Protein AF-0000000065971620 (afdb_homodimer)

Secondary structure (DSSP, 8-state):
----PPEEEEE--TTS-HHHHHHHHHHSS---EEEPPPEESSPPPTT--BTTTBEE--HHHHHHHHHTT-EEEEEEETTEEEEEEHHHHHHHHHTT-EEEEE--HHHHHHHHHH-TTSEEEEEE-S-HHHHHHHHHHT----HHHHHHHHHHHHHHHHGGGGSSEEEE-SSHHHHHHHHHHHHHHHTTBHHHHHHHHHHHTT-/----PPEEEEE--TTS-HHHHHHHHHHSS---EEEPPPEE-SPPPTT--BTTTBEE--HHHHHHHHHTT-EEEEEEETTEEEEEEHHHHHHHHHTT-EEEEE--HHHHHHHHHH-TTSEEEEEE-S-HHHHHHHHHHT----HHHHHHHHHHHHHHHHGGGGSSEEEE-SSHHHHHHHHHHHHHHHTTBHHHHHHHHHHHTT-

Sequ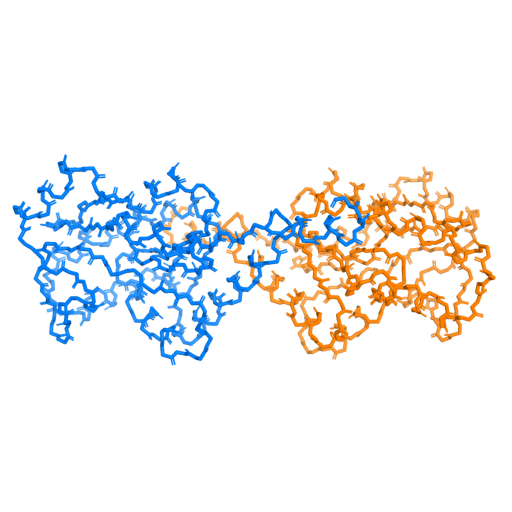ence (406 aa):
MSNRGMLIVLSGPSGVGKGTVRQAMLEDEFRDFHYSVSMTTRKPRPGEQDGVDYYFVSKEEFEQEIANDGMLEYAQYVDNYYGTPMKYVNQTLESGRDVLLEIEVQGAMQVREKCPDGVFIFLTPPDLLELRNRIQKRGTDDQATIDKRMQKAADEIRMMENYDYAVVNDEIPNAVQRIEKIIESEHLRVPRVIDQYKKMIGEMSNRGMLIVLSGPSGVGKGTVRQAMLEDEFRDFHYSVSMTTRKPRPGEQDGVDYYFVSKEEFEQEIANDGMLEYAQYVDNYYGTPMKYVNQTLESGRDVLLEIEVQGAMQVREKCPDGVFIFLTPPDLLELRNRIQKRGTDDQATIDKRMQKAADEIRMMENYDYAVVNDEIPNAVQRIEKIIESEHLRVPRVIDQYKKMIGE

Radius of gyration: 24.79 Å; Cα contacts (8 Å, |Δi|>4): 695; chains: 2; bounding box: 46×75×50 Å

Structure (mmCIF, N/CA/C/O backbone):
data_AF-0000000065971620-model_v1
#
loop_
_entity.id
_entity.type
_entity.pdbx_description
1 polymer 'Guanylate kinase'
#
loop_
_atom_site.group_PDB
_atom_site.id
_atom_site.type_symbol
_atom_site.label_atom_id
_atom_site.label_alt_id
_atom_site.label_comp_id
_atom_site.label_asym_id
_atom_site.label_entity_id
_atom_site.label_seq_id
_atom_site.pdbx_PDB_ins_code
_atom_site.Cartn_x
_atom_site.Cartn_y
_atom_site.Cartn_z
_atom_site.occupancy
_atom_site.B_iso_or_equiv
_atom_site.auth_seq_id
_atom_site.auth_comp_id
_atom_site.auth_asym_id
_atom_site.auth_atom_id
_atom_site.pdbx_PDB_model_num
ATOM 1 N N . MET A 1 1 ? 22.422 4.418 -9.125 1 37.31 1 MET A N 1
ATOM 2 C CA . MET A 1 1 ? 21.656 5.641 -8.883 1 37.31 1 MET A CA 1
ATOM 3 C C . MET A 1 1 ? 20.906 5.566 -7.559 1 37.31 1 MET A C 1
ATOM 5 O O . MET A 1 1 ? 20.328 4.535 -7.223 1 37.31 1 MET A O 1
ATOM 9 N N . SER A 1 2 ? 21.359 6.352 -6.688 1 52.22 2 SER A N 1
ATOM 10 C CA . SER A 1 2 ? 20.781 6.336 -5.344 1 52.22 2 SER A CA 1
ATOM 11 C C . SER A 1 2 ? 19.281 6.516 -5.379 1 52.22 2 SER A C 1
ATOM 13 O O . SER A 1 2 ? 18.766 7.336 -6.141 1 52.22 2 SER A O 1
ATOM 15 N N . ASN A 1 3 ? 18.391 5.543 -5.016 1 77.88 3 ASN A N 1
ATOM 16 C CA . ASN A 1 3 ? 16.938 5.598 -5.113 1 77.88 3 ASN A CA 1
ATOM 17 C C . ASN A 1 3 ? 16.359 6.719 -4.254 1 77.88 3 ASN A C 1
ATOM 19 O O . ASN A 1 3 ? 16.734 6.875 -3.092 1 77.88 3 ASN A O 1
ATOM 23 N N . ARG A 1 4 ? 15.984 7.863 -4.914 1 87.5 4 ARG A N 1
ATOM 24 C CA . ARG A 1 4 ? 15.297 8.984 -4.289 1 87.5 4 ARG A CA 1
ATOM 25 C C . ARG A 1 4 ? 14.336 8.5 -3.205 1 87.5 4 ARG A C 1
ATOM 27 O O . ARG A 1 4 ? 13.672 7.477 -3.365 1 87.5 4 ARG A O 1
ATOM 34 N N . GLY A 1 5 ? 14.477 9.148 -2.008 1 93.81 5 GLY A N 1
ATOM 35 C CA . GLY A 1 5 ? 13.562 8.812 -0.928 1 93.81 5 GLY A CA 1
ATOM 36 C C . GLY A 1 5 ? 12.109 9.031 -1.293 1 93.81 5 GLY A C 1
ATOM 37 O O . GLY A 1 5 ? 11.797 9.617 -2.332 1 93.81 5 GLY A O 1
ATOM 38 N N . MET A 1 6 ? 11.32 8.547 -0.497 1 95.19 6 MET A N 1
ATOM 39 C CA . MET A 1 6 ? 9.883 8.648 -0.714 1 95.19 6 MET A CA 1
ATOM 40 C C . MET A 1 6 ? 9.297 9.805 0.091 1 95.19 6 MET A C 1
ATOM 42 O O . MET A 1 6 ? 9.617 9.969 1.269 1 95.19 6 MET A O 1
ATOM 46 N N . LEU A 1 7 ? 8.531 10.656 -0.603 1 96.44 7 LEU A N 1
ATOM 47 C CA . LEU A 1 7 ? 7.785 11.703 0.091 1 96.44 7 LEU A CA 1
ATOM 48 C C . LEU A 1 7 ? 6.469 11.156 0.64 1 96.44 7 LEU A C 1
ATOM 50 O O . LEU A 1 7 ? 5.66 10.609 -0.11 1 96.44 7 LEU A O 1
ATOM 54 N N . ILE A 1 8 ? 6.277 11.242 1.951 1 96.88 8 ILE A N 1
ATOM 55 C CA . ILE A 1 8 ? 5.062 10.805 2.627 1 96.88 8 ILE A CA 1
ATOM 56 C C . ILE A 1 8 ? 4.305 12.016 3.168 1 96.88 8 ILE A C 1
ATOM 58 O O . ILE A 1 8 ? 4.859 12.812 3.928 1 96.88 8 ILE A O 1
ATOM 62 N N . VAL A 1 9 ? 3.127 12.156 2.727 1 97.44 9 VAL A N 1
ATOM 63 C CA . VAL A 1 9 ? 2.309 13.289 3.141 1 97.44 9 VAL A CA 1
ATOM 64 C C . VAL A 1 9 ? 1.156 12.805 4.016 1 97.44 9 VAL A C 1
ATOM 66 O O . VAL A 1 9 ? 0.326 12 3.576 1 97.44 9 VAL A O 1
ATOM 69 N N . LEU A 1 10 ? 1.162 13.219 5.238 1 97.12 10 LEU A N 1
ATOM 70 C CA . LEU A 1 10 ? 0.074 12.961 6.176 1 97.12 10 LEU A CA 1
ATOM 71 C C . LEU A 1 10 ? -0.778 14.211 6.371 1 97.12 10 LEU A C 1
ATOM 73 O O . LEU A 1 10 ? -0.268 15.258 6.777 1 97.12 10 LEU A O 1
ATOM 77 N N . SER A 1 11 ? -1.974 14.109 5.988 1 96.94 11 SER A N 1
ATOM 78 C CA . SER A 1 11 ? -2.924 15.203 6.133 1 96.94 11 SER A C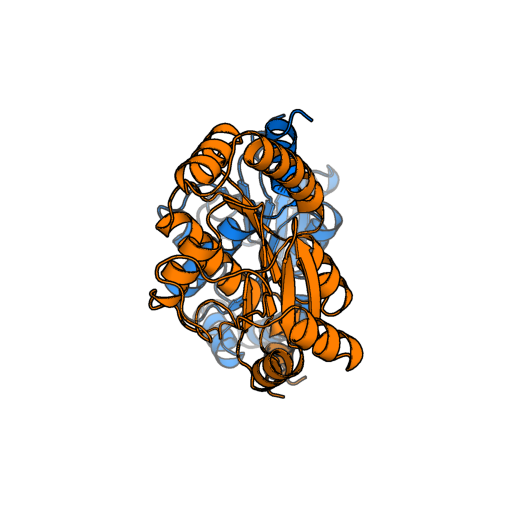A 1
ATOM 79 C C . SER A 1 11 ? -4.254 14.711 6.699 1 96.94 11 SER A C 1
ATOM 81 O O . SER A 1 11 ? -4.426 13.516 6.941 1 96.94 11 SER A O 1
ATOM 83 N N . GLY A 1 12 ? -5.152 15.57 6.98 1 95.5 12 GLY A N 1
ATOM 84 C CA . GLY A 1 12 ? -6.469 15.297 7.539 1 95.5 12 GLY A CA 1
ATOM 85 C C . GLY A 1 12 ? -7.129 16.531 8.133 1 95.5 12 GLY A C 1
ATOM 86 O O . GLY A 1 12 ? -6.508 17.594 8.227 1 95.5 12 GLY A O 1
ATOM 87 N N . PRO A 1 13 ? -8.344 16.344 8.453 1 93.69 13 PRO A N 1
ATOM 88 C CA . PRO A 1 13 ? -9.047 17.516 8.984 1 93.69 13 PRO A CA 1
ATOM 89 C C . PRO A 1 13 ? -8.477 18 10.312 1 93.69 13 PRO A C 1
ATOM 91 O O . PRO A 1 13 ? -7.836 17.219 11.031 1 93.69 13 PRO A O 1
ATOM 94 N N . SER A 1 14 ? -8.68 19.297 10.5 1 86.88 14 SER A N 1
ATOM 95 C CA . SER A 1 14 ? -8.242 19.875 11.766 1 86.88 14 SER A CA 1
ATOM 96 C C . SER A 1 14 ? -8.836 19.125 12.953 1 86.88 14 SER A C 1
ATOM 98 O O . SER A 1 14 ? -10.008 18.75 12.93 1 86.88 14 SER A O 1
ATOM 100 N N . GLY A 1 15 ? -8 18.812 13.961 1 89.12 15 GLY A N 1
ATOM 101 C CA . GLY A 1 15 ? -8.477 18.172 15.18 1 89.12 15 GLY A CA 1
ATOM 102 C C . GLY A 1 15 ? -8.422 16.656 15.125 1 89.12 15 GLY A C 1
ATOM 103 O O . GLY A 1 15 ? -8.719 15.984 16.109 1 89.12 15 GLY A O 1
ATOM 104 N N . VAL A 1 16 ? -8.016 16.078 14.039 1 94.44 16 VAL A N 1
ATOM 105 C CA . VAL A 1 16 ? -8.07 14.641 13.867 1 94.44 16 VAL A CA 1
ATOM 106 C C . VAL A 1 16 ? -6.953 13.977 14.672 1 94.44 16 VAL A C 1
ATOM 108 O O . VAL A 1 16 ? -6.992 12.773 14.922 1 94.44 16 VAL A O 1
ATOM 111 N N . GLY A 1 17 ? -5.926 14.711 15.008 1 93.12 17 GLY A N 1
ATOM 112 C CA . GLY A 1 17 ? -4.844 14.164 15.805 1 93.12 17 GLY A CA 1
ATOM 113 C C . GLY A 1 17 ? -3.57 13.93 15.008 1 93.12 17 GLY A C 1
ATOM 114 O O . GLY A 1 17 ? -2.807 13.008 15.305 1 93.12 17 GLY A O 1
ATOM 115 N N . LYS A 1 18 ? -3.299 14.695 13.984 1 92.94 18 LYS A N 1
ATOM 116 C CA . LYS A 1 18 ? -2.113 14.539 13.148 1 92.94 18 LYS A CA 1
ATOM 117 C C . LYS A 1 18 ? -0.835 14.695 13.969 1 92.94 18 LYS A C 1
ATOM 119 O O . LYS A 1 18 ? 0.09 13.891 13.844 1 92.94 18 LYS A O 1
ATOM 124 N N . GLY A 1 19 ? -0.845 15.781 14.781 1 88.12 19 GLY A N 1
ATOM 125 C CA . GLY A 1 19 ? 0.339 16.031 15.586 1 88.12 19 GLY A CA 1
ATOM 126 C C . GLY A 1 19 ? 0.665 14.898 16.531 1 88.12 19 GLY A C 1
ATOM 127 O O . GLY A 1 19 ? 1.83 14.531 16.703 1 88.12 19 GLY A O 1
ATOM 128 N N . THR A 1 20 ? -0.333 14.336 17.172 1 90.56 20 THR A N 1
ATOM 129 C CA . THR A 1 20 ? -0.154 13.242 18.125 1 90.56 20 THR A CA 1
ATOM 130 C C . THR A 1 20 ? 0.353 11.992 17.406 1 90.56 20 THR A C 1
ATOM 132 O O . THR A 1 20 ? 1.268 11.32 17.891 1 90.56 20 THR A O 1
ATOM 135 N N . VAL A 1 21 ? -0.223 11.695 16.297 1 94 21 VAL A N 1
ATOM 136 C CA . VAL A 1 21 ? 0.181 10.531 15.516 1 94 21 VAL A CA 1
ATOM 137 C C . VAL A 1 21 ? 1.627 10.703 15.055 1 94 21 VAL A C 1
ATOM 139 O O . VAL A 1 21 ? 2.43 9.766 15.156 1 94 21 VAL A O 1
ATOM 142 N N . ARG A 1 22 ? 1.906 11.852 14.547 1 90.44 22 ARG A N 1
ATOM 143 C CA . ARG A 1 22 ? 3.271 12.133 14.109 1 90.44 22 ARG A CA 1
ATOM 144 C C . ARG A 1 22 ? 4.262 11.93 15.25 1 90.44 22 ARG A C 1
ATOM 146 O O . ARG A 1 22 ? 5.309 11.305 15.07 1 90.44 22 ARG A O 1
ATOM 153 N N . GLN A 1 23 ? 3.936 12.477 16.406 1 89 23 GLN A N 1
ATOM 154 C CA . GLN A 1 23 ? 4.816 12.328 17.562 1 89 23 GLN A CA 1
ATOM 155 C C . GLN A 1 23 ? 5.027 10.859 17.922 1 89 23 GLN A C 1
ATOM 157 O O . GLN A 1 23 ? 6.148 10.438 18.203 1 89 23 GLN A O 1
ATOM 162 N N . ALA A 1 24 ? 3.965 10.133 17.953 1 92.56 24 ALA A N 1
ATOM 163 C CA . ALA A 1 24 ? 4.043 8.703 18.25 1 92.56 24 ALA A CA 1
ATOM 164 C C . ALA A 1 24 ? 4.898 7.973 17.234 1 92.56 24 ALA A C 1
ATOM 166 O O . ALA A 1 24 ? 5.664 7.07 17.578 1 92.56 24 ALA A O 1
ATOM 167 N N . MET A 1 25 ? 4.797 8.344 15.984 1 91.25 25 MET A N 1
ATOM 168 C CA . MET A 1 25 ? 5.594 7.734 14.922 1 91.25 25 MET A CA 1
ATOM 169 C C . MET A 1 25 ? 7.078 8.016 15.125 1 91.25 25 MET A C 1
ATOM 171 O O . MET A 1 25 ? 7.918 7.152 14.867 1 91.25 25 MET A O 1
ATOM 175 N N . LEU A 1 26 ? 7.352 9.219 15.5 1 87.06 26 LEU A N 1
ATOM 176 C CA . LEU A 1 26 ? 8.742 9.617 15.688 1 87.06 26 LEU A CA 1
ATOM 177 C C . LEU A 1 26 ? 9.344 8.914 16.906 1 87.06 26 LEU A C 1
ATOM 179 O O . LEU A 1 26 ? 10.562 8.734 16.984 1 87.06 26 LEU A O 1
ATOM 183 N N . GLU A 1 27 ? 8.523 8.578 17.844 1 86.5 27 GLU A N 1
ATOM 184 C CA . GLU A 1 27 ? 8.984 7.883 19.031 1 86.5 27 GLU A CA 1
ATOM 185 C C . GLU A 1 27 ? 9.172 6.391 18.766 1 86.5 27 GLU A C 1
ATOM 187 O O . GLU A 1 27 ? 9.891 5.707 19.5 1 86.5 27 GLU A O 1
ATOM 192 N N . ASP A 1 28 ? 8.555 5.945 17.797 1 80.12 28 ASP A N 1
ATOM 193 C CA . ASP A 1 28 ? 8.602 4.527 17.453 1 80.12 28 ASP A CA 1
ATOM 194 C C . ASP A 1 28 ? 9.945 4.164 16.812 1 80.12 28 ASP A C 1
ATOM 196 O O . ASP A 1 28 ? 10.602 5.012 16.203 1 80.12 28 ASP A O 1
ATOM 200 N N . GLU A 1 29 ? 10.344 2.971 16.859 1 71.5 29 GLU A N 1
ATOM 201 C CA . GLU A 1 29 ? 11.641 2.482 16.391 1 71.5 29 GLU A CA 1
ATOM 202 C C . GLU A 1 29 ? 11.648 2.344 14.867 1 71.5 29 GLU A C 1
ATOM 204 O O . GLU A 1 29 ? 12.719 2.242 14.258 1 71.5 29 GLU A O 1
ATOM 209 N N . PHE A 1 30 ? 10.43 2.26 14.359 1 65.12 30 PHE A N 1
ATOM 210 C CA . PHE A 1 30 ? 10.328 2.191 12.906 1 65.12 30 PHE A CA 1
ATOM 211 C C . PHE A 1 30 ? 10.758 3.508 12.266 1 65.12 30 PHE A C 1
ATOM 213 O O . PHE A 1 30 ? 10 4.48 12.266 1 65.12 30 PHE A O 1
ATOM 220 N N . ARG A 1 31 ? 12.219 3.896 12.18 1 62.41 31 ARG A N 1
ATOM 221 C CA . ARG A 1 31 ? 12.648 5.254 11.867 1 62.41 31 ARG A CA 1
ATOM 222 C C . ARG A 1 31 ? 13.477 5.285 10.586 1 62.41 31 ARG A C 1
ATOM 224 O O . ARG A 1 31 ? 14.703 5.238 10.625 1 62.41 31 ARG A O 1
ATOM 231 N N . ASP A 1 32 ? 12.695 5.145 9.492 1 70.56 32 ASP A N 1
ATOM 232 C CA . ASP A 1 32 ? 13.664 5.453 8.445 1 70.56 32 ASP A CA 1
ATOM 233 C C . ASP A 1 32 ? 13.203 6.641 7.602 1 70.56 32 ASP A C 1
ATOM 235 O O . ASP A 1 32 ? 13.367 6.645 6.379 1 70.56 32 ASP A O 1
ATOM 239 N N . PHE A 1 33 ? 12.391 7.684 8.375 1 82.94 33 PHE A N 1
ATOM 240 C CA . PHE A 1 33 ? 12.078 8.891 7.621 1 82.94 33 PHE A CA 1
ATOM 241 C C . PHE A 1 33 ? 12.477 10.141 8.398 1 82.94 33 PHE A C 1
ATOM 243 O O . PHE A 1 33 ? 12.609 10.094 9.625 1 82.94 33 PHE A O 1
ATOM 250 N N . HIS A 1 34 ? 12.75 11.156 7.648 1 87.31 34 HIS A N 1
ATOM 251 C CA . HIS A 1 34 ? 12.977 12.484 8.203 1 87.31 34 HIS A CA 1
ATOM 252 C C . HIS A 1 34 ? 11.672 13.281 8.258 1 87.31 34 HIS A C 1
ATOM 254 O O . HIS A 1 34 ? 10.914 13.312 7.285 1 87.31 34 HIS A O 1
ATOM 260 N N . TYR A 1 35 ? 11.5 13.812 9.469 1 89.69 35 TYR A N 1
ATOM 261 C CA . TYR A 1 35 ? 10.344 14.695 9.602 1 89.69 35 TYR A CA 1
ATOM 262 C C . TYR A 1 35 ? 10.695 16.125 9.188 1 89.69 35 TYR A C 1
ATOM 264 O O . TYR A 1 35 ? 11.68 16.688 9.656 1 89.69 35 TYR A O 1
ATOM 272 N N . SER A 1 36 ? 9.867 16.719 8.273 1 91.06 36 SER A N 1
ATOM 273 C CA . SER A 1 36 ? 10.062 18.094 7.848 1 91.06 36 SER A CA 1
ATOM 274 C C . SER A 1 36 ? 9.25 19.062 8.703 1 91.06 36 SER A C 1
ATOM 276 O O . SER A 1 36 ? 8.016 19 8.719 1 91.06 36 SER A O 1
ATOM 278 N N . VAL A 1 37 ? 9.906 19.938 9.367 1 91.81 37 VAL A N 1
ATOM 279 C CA . VAL A 1 37 ? 9.227 20.922 10.203 1 91.81 37 VAL A CA 1
ATOM 280 C C . VAL A 1 37 ? 8.602 22 9.328 1 91.81 37 VAL A C 1
ATOM 282 O O . VAL A 1 37 ? 9.281 22.594 8.484 1 91.81 37 VAL A O 1
ATOM 285 N N . SER A 1 38 ? 7.379 22.234 9.539 1 93.75 38 SER A N 1
ATOM 286 C CA . SER A 1 38 ? 6.672 23.266 8.781 1 93.75 38 SER A CA 1
ATOM 287 C C . SER A 1 38 ? 6.797 24.625 9.438 1 93.75 38 SER A C 1
ATOM 289 O O . SER A 1 38 ? 7.215 24.734 10.594 1 93.75 38 SER A O 1
ATOM 291 N N . MET A 1 39 ? 6.484 25.578 8.594 1 94.25 39 MET A N 1
ATOM 292 C CA . MET A 1 39 ? 6.414 26.953 9.078 1 94.25 39 MET A CA 1
ATOM 293 C C . MET A 1 39 ? 4.973 27.375 9.344 1 94.25 39 MET A C 1
ATOM 295 O O . MET A 1 39 ? 4.059 26.938 8.641 1 94.25 39 MET A O 1
ATOM 299 N N . THR A 1 40 ? 4.766 28.141 10.367 1 95.88 40 THR A N 1
ATOM 300 C CA . THR A 1 40 ? 3.43 28.688 10.594 1 95.88 40 THR A CA 1
ATOM 301 C C . THR A 1 40 ? 3.508 30.078 11.219 1 95.88 40 THR A C 1
ATOM 303 O O . THR A 1 40 ? 4.52 30.438 11.828 1 95.88 40 THR A O 1
ATOM 306 N N . THR A 1 41 ? 2.441 30.859 11 1 97.19 41 THR A N 1
ATOM 307 C CA . THR A 1 41 ? 2.355 32.188 11.609 1 97.19 41 THR A CA 1
ATOM 308 C C . THR A 1 41 ? 1.525 32.125 12.891 1 97.19 41 THR A C 1
ATOM 310 O O . THR A 1 41 ? 1.373 33.125 13.578 1 97.19 41 THR A O 1
ATOM 313 N N . ARG A 1 42 ? 0.966 30.938 13.141 1 91.56 42 ARG A N 1
ATOM 314 C CA . ARG A 1 42 ? 0.222 30.812 14.391 1 91.56 42 ARG A CA 1
ATOM 315 C C . ARG A 1 42 ? 1.157 30.891 15.586 1 91.56 42 ARG A C 1
ATOM 317 O O . ARG A 1 42 ? 2.324 30.5 15.5 1 91.56 42 ARG A O 1
ATOM 324 N N . LYS A 1 43 ? 0.6 31.375 16.734 1 92.88 43 LYS A N 1
ATOM 325 C CA . LYS A 1 43 ? 1.378 31.344 17.969 1 92.88 43 LYS A CA 1
ATOM 326 C C . LYS A 1 43 ? 1.508 29.906 18.484 1 92.88 43 LYS A C 1
ATOM 328 O O . LYS A 1 43 ? 0.603 29.094 18.297 1 92.88 43 LYS A O 1
ATOM 333 N N . PRO A 1 44 ? 2.639 29.625 19.109 1 92.62 44 PRO A N 1
ATOM 334 C CA . PRO A 1 44 ? 2.799 28.281 19.656 1 92.62 44 PRO A CA 1
ATOM 335 C C . PRO A 1 44 ? 1.772 27.953 20.75 1 92.62 44 PRO A C 1
ATOM 337 O O . PRO A 1 44 ? 1.412 28.844 21.531 1 92.62 44 PRO A O 1
ATOM 340 N N . ARG A 1 45 ? 1.276 26.75 20.766 1 84.56 45 ARG A N 1
ATOM 341 C CA . ARG A 1 45 ? 0.496 26.234 21.891 1 84.56 45 ARG A CA 1
ATOM 342 C C . ARG A 1 45 ? 1.402 25.812 23.047 1 84.56 45 ARG A C 1
ATOM 344 O O . ARG A 1 45 ? 2.607 25.641 22.859 1 84.56 45 ARG A O 1
ATOM 351 N N . PRO A 1 46 ? 0.753 25.734 24.281 1 87.69 46 PRO A N 1
ATOM 352 C CA . PRO A 1 46 ? 1.582 25.281 25.406 1 87.69 46 PRO A CA 1
ATOM 353 C C . PRO A 1 46 ? 2.297 23.953 25.109 1 87.69 46 PRO A C 1
ATOM 355 O O . PRO A 1 46 ? 1.672 23 24.641 1 87.69 46 PRO A O 1
ATOM 358 N N . GLY A 1 47 ? 3.605 23.953 25.25 1 88.38 47 GLY A N 1
ATOM 359 C CA . GLY A 1 47 ? 4.375 22.734 25.062 1 88.38 47 GLY A CA 1
ATOM 360 C C . GLY A 1 47 ? 5.059 22.672 23.703 1 88.38 47 GLY A C 1
ATOM 361 O O . GLY A 1 47 ? 5.977 21.875 23.5 1 88.38 47 GLY A O 1
ATOM 362 N N . GLU A 1 48 ? 4.66 23.5 22.75 1 90.94 48 GLU A N 1
ATOM 363 C CA . GLU A 1 48 ? 5.273 23.484 21.438 1 90.94 48 GLU A CA 1
ATOM 364 C C . GLU A 1 48 ? 6.598 24.25 21.422 1 90.94 48 GLU A C 1
ATOM 366 O O . GLU A 1 48 ? 6.75 25.25 22.141 1 90.94 48 GLU A O 1
ATOM 371 N N . GLN A 1 49 ? 7.539 23.719 20.641 1 92.81 49 GLN A N 1
ATOM 372 C CA . GLN A 1 49 ? 8.867 24.312 20.562 1 92.81 49 GLN A CA 1
ATOM 373 C C . GLN A 1 49 ? 9.203 24.75 19.141 1 92.81 49 GLN A C 1
ATOM 375 O O . GLN A 1 49 ? 8.969 24.016 18.188 1 92.81 49 GLN A O 1
ATOM 380 N N . ASP A 1 50 ? 9.727 25.953 19.078 1 94.5 50 ASP A N 1
ATOM 381 C CA . ASP A 1 50 ? 10.172 26.484 17.781 1 94.5 50 ASP A CA 1
ATOM 382 C C . ASP A 1 50 ? 11.281 25.625 17.188 1 94.5 50 ASP A C 1
ATOM 384 O O . ASP A 1 50 ? 12.227 25.25 17.891 1 94.5 50 ASP A O 1
ATOM 388 N N . GLY A 1 51 ? 11.086 25.25 15.914 1 91.19 51 GLY A N 1
ATOM 389 C CA . GLY A 1 51 ? 12.086 24.438 15.242 1 91.19 51 GLY A CA 1
ATOM 390 C C . GLY A 1 51 ? 11.875 22.953 15.438 1 91.19 51 GLY A C 1
ATOM 391 O O . GLY A 1 51 ? 12.578 22.125 14.844 1 91.19 51 GLY A O 1
ATOM 392 N N . VAL A 1 52 ? 10.922 22.609 16.25 1 88.94 52 VAL A N 1
ATOM 393 C CA . VAL A 1 52 ? 10.617 21.203 16.516 1 88.94 52 VAL A CA 1
ATOM 394 C C . VAL A 1 52 ? 9.195 20.891 16.047 1 88.94 52 VAL A C 1
ATOM 396 O O . VAL A 1 52 ? 9.008 20.047 15.172 1 88.94 52 VAL A O 1
ATOM 399 N N . ASP A 1 53 ? 8.195 21.672 16.516 1 88.25 53 ASP A N 1
ATOM 400 C CA . ASP A 1 53 ? 6.805 21.469 16.125 1 88.25 53 ASP A CA 1
ATOM 401 C C . ASP A 1 53 ? 6.484 22.234 14.844 1 88.25 53 ASP A C 1
ATOM 403 O O . ASP A 1 53 ? 5.828 21.703 13.945 1 88.25 53 ASP A O 1
ATOM 407 N N . TYR A 1 54 ? 6.945 23.438 14.852 1 92.81 54 TYR A N 1
ATOM 408 C CA . TYR A 1 54 ? 6.891 24.344 13.711 1 92.81 54 TYR A CA 1
ATOM 409 C C . TYR A 1 54 ? 8.016 25.359 13.773 1 92.81 54 TYR A C 1
ATOM 411 O O . TYR A 1 54 ? 8.625 25.562 14.828 1 92.81 54 TYR A O 1
ATOM 419 N N . TYR A 1 55 ? 8.352 25.906 12.664 1 94.62 55 TYR A N 1
ATOM 420 C CA . TYR A 1 55 ? 8.984 27.219 12.695 1 94.62 55 TYR A CA 1
ATOM 421 C C . TYR A 1 55 ? 7.945 28.312 12.852 1 94.62 55 TYR A C 1
ATOM 423 O O . TYR A 1 55 ? 7.195 28.609 11.914 1 94.62 55 TYR A O 1
ATOM 431 N N . PHE A 1 56 ? 7.93 28.859 14.07 1 96.94 56 PHE A N 1
ATOM 432 C CA . PHE A 1 56 ? 6.973 29.938 14.305 1 96.94 56 PHE A CA 1
ATOM 433 C C . PHE A 1 56 ? 7.535 31.281 13.852 1 96.94 56 PHE A C 1
ATOM 435 O O . PHE A 1 56 ? 8.539 31.75 14.391 1 96.94 56 PHE A O 1
ATOM 442 N N . VAL A 1 57 ? 6.875 31.844 12.938 1 96.62 57 VAL A N 1
ATOM 443 C CA . VAL A 1 57 ? 7.414 33.062 12.328 1 96.62 57 VAL A CA 1
ATOM 444 C C . VAL A 1 57 ? 6.312 34.125 12.227 1 96.62 57 VAL A C 1
ATOM 446 O O . VAL A 1 57 ? 5.133 33.812 12.398 1 96.62 57 VAL A O 1
ATOM 449 N N . SER A 1 58 ? 6.695 35.344 11.992 1 96.88 58 SER A N 1
ATOM 450 C CA . SER A 1 58 ? 5.723 36.406 11.766 1 96.88 58 SER A CA 1
ATOM 451 C C . SER A 1 58 ? 5.09 36.281 10.383 1 96.88 58 SER A C 1
ATOM 453 O O . SER A 1 58 ? 5.613 35.594 9.508 1 96.88 58 SER A O 1
ATOM 455 N N . LYS A 1 59 ? 3.982 36.906 10.258 1 96.12 59 LYS A N 1
ATOM 456 C CA . LYS A 1 59 ? 3.34 36.938 8.945 1 96.12 59 LYS A CA 1
ATOM 457 C C . LYS A 1 59 ? 4.273 37.531 7.891 1 96.12 59 LYS A C 1
ATOM 459 O O . LYS A 1 59 ? 4.336 37.031 6.762 1 96.12 59 LYS A O 1
ATOM 464 N N . GLU A 1 60 ? 4.98 38.562 8.258 1 96.12 60 GLU A N 1
ATOM 465 C CA . GLU A 1 60 ? 5.906 39.219 7.344 1 96.12 60 GLU A CA 1
ATOM 466 C C . GLU A 1 60 ? 7.012 38.281 6.898 1 96.12 60 GLU A C 1
ATOM 468 O O . GLU A 1 60 ? 7.312 38.156 5.707 1 96.12 60 GLU A O 1
ATOM 473 N N . GLU A 1 61 ? 7.562 37.625 7.809 1 94.06 61 GLU A N 1
ATOM 474 C CA . GLU A 1 61 ? 8.602 36.625 7.5 1 94.06 61 GLU A CA 1
ATOM 475 C C . GLU A 1 61 ? 8.078 35.531 6.59 1 94.06 61 GLU A C 1
ATOM 477 O O . GLU A 1 61 ? 8.758 35.125 5.652 1 94.06 61 GLU A O 1
ATOM 482 N N . PHE A 1 62 ? 6.914 35.031 6.879 1 95.38 62 PHE A N 1
ATOM 483 C CA . PHE A 1 62 ? 6.289 33.969 6.074 1 95.38 62 PHE A CA 1
ATOM 484 C C . PHE A 1 62 ? 6.074 34.438 4.645 1 95.38 62 PHE A C 1
ATOM 486 O O . PHE A 1 62 ? 6.406 33.75 3.689 1 95.38 62 PHE A O 1
ATOM 493 N N . GLU A 1 63 ? 5.574 35.656 4.477 1 94.38 63 GLU A N 1
ATOM 494 C CA . GLU A 1 63 ? 5.285 36.219 3.164 1 94.38 63 GLU A CA 1
ATOM 495 C C . GLU A 1 63 ? 6.562 36.406 2.355 1 94.38 63 GLU A C 1
ATOM 497 O O . GLU A 1 63 ? 6.559 36.281 1.132 1 94.38 63 GLU A O 1
ATOM 502 N N . GLN A 1 64 ? 7.617 36.719 3.025 1 93.75 64 GLN A N 1
ATOM 503 C CA . GLN A 1 64 ? 8.906 36.844 2.355 1 93.75 64 GLN A CA 1
ATOM 504 C C . GLN A 1 64 ? 9.344 35.5 1.777 1 93.75 64 GLN A C 1
ATOM 506 O O . GLN A 1 64 ? 9.898 35.438 0.675 1 93.75 64 GLN A O 1
ATOM 511 N N . GLU A 1 65 ? 9.156 34.469 2.504 1 91.44 65 GLU A N 1
ATOM 512 C CA . GLU A 1 65 ? 9.492 33.125 2.023 1 91.44 65 GLU A CA 1
ATOM 513 C C . GLU A 1 65 ? 8.672 32.75 0.795 1 91.44 65 GLU A C 1
ATOM 515 O O . GLU A 1 65 ? 9.18 32.125 -0.129 1 91.44 65 GLU A O 1
ATOM 520 N N . ILE A 1 66 ? 7.391 33.062 0.809 1 92.19 66 ILE A N 1
ATOM 521 C CA . ILE A 1 66 ? 6.527 32.812 -0.343 1 92.19 66 ILE A CA 1
ATOM 522 C C . ILE A 1 66 ? 7.074 33.562 -1.56 1 92.19 66 ILE A C 1
ATOM 524 O O . ILE A 1 66 ? 7.172 33 -2.648 1 92.19 66 ILE A O 1
ATOM 528 N N . ALA A 1 67 ? 7.496 34.781 -1.411 1 93.5 67 ALA A N 1
ATOM 529 C CA . ALA A 1 67 ? 7.965 35.625 -2.492 1 93.5 67 ALA A CA 1
ATOM 530 C C . ALA A 1 67 ? 9.242 35.094 -3.123 1 93.5 67 ALA A C 1
ATOM 532 O O . ALA A 1 67 ? 9.484 35.281 -4.316 1 93.5 67 ALA A O 1
ATOM 533 N N . ASN A 1 68 ? 9.984 34.375 -2.451 1 91.88 68 ASN A N 1
ATOM 534 C CA . ASN A 1 68 ? 11.25 33.812 -2.924 1 91.88 68 ASN A CA 1
ATOM 535 C C . ASN A 1 68 ? 11.055 32.406 -3.527 1 91.88 68 ASN A C 1
ATOM 537 O O . ASN A 1 68 ? 12.031 31.703 -3.773 1 91.88 68 ASN A O 1
ATOM 541 N N . ASP A 1 69 ? 9.852 31.938 -3.682 1 87.5 69 ASP A N 1
ATOM 542 C CA . ASP A 1 69 ? 9.484 30.656 -4.266 1 87.5 69 ASP A CA 1
ATOM 543 C C . ASP A 1 69 ? 10.148 29.5 -3.52 1 87.5 69 ASP A C 1
ATOM 545 O O . ASP A 1 69 ? 10.586 28.531 -4.137 1 87.5 69 ASP A O 1
ATOM 549 N N . GLY A 1 70 ? 10.266 29.672 -2.34 1 86.94 70 GLY A N 1
ATOM 550 C CA . GLY A 1 70 ? 10.977 28.703 -1.519 1 86.94 70 GLY A CA 1
ATOM 551 C C . GLY A 1 70 ? 10.062 27.703 -0.84 1 86.94 70 GLY A C 1
ATOM 552 O O . GLY A 1 70 ? 10.5 26.922 0.002 1 86.94 70 GLY A O 1
ATOM 553 N N . MET A 1 71 ? 8.727 27.766 -1.187 1 92.88 71 MET A N 1
ATOM 554 C CA . MET A 1 71 ? 7.766 26.938 -0.47 1 92.88 71 MET A CA 1
ATOM 555 C C . MET A 1 71 ? 7.301 25.766 -1.342 1 92.88 71 MET A C 1
ATOM 557 O O . MET A 1 71 ? 6.922 25.969 -2.498 1 92.88 71 MET A O 1
ATOM 561 N N . LEU A 1 72 ? 7.414 24.578 -0.823 1 94.25 72 LEU A N 1
ATOM 562 C CA . LEU A 1 72 ? 6.809 23.422 -1.477 1 94.25 72 LEU A CA 1
ATOM 563 C C . LEU A 1 72 ? 5.289 23.547 -1.525 1 94.25 72 LEU A C 1
ATOM 565 O O . LEU A 1 72 ? 4.664 23.219 -2.533 1 94.25 72 LEU A O 1
ATOM 569 N N . GLU A 1 73 ? 4.797 24.047 -0.435 1 96.69 73 GLU A N 1
ATOM 570 C CA . GLU A 1 73 ? 3.375 24.344 -0.303 1 96.69 73 GLU A CA 1
ATOM 571 C C . GLU A 1 73 ? 3.127 25.391 0.788 1 96.69 73 GLU A C 1
ATOM 573 O O . GLU A 1 73 ? 3.965 25.578 1.673 1 96.69 73 GLU A O 1
ATOM 578 N N . TYR A 1 74 ? 2.064 26.062 0.643 1 95.31 74 TYR A N 1
ATOM 579 C CA . TYR A 1 74 ? 1.571 26.922 1.713 1 95.31 74 TYR A CA 1
ATOM 580 C C . TYR A 1 74 ? 0.069 27.141 1.583 1 95.31 74 TYR A C 1
ATOM 582 O O . TYR A 1 74 ? -0.49 27.031 0.49 1 95.31 74 TYR A O 1
ATOM 590 N N . ALA A 1 75 ? -0.508 27.359 2.697 1 92.44 75 ALA A N 1
ATOM 591 C CA . ALA A 1 75 ? -1.941 27.641 2.744 1 92.44 75 ALA A CA 1
ATOM 592 C C . ALA A 1 75 ? -2.311 28.422 3.998 1 92.44 75 ALA A C 1
ATOM 594 O O . ALA A 1 75 ? -1.499 28.547 4.918 1 92.44 75 ALA A O 1
ATOM 595 N N . GLN A 1 76 ? -3.412 29.031 3.85 1 90.56 76 GLN A N 1
ATOM 596 C CA . GLN A 1 76 ? -3.973 29.688 5.031 1 90.56 76 GLN A CA 1
ATOM 597 C C . GLN A 1 76 ? -5.07 28.828 5.66 1 90.56 76 GLN A C 1
ATOM 599 O O . GLN A 1 76 ? -5.891 28.25 4.953 1 90.56 76 GLN A O 1
ATOM 604 N N . TYR A 1 77 ? -4.949 28.719 6.934 1 84 77 TYR A N 1
ATOM 605 C CA . TYR A 1 77 ? -5.973 28.062 7.727 1 84 77 TYR A CA 1
ATOM 606 C C . TYR A 1 77 ? -6.547 29 8.781 1 84 77 TYR A C 1
ATOM 608 O O . TYR A 1 77 ? -5.84 29.422 9.695 1 84 77 TYR A O 1
ATOM 616 N N . VAL A 1 78 ? -7.836 29.25 8.633 1 81.19 78 VAL A N 1
ATOM 617 C CA . VAL A 1 78 ? -8.539 30.234 9.445 1 81.19 78 VAL A CA 1
ATOM 618 C C . VAL A 1 78 ? -7.777 31.562 9.422 1 81.19 78 VAL A C 1
ATOM 620 O O . VAL A 1 78 ? -7.934 32.344 8.492 1 81.19 78 VAL A O 1
ATOM 623 N N . ASP A 1 79 ? -6.801 31.859 10.359 1 83.69 79 ASP A N 1
ATOM 624 C CA . ASP A 1 79 ? -6.18 33.188 10.398 1 83.69 79 ASP A CA 1
ATOM 625 C C . ASP A 1 79 ? -4.656 33.062 10.344 1 83.69 79 ASP A C 1
ATOM 627 O O . ASP A 1 79 ? -3.953 34.062 10.531 1 83.69 79 ASP A O 1
ATOM 631 N N . ASN A 1 80 ? -4.227 31.859 10.039 1 91.31 80 ASN A N 1
ATOM 632 C CA . ASN A 1 80 ? -2.779 31.672 10.086 1 91.31 80 ASN A CA 1
ATOM 633 C C . ASN A 1 80 ? -2.264 30.984 8.828 1 91.31 80 ASN A C 1
ATOM 635 O O . ASN A 1 80 ? -2.988 30.219 8.195 1 91.31 80 ASN A O 1
ATOM 639 N N . TYR A 1 81 ? -0.992 31.328 8.516 1 95 81 TYR A N 1
ATOM 640 C CA . TYR A 1 81 ? -0.313 30.672 7.414 1 95 81 TYR A CA 1
ATOM 641 C C . TYR A 1 81 ? 0.407 29.406 7.891 1 95 81 TYR A C 1
ATOM 643 O O . TYR A 1 81 ? 0.993 29.391 8.977 1 95 81 TYR A O 1
ATOM 651 N N . TYR A 1 82 ? 0.327 28.422 7.078 1 94.75 82 TYR A N 1
ATOM 652 C CA . TYR A 1 82 ? 1.143 27.219 7.195 1 94.75 82 TYR A CA 1
ATOM 653 C C . TYR A 1 82 ? 1.868 26.922 5.887 1 94.75 82 TYR A C 1
ATOM 655 O O . TYR A 1 82 ? 1.334 27.172 4.805 1 94.75 82 TYR A O 1
ATOM 663 N N . GLY A 1 83 ? 3.094 26.391 6.008 1 96 83 GLY A N 1
ATOM 664 C CA . GLY A 1 83 ? 3.822 26.062 4.789 1 96 83 GLY A CA 1
ATOM 665 C C . GLY A 1 83 ? 5.051 25.203 5.043 1 96 83 GLY A C 1
ATOM 666 O O . GLY A 1 83 ? 5.488 25.062 6.184 1 96 83 GLY A O 1
ATOM 667 N N . THR A 1 84 ? 5.531 24.531 3.971 1 95.12 84 THR A N 1
ATOM 668 C CA . THR A 1 84 ? 6.707 23.672 4.02 1 95.12 84 THR A CA 1
ATOM 669 C C . THR A 1 84 ? 7.809 24.219 3.113 1 95.12 84 THR A C 1
ATOM 671 O O . THR A 1 84 ? 7.641 24.281 1.894 1 95.12 84 THR A O 1
ATOM 674 N N . PRO A 1 85 ? 8.906 24.531 3.674 1 88.5 85 PRO A N 1
ATOM 675 C CA . PRO A 1 85 ? 10.023 24.938 2.816 1 88.5 85 PRO A CA 1
ATOM 676 C C . PRO A 1 85 ? 10.508 23.812 1.912 1 88.5 85 PRO A C 1
ATOM 678 O O . PRO A 1 85 ? 10.617 22.656 2.352 1 88.5 85 PRO A O 1
ATOM 681 N N . MET A 1 86 ? 10.852 24.031 0.665 1 87.5 86 MET A N 1
ATOM 682 C CA . MET A 1 86 ? 11.156 23.047 -0.375 1 87.5 86 MET A CA 1
ATOM 683 C C . MET A 1 86 ? 12.594 22.562 -0.265 1 87.5 86 MET A C 1
ATOM 685 O O . MET A 1 86 ? 12.875 21.375 -0.474 1 87.5 86 MET A O 1
ATOM 689 N N . LYS A 1 87 ? 13.484 23.453 0.02 1 85.25 87 LYS A N 1
ATOM 690 C CA . LYS A 1 87 ? 14.914 23.188 -0.095 1 85.25 87 LYS A CA 1
ATOM 691 C C . LYS A 1 87 ? 15.312 21.969 0.745 1 85.25 87 LYS A C 1
ATOM 693 O O . LYS A 1 87 ? 15.906 21.016 0.231 1 85.25 87 LYS A O 1
ATOM 698 N N . TYR A 1 88 ? 14.922 21.938 1.951 1 85.38 88 TYR A N 1
ATOM 699 C CA . TYR A 1 88 ? 15.305 20.859 2.855 1 85.38 88 TYR A CA 1
ATOM 700 C C . TYR A 1 88 ? 14.656 19.547 2.453 1 85.38 88 TYR A C 1
ATOM 702 O O . TYR A 1 88 ? 15.281 18.484 2.521 1 85.38 88 TYR A O 1
ATOM 710 N N . VAL A 1 89 ? 13.477 19.578 2.012 1 90.94 89 VAL A N 1
ATOM 711 C CA . VAL A 1 89 ? 12.734 18.391 1.604 1 90.94 89 VAL A CA 1
ATOM 712 C C . VAL A 1 89 ? 13.438 17.719 0.421 1 90.94 89 VAL A C 1
ATOM 714 O O . VAL A 1 89 ? 13.734 16.531 0.458 1 90.94 89 VAL A O 1
ATOM 717 N N . ASN A 1 90 ? 13.812 18.516 -0.527 1 90.12 90 ASN A N 1
ATOM 718 C CA . ASN A 1 90 ? 14.445 17.984 -1.725 1 90.12 90 ASN A CA 1
ATOM 719 C C . ASN A 1 90 ? 15.812 17.375 -1.411 1 90.12 90 ASN A C 1
ATOM 721 O O . ASN A 1 90 ? 16.141 16.297 -1.896 1 90.12 90 ASN A O 1
ATOM 725 N N . GLN A 1 91 ? 16.516 18.094 -0.629 1 91.06 91 GLN A N 1
ATOM 726 C CA . GLN A 1 91 ? 17.844 17.609 -0.259 1 91.06 91 GLN A CA 1
ATOM 727 C C . GLN A 1 91 ? 17.766 16.25 0.438 1 91.06 91 GLN A C 1
ATOM 729 O O . GLN A 1 91 ? 18.547 15.352 0.139 1 91.06 91 GLN A O 1
ATOM 734 N N . THR A 1 92 ? 16.875 16.156 1.312 1 91.94 92 THR A N 1
ATOM 735 C CA . THR A 1 92 ? 16.719 14.914 2.064 1 91.94 92 THR A CA 1
ATOM 736 C C . THR A 1 92 ? 16.281 13.781 1.144 1 91.94 92 THR A C 1
ATOM 738 O O . THR A 1 92 ? 16.844 12.688 1.187 1 91.94 92 THR A O 1
ATOM 741 N N . LEU A 1 93 ? 15.344 13.992 0.271 1 93.5 93 LEU A N 1
ATOM 742 C CA . LEU A 1 93 ? 14.875 12.984 -0.671 1 93.5 93 LEU A CA 1
ATOM 743 C C . LEU A 1 93 ? 15.992 12.539 -1.599 1 93.5 93 LEU A C 1
ATOM 745 O O . LEU A 1 93 ? 16.141 11.344 -1.867 1 93.5 93 LEU A O 1
ATOM 749 N N . GLU A 1 94 ? 16.781 13.461 -2 1 92.81 94 GLU A N 1
ATOM 750 C CA . GLU A 1 94 ? 17.875 13.164 -2.93 1 92.81 94 GLU A CA 1
ATOM 751 C C . GLU A 1 94 ? 18.969 12.344 -2.258 1 92.81 94 GLU A C 1
ATOM 753 O O . GLU A 1 94 ? 19.734 11.648 -2.932 1 92.81 94 GLU A O 1
ATOM 758 N N . SER A 1 95 ? 19.016 12.461 -0.994 1 91.88 95 SER A N 1
ATOM 759 C CA . SER A 1 95 ? 20 11.688 -0.251 1 91.88 95 SER A CA 1
ATOM 760 C C . SER A 1 95 ? 19.531 10.242 -0.053 1 91.88 95 SER A C 1
ATOM 762 O O . SER A 1 95 ? 20.234 9.43 0.544 1 91.88 95 SER A O 1
ATOM 764 N N . GLY A 1 96 ? 18.297 9.906 -0.432 1 91.06 96 GLY A N 1
ATOM 765 C CA . GLY A 1 96 ? 17.781 8.555 -0.365 1 91.06 96 GLY A CA 1
ATOM 766 C C . GLY A 1 96 ? 16.922 8.297 0.867 1 91.06 96 GLY A C 1
ATOM 767 O O . GLY A 1 96 ? 16.516 7.164 1.114 1 91.06 96 GLY A O 1
ATOM 768 N N . ARG A 1 97 ? 16.688 9.43 1.612 1 93.56 97 ARG A N 1
ATOM 769 C CA . ARG A 1 97 ? 15.922 9.289 2.842 1 93.56 97 ARG A CA 1
ATOM 770 C C . ARG A 1 97 ? 14.477 9.727 2.631 1 93.56 97 ARG A C 1
ATOM 772 O O . ARG A 1 97 ? 14.211 10.703 1.928 1 93.56 97 ARG A O 1
ATOM 779 N N . ASP A 1 98 ? 13.578 9 3.318 1 94.69 98 ASP A N 1
ATOM 780 C CA . ASP A 1 98 ? 12.164 9.359 3.254 1 94.69 98 ASP A CA 1
ATOM 781 C C . ASP A 1 98 ? 11.891 10.641 4.035 1 94.69 98 ASP A C 1
ATOM 783 O O . ASP A 1 98 ? 12.57 10.93 5.023 1 94.69 98 ASP A O 1
ATOM 787 N N . VAL A 1 99 ? 10.961 11.375 3.521 1 94.75 99 VAL A N 1
ATOM 788 C CA . VAL A 1 99 ? 10.531 12.586 4.211 1 94.75 99 VAL A CA 1
ATOM 789 C C . VAL A 1 99 ? 9.047 12.484 4.555 1 94.75 99 VAL A C 1
ATOM 791 O O . VAL A 1 99 ? 8.234 12.102 3.709 1 94.75 99 VAL A O 1
ATOM 794 N N . LEU A 1 100 ? 8.719 12.773 5.809 1 95.25 100 LEU A N 1
ATOM 795 C CA . LEU A 1 100 ? 7.336 12.844 6.262 1 95.25 100 LEU A CA 1
ATOM 796 C C . LEU A 1 100 ? 6.887 14.289 6.41 1 95.25 100 LEU A C 1
ATOM 798 O O . LEU A 1 100 ? 7.508 15.07 7.141 1 95.25 100 LEU A O 1
ATOM 802 N N . LEU A 1 101 ? 5.867 14.633 5.688 1 95.44 101 LEU A N 1
ATOM 803 C CA . LEU A 1 101 ? 5.188 15.914 5.84 1 95.44 101 LEU A CA 1
ATOM 804 C C . LEU A 1 101 ? 3.863 15.742 6.578 1 95.44 101 LEU A C 1
ATOM 806 O O . LEU A 1 101 ? 3.078 14.844 6.25 1 95.44 101 LEU A O 1
ATOM 810 N N . GLU A 1 102 ? 3.641 16.469 7.574 1 94.69 102 GLU A N 1
ATOM 811 C CA . GLU A 1 102 ? 2.326 16.625 8.195 1 94.69 102 GLU A CA 1
ATOM 812 C C . GLU A 1 102 ? 1.742 18 7.918 1 94.69 102 GLU A C 1
ATOM 814 O O . GLU A 1 102 ? 2.201 19 8.477 1 94.69 102 GLU A O 1
ATOM 819 N N . ILE A 1 103 ? 0.751 18.062 6.973 1 94.88 103 ILE A N 1
ATOM 820 C CA . ILE A 1 103 ? 0.298 19.375 6.508 1 94.88 103 ILE A CA 1
ATOM 821 C C . ILE A 1 103 ? -1.222 19.375 6.359 1 94.88 103 ILE A C 1
ATOM 823 O O . ILE A 1 103 ? -1.862 18.328 6.5 1 94.88 103 ILE A O 1
ATOM 827 N N . GLU A 1 104 ? -1.71 20.562 6.121 1 92.31 104 GLU A N 1
ATOM 828 C CA . GLU A 1 104 ? -3.15 20.703 5.926 1 92.31 104 GLU A CA 1
ATOM 829 C C . GLU A 1 104 ? -3.562 20.234 4.535 1 92.31 104 GLU A C 1
ATOM 831 O O . GLU A 1 104 ? -2.719 20.047 3.656 1 92.31 104 GLU A O 1
ATOM 836 N N . VAL A 1 105 ? -4.84 20.047 4.34 1 94.44 105 VAL A N 1
ATOM 837 C CA . VAL A 1 105 ? -5.395 19.375 3.166 1 94.44 105 VAL A CA 1
ATOM 838 C C . VAL A 1 105 ? -5.117 20.219 1.918 1 94.44 105 VAL A C 1
ATOM 840 O O . VAL A 1 105 ? -4.711 19.688 0.883 1 94.44 105 VAL A O 1
ATOM 843 N N . GLN A 1 106 ? -5.297 21.516 1.972 1 93.12 106 GLN A N 1
ATOM 844 C CA . GLN A 1 106 ? -5.039 22.359 0.811 1 93.12 106 GLN A CA 1
ATOM 845 C C . GLN A 1 106 ? -3.564 22.328 0.422 1 93.12 106 GLN A C 1
ATOM 847 O O . GLN A 1 106 ? -3.23 22.297 -0.765 1 93.12 106 GLN A O 1
ATOM 852 N N . GLY A 1 107 ? -2.734 22.375 1.415 1 94.69 107 GLY A N 1
ATOM 853 C CA . GLY A 1 107 ? -1.312 22.219 1.159 1 94.69 107 GLY A CA 1
ATOM 854 C C . GLY A 1 107 ? -0.968 20.891 0.508 1 94.69 107 GLY A C 1
ATOM 855 O O . GLY A 1 107 ? -0.143 20.844 -0.407 1 94.69 107 GLY A O 1
ATOM 856 N N . ALA A 1 108 ? -1.59 19.875 0.95 1 96.38 108 ALA A N 1
ATOM 857 C CA . ALA A 1 108 ? -1.35 18.547 0.399 1 96.38 108 ALA A CA 1
ATOM 858 C C . ALA A 1 108 ? -1.7 18.484 -1.085 1 96.38 108 ALA A C 1
ATOM 860 O O . ALA A 1 108 ? -1.021 17.812 -1.867 1 96.38 108 ALA A O 1
ATOM 861 N N . MET A 1 109 ? -2.766 19.156 -1.47 1 96.5 109 MET A N 1
ATOM 862 C CA . MET A 1 109 ? -3.146 19.172 -2.879 1 96.5 109 MET A CA 1
ATOM 863 C C . MET A 1 109 ? -2.084 19.875 -3.719 1 96.5 109 MET A C 1
ATOM 865 O O . MET A 1 109 ? -1.791 19.453 -4.836 1 96.5 109 MET A O 1
ATOM 869 N N . GLN A 1 110 ? -1.473 20.938 -3.189 1 96.06 110 GLN A N 1
ATOM 870 C CA . GLN A 1 110 ? -0.373 21.609 -3.877 1 96.06 110 GLN A CA 1
ATOM 871 C C . GLN A 1 110 ? 0.823 20.672 -4.043 1 96.06 110 GLN A C 1
ATOM 873 O O . GLN A 1 110 ? 1.433 20.609 -5.113 1 96.06 110 GLN A O 1
ATOM 878 N N . VAL A 1 111 ? 1.118 19.938 -2.99 1 96.19 111 VAL A N 1
ATOM 879 C CA . VAL A 1 111 ? 2.238 19 -3.025 1 96.19 111 VAL A CA 1
ATOM 880 C C . VAL A 1 111 ? 1.97 17.906 -4.059 1 96.19 111 VAL A C 1
ATOM 882 O O . VAL A 1 111 ? 2.873 17.516 -4.793 1 96.19 111 VAL A O 1
ATOM 885 N N . ARG A 1 112 ? 0.745 17.438 -4.09 1 96.19 112 ARG A N 1
ATOM 886 C CA . ARG A 1 112 ? 0.356 16.406 -5.039 1 96.19 112 ARG A CA 1
ATOM 887 C C . ARG A 1 112 ? 0.649 16.828 -6.473 1 96.19 112 ARG A C 1
ATOM 889 O O . ARG A 1 112 ? 1.097 16.016 -7.289 1 96.19 112 ARG A O 1
ATOM 896 N N . GLU A 1 113 ? 0.41 18.031 -6.773 1 94.81 113 GLU A N 1
ATOM 897 C CA . GLU A 1 113 ? 0.649 18.562 -8.109 1 94.81 113 GLU A CA 1
ATOM 898 C C . GLU A 1 113 ? 2.141 18.609 -8.43 1 94.81 113 GLU A C 1
ATOM 900 O O . GLU A 1 113 ? 2.551 18.297 -9.555 1 94.81 113 GLU A O 1
ATOM 905 N N . LYS A 1 114 ? 2.928 18.938 -7.469 1 92.19 114 LYS A N 1
ATOM 906 C CA . LYS A 1 114 ? 4.363 19.141 -7.664 1 92.19 114 LYS A CA 1
ATOM 907 C C . LYS A 1 114 ? 5.113 17.812 -7.562 1 92.19 114 LYS A C 1
ATOM 909 O O . LYS A 1 114 ? 6.164 17.641 -8.188 1 92.19 114 LYS A O 1
ATOM 914 N N . CYS A 1 115 ? 4.602 16.922 -6.734 1 92.75 115 CYS A N 1
ATOM 915 C CA . CYS A 1 115 ? 5.23 15.641 -6.457 1 92.75 115 CYS A CA 1
ATOM 916 C C . CYS A 1 115 ? 4.23 14.5 -6.586 1 92.75 115 CYS A C 1
ATOM 918 O O . CYS A 1 115 ? 3.869 13.867 -5.59 1 92.75 115 CYS A O 1
ATOM 920 N N . PRO A 1 116 ? 3.887 14.141 -7.781 1 92.5 116 PRO A N 1
ATOM 921 C CA . PRO A 1 116 ? 2.82 13.156 -7.98 1 92.5 116 PRO A CA 1
ATOM 922 C C . PRO A 1 116 ? 3.221 11.75 -7.531 1 92.5 116 PRO A C 1
ATOM 924 O O . PRO A 1 116 ? 2.357 10.891 -7.328 1 92.5 116 PRO A O 1
ATOM 927 N N . ASP A 1 117 ? 4.473 11.484 -7.289 1 93 117 ASP A N 1
ATOM 928 C CA . ASP A 1 117 ? 4.918 10.156 -6.898 1 93 117 ASP A CA 1
ATOM 929 C C . ASP A 1 117 ? 4.926 9.992 -5.383 1 93 117 ASP A C 1
ATOM 931 O O . ASP A 1 117 ? 5.262 8.93 -4.863 1 93 117 ASP A O 1
ATOM 935 N N . GLY A 1 118 ? 4.57 11.078 -4.688 1 96.44 118 GLY A N 1
ATOM 936 C CA . GLY A 1 118 ? 4.453 10.977 -3.24 1 96.44 118 GLY A CA 1
ATOM 937 C C . GLY A 1 118 ? 3.328 10.062 -2.795 1 96.44 118 GLY A C 1
ATOM 938 O O . GLY A 1 118 ? 2.473 9.688 -3.598 1 96.44 118 GLY A O 1
ATOM 939 N N . VAL A 1 119 ? 3.402 9.641 -1.552 1 98 119 VAL A N 1
ATOM 940 C CA . VAL A 1 119 ? 2.35 8.836 -0.933 1 98 119 VAL A CA 1
ATOM 941 C C . VAL A 1 119 ? 1.491 9.719 -0.031 1 98 119 VAL A C 1
ATOM 943 O O . VAL A 1 119 ? 1.989 10.297 0.938 1 98 119 VAL A O 1
ATOM 946 N N . PHE A 1 120 ? 0.247 9.812 -0.354 1 98.69 120 PHE A N 1
ATOM 947 C CA . PHE A 1 120 ? -0.653 10.711 0.355 1 98.69 120 PHE A CA 1
ATOM 948 C C . PHE A 1 120 ? -1.622 9.93 1.232 1 98.69 120 PHE A C 1
ATOM 950 O O . PHE A 1 120 ? -2.436 9.156 0.729 1 98.69 120 PHE A O 1
ATOM 957 N N . ILE A 1 121 ? -1.551 10.172 2.521 1 98.62 121 ILE A N 1
ATOM 958 C CA . ILE A 1 121 ? -2.354 9.469 3.52 1 98.62 121 ILE A CA 1
ATOM 959 C C . ILE A 1 121 ? -3.283 10.461 4.219 1 98.62 121 ILE A C 1
ATOM 961 O O . ILE A 1 121 ? -2.826 11.461 4.785 1 98.62 121 ILE A O 1
ATOM 965 N N . PHE A 1 122 ? -4.547 10.234 4.141 1 98.5 122 PHE A N 1
ATOM 966 C CA . PHE A 1 122 ? -5.547 11.039 4.82 1 98.5 122 PHE A CA 1
ATOM 967 C C . PHE A 1 122 ? -5.906 10.438 6.172 1 98.5 122 PHE A C 1
ATOM 969 O O . PHE A 1 122 ? -6.445 9.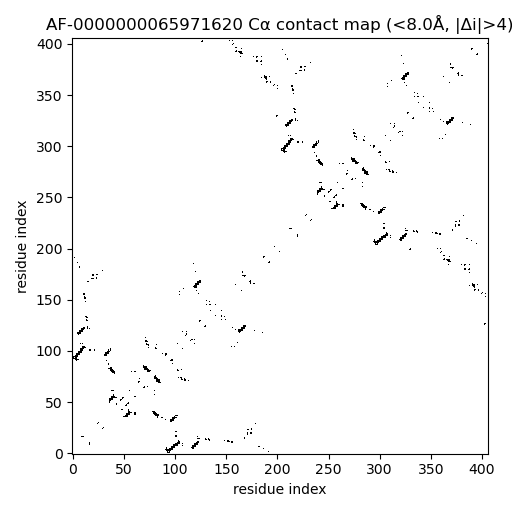328 6.238 1 98.5 122 PHE A O 1
ATOM 976 N N . LEU A 1 123 ? -5.586 11.133 7.242 1 98.06 123 LEU A N 1
ATOM 977 C CA . LEU A 1 123 ? -5.988 10.719 8.586 1 98.06 123 LEU A CA 1
ATOM 978 C C . LEU A 1 123 ? -7.422 11.141 8.875 1 98.06 123 LEU A C 1
ATOM 980 O O . LEU A 1 123 ? -7.746 12.328 8.812 1 98.06 123 LEU A O 1
ATOM 984 N N . THR A 1 124 ? -8.234 10.219 9.219 1 96.19 124 THR A N 1
ATOM 985 C CA . THR A 1 124 ? -9.641 10.516 9.445 1 96.19 124 THR A CA 1
ATOM 986 C C . THR A 1 124 ? -10.008 10.305 10.914 1 96.19 124 THR A C 1
ATOM 988 O O . THR A 1 124 ? -9.398 9.477 11.602 1 96.19 124 THR A O 1
ATOM 991 N N . PRO A 1 125 ? -11 11.086 11.336 1 95 125 PRO A N 1
ATOM 992 C CA . PRO A 1 125 ? -11.562 10.75 12.641 1 95 125 PRO A CA 1
ATOM 993 C C . PRO A 1 125 ? -12.469 9.523 12.594 1 95 125 PRO A C 1
ATOM 995 O O . PRO A 1 125 ? -12.922 9.133 11.508 1 95 125 PRO A O 1
ATOM 998 N N . PRO A 1 126 ? -12.711 8.914 13.75 1 93.69 126 PRO A N 1
ATOM 999 C CA . PRO A 1 126 ? -13.664 7.809 13.75 1 93.69 126 PRO A CA 1
ATOM 1000 C C . PRO A 1 126 ? -15.07 8.25 13.344 1 93.69 126 PRO A C 1
ATOM 1002 O O . PRO A 1 126 ? -15.781 7.5 12.664 1 93.69 126 PRO A O 1
ATOM 1005 N N . ASP A 1 127 ? -15.43 9.391 13.797 1 92.25 127 ASP A N 1
ATOM 1006 C CA . ASP A 1 127 ? -16.688 10.023 13.414 1 92.25 127 ASP A CA 1
ATOM 1007 C C . ASP A 1 127 ? -16.656 11.523 13.711 1 92.25 127 ASP A C 1
ATOM 1009 O O . ASP A 1 127 ? -15.727 12.016 14.344 1 92.25 127 ASP A O 1
ATOM 1013 N N . LEU A 1 128 ? -17.719 12.211 13.234 1 91.12 128 LEU A N 1
ATOM 1014 C CA . LEU A 1 128 ? -17.734 13.664 13.352 1 91.12 128 LEU A CA 1
ATOM 1015 C C . LEU A 1 128 ? -17.922 14.086 14.805 1 91.12 128 LEU A C 1
ATOM 1017 O O . LEU A 1 128 ? -17.406 15.125 15.227 1 91.12 128 LEU A O 1
ATOM 1021 N N . LEU A 1 129 ? -18.594 13.305 15.492 1 92.31 129 LEU A N 1
ATOM 1022 C CA . LEU A 1 129 ? -18.812 13.617 16.906 1 92.31 129 LEU A CA 1
ATOM 1023 C C . LEU A 1 129 ? -17.484 13.586 17.672 1 92.31 129 LEU A C 1
ATOM 1025 O O . LEU A 1 129 ? -17.203 14.484 18.469 1 92.31 129 LEU A O 1
ATOM 1029 N N . GLU A 1 130 ? -16.734 12.562 17.422 1 92.88 130 GLU A N 1
ATOM 1030 C CA . GLU A 1 130 ? -15.43 12.469 18.047 1 92.88 130 GLU A CA 1
ATOM 1031 C C . GLU A 1 130 ? -14.523 13.625 17.625 1 92.88 130 GLU A C 1
ATOM 1033 O O . GLU A 1 130 ? -13.773 14.164 18.438 1 92.88 130 GLU A O 1
ATOM 1038 N N . LEU A 1 131 ? -14.57 14.023 16.406 1 93.69 131 LEU A N 1
ATOM 1039 C CA . LEU A 1 131 ? -13.789 15.156 15.914 1 93.69 131 LEU A CA 1
ATOM 1040 C C . LEU A 1 131 ? -14.156 16.438 16.656 1 93.69 131 LEU A C 1
ATOM 1042 O O . LEU A 1 131 ? -13.281 17.172 17.109 1 93.69 131 LEU A O 1
ATOM 1046 N N . ARG A 1 132 ? -15.391 16.703 16.812 1 93.44 132 ARG A N 1
ATOM 1047 C CA . ARG A 1 132 ? -15.867 17.891 17.531 1 93.44 132 ARG A CA 1
ATOM 1048 C C . ARG A 1 132 ? -15.367 17.875 18.984 1 93.44 132 ARG A C 1
ATOM 1050 O O . ARG A 1 132 ? -14.922 18.906 19.484 1 93.44 132 ARG A O 1
ATOM 1057 N N . ASN A 1 133 ? -15.477 16.719 19.547 1 93.69 133 ASN A N 1
ATOM 1058 C CA . ASN A 1 133 ? -15.008 16.578 20.922 1 93.69 133 ASN A CA 1
ATOM 1059 C C . ASN A 1 133 ? -13.523 16.922 21.047 1 93.69 133 ASN A C 1
ATOM 1061 O O . ASN A 1 133 ? -13.125 17.625 21.984 1 93.69 133 ASN A O 1
ATOM 1065 N N . ARG A 1 134 ? -12.773 16.453 20.125 1 90.38 134 ARG A N 1
ATOM 1066 C CA . ARG A 1 134 ? -11.344 16.719 20.141 1 90.38 134 ARG A CA 1
ATOM 1067 C C . ARG A 1 134 ? -11.062 18.203 19.953 1 90.38 134 ARG A C 1
ATOM 1069 O O . ARG A 1 134 ? -10.203 18.781 20.625 1 90.38 134 ARG A O 1
ATOM 1076 N N . ILE A 1 135 ? -11.773 18.875 19.016 1 88.75 135 ILE A N 1
ATOM 1077 C CA . ILE A 1 135 ? -11.617 20.297 18.75 1 88.75 135 ILE A CA 1
ATOM 1078 C C . ILE A 1 135 ? -11.992 21.109 19.984 1 88.75 135 ILE A C 1
ATOM 1080 O O . ILE A 1 135 ? -11.305 22.062 20.344 1 88.75 135 ILE A O 1
ATOM 1084 N N . GLN A 1 136 ? -13.031 20.625 20.656 1 89.81 136 GLN A N 1
ATOM 1085 C CA . GLN A 1 136 ? -13.516 21.312 21.844 1 89.81 136 GLN A CA 1
ATOM 1086 C C . GLN A 1 136 ? -12.555 21.156 23.016 1 89.81 136 GLN A C 1
ATOM 1088 O O . GLN A 1 136 ? -12.32 22.109 23.766 1 89.81 136 GLN A O 1
ATOM 1093 N N . LYS A 1 137 ? -12.031 20 23.188 1 86.31 137 LYS A N 1
ATOM 1094 C CA . LYS A 1 137 ? -11.148 19.672 24.297 1 86.31 137 LYS A CA 1
ATOM 1095 C C . LYS A 1 137 ? -9.852 20.484 24.234 1 86.31 137 LYS A C 1
ATOM 1097 O O . LYS A 1 137 ? -9.164 20.641 25.234 1 86.31 137 LYS A O 1
ATOM 1102 N N . ARG A 1 138 ? -9.523 21 23.172 1 77.56 138 ARG A N 1
ATOM 1103 C CA . ARG A 1 138 ? -8.32 21.812 23.031 1 77.56 138 ARG A CA 1
ATOM 1104 C C . ARG A 1 138 ? -8.461 23.125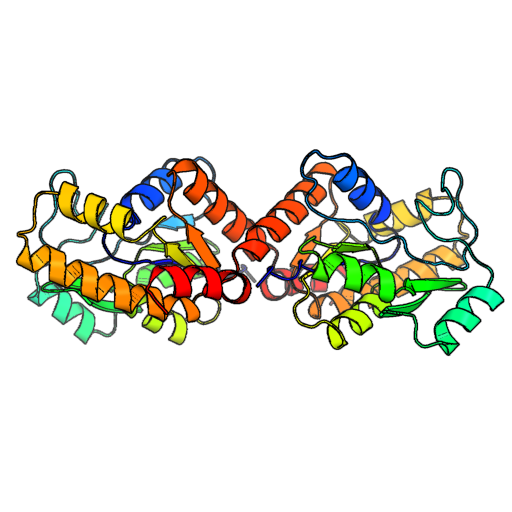 23.781 1 77.56 138 ARG A C 1
ATOM 1106 O O . ARG A 1 138 ? -7.461 23.734 24.188 1 77.56 138 ARG A O 1
ATOM 1113 N N . GLY A 1 139 ? -9.758 23.484 24.141 1 71.06 139 GLY A N 1
ATOM 1114 C CA . GLY A 1 139 ? -10.055 24.516 25.109 1 71.06 139 GLY A CA 1
ATOM 1115 C C . GLY A 1 139 ? -9.664 25.906 24.641 1 71.06 139 GLY A C 1
ATOM 1116 O O . GLY A 1 139 ? -9.656 26.859 25.422 1 71.06 139 GLY A O 1
ATOM 1117 N N . THR A 1 140 ? -9.211 26.078 23.438 1 68.81 140 THR A N 1
ATOM 1118 C CA . THR A 1 140 ? -8.688 27.375 23.031 1 68.81 140 THR A CA 1
ATOM 1119 C C . THR A 1 140 ? -9.703 28.125 22.172 1 68.81 140 THR A C 1
ATOM 1121 O O . THR A 1 140 ? -9.562 29.328 21.938 1 68.81 140 THR A O 1
ATOM 1124 N N . ASP A 1 141 ? -10.828 27.469 21.75 1 76.44 141 ASP A N 1
ATOM 1125 C CA . ASP A 1 141 ? -11.703 28.078 20.75 1 76.44 141 ASP A CA 1
ATOM 1126 C C . ASP A 1 141 ? -13.094 28.328 21.328 1 76.44 141 ASP A C 1
ATOM 1128 O O . ASP A 1 141 ? -13.562 27.578 22.188 1 76.44 141 ASP A O 1
ATOM 1132 N N . ASP A 1 142 ? -13.602 29.484 20.969 1 85.75 142 ASP A N 1
ATOM 1133 C CA . ASP A 1 142 ? -15.008 29.719 21.281 1 85.75 142 ASP A CA 1
ATOM 1134 C C . ASP A 1 142 ? -15.914 28.891 20.391 1 85.75 142 ASP A C 1
ATOM 1136 O O . ASP A 1 142 ? -15.445 28.219 19.453 1 85.75 142 ASP A O 1
ATOM 1140 N N . GLN A 1 143 ? -17.156 28.891 20.719 1 87.75 143 GLN A N 1
ATOM 1141 C CA . GLN A 1 143 ? -18.125 28.047 20.031 1 87.75 143 GLN A CA 1
ATOM 1142 C C . GLN A 1 143 ? -18.188 28.391 18.547 1 87.75 143 GLN A C 1
ATOM 1144 O O . GLN A 1 143 ? -18.297 27.516 17.688 1 87.75 143 GLN A O 1
ATOM 1149 N N . ALA A 1 144 ? -18.156 29.656 18.266 1 89.25 144 ALA A N 1
ATOM 1150 C CA . ALA A 1 144 ? -18.188 30.094 16.875 1 89.25 144 ALA A CA 1
ATOM 1151 C C . ALA A 1 144 ? -16.984 29.562 16.094 1 89.25 144 ALA A C 1
ATOM 1153 O O . ALA A 1 144 ? -17.125 29.125 14.945 1 89.25 144 ALA A O 1
ATOM 1154 N N . THR A 1 145 ? -15.914 29.641 16.703 1 84.56 145 THR A N 1
ATOM 1155 C CA . THR A 1 145 ? -14.68 29.141 16.109 1 84.56 145 THR A CA 1
ATOM 1156 C C . THR A 1 145 ? -14.75 27.625 15.914 1 84.56 145 THR A C 1
ATOM 1158 O O . THR A 1 145 ? -14.32 27.109 14.883 1 84.56 145 THR A O 1
ATOM 1161 N N . ILE A 1 146 ? -15.312 26.953 16.797 1 88.81 146 ILE A N 1
ATOM 1162 C CA . ILE A 1 146 ? -15.461 25.5 16.734 1 88.81 146 ILE A CA 1
ATOM 1163 C C . ILE A 1 146 ? -16.344 25.141 15.539 1 88.81 146 ILE A C 1
ATOM 1165 O O . ILE A 1 146 ? -16.016 24.219 14.781 1 88.81 146 ILE A O 1
ATOM 1169 N N . ASP A 1 147 ? -17.406 25.859 15.383 1 89.88 147 ASP A N 1
ATOM 1170 C CA . ASP A 1 147 ? -18.328 25.594 14.281 1 89.88 147 ASP A CA 1
ATOM 1171 C C . ASP A 1 147 ? -17.641 25.812 12.938 1 89.88 147 ASP A C 1
ATOM 1173 O O . ASP A 1 147 ? -17.828 25.047 12 1 89.88 147 ASP A O 1
ATOM 1177 N N . LYS A 1 148 ? -16.906 26.844 12.906 1 88.19 148 LYS A N 1
ATOM 1178 C CA . LYS A 1 148 ? -16.156 27.109 11.688 1 88.19 148 LYS A CA 1
ATOM 1179 C C . LYS A 1 148 ? -15.164 26 11.391 1 88.19 148 LYS A C 1
ATOM 1181 O O . LYS A 1 148 ? -15.008 25.594 10.234 1 88.19 148 LYS A O 1
ATOM 1186 N N . ARG A 1 149 ? -14.555 25.484 12.383 1 88.25 149 ARG A N 1
ATOM 1187 C CA . ARG A 1 149 ? -13.586 24.406 12.219 1 88.25 149 ARG A CA 1
ATOM 1188 C C . ARG A 1 149 ? -14.266 23.125 11.773 1 88.25 149 ARG A C 1
ATOM 1190 O O . ARG A 1 149 ? -13.719 22.375 10.961 1 88.25 149 ARG A O 1
ATOM 1197 N N . MET A 1 150 ? -15.461 22.938 12.266 1 90.75 150 MET A N 1
ATOM 1198 C CA . MET A 1 150 ? -16.203 21.734 11.891 1 90.75 150 MET A CA 1
ATOM 1199 C C . MET A 1 150 ? -16.625 21.797 10.422 1 90.75 150 MET A C 1
ATOM 1201 O O . MET A 1 150 ? -16.594 20.797 9.719 1 90.75 150 MET A O 1
ATOM 1205 N N . GLN A 1 151 ? -17.047 22.953 10.023 1 89.94 151 GLN A N 1
ATOM 1206 C CA . GLN A 1 151 ? -17.422 23.125 8.625 1 89.94 151 GLN A CA 1
ATOM 1207 C C . GLN A 1 151 ? -16.219 22.906 7.711 1 89.94 151 GLN A C 1
ATOM 1209 O O . GLN A 1 151 ? -16.312 22.219 6.691 1 89.94 151 GLN A O 1
ATOM 1214 N N . LYS A 1 152 ? -15.117 23.484 8.094 1 89.12 152 LYS A N 1
ATOM 1215 C CA . LYS A 1 152 ? -13.883 23.297 7.328 1 89.12 152 LYS A CA 1
ATOM 1216 C C . LYS A 1 152 ? -13.477 21.828 7.297 1 89.12 152 LYS A C 1
ATOM 1218 O O . LYS A 1 152 ? -13.055 21.312 6.254 1 89.12 152 LYS A O 1
ATOM 1223 N N . ALA A 1 153 ? -13.664 21.188 8.391 1 90.38 153 ALA A N 1
ATOM 1224 C CA . ALA A 1 153 ? -13.328 19.766 8.492 1 90.38 153 ALA A CA 1
ATOM 1225 C C . ALA A 1 153 ? -14.164 18.938 7.52 1 90.38 153 ALA A C 1
ATOM 1227 O O . ALA A 1 153 ? -13.641 18.031 6.859 1 90.38 153 ALA A O 1
ATOM 1228 N N . ALA A 1 154 ? -15.414 19.266 7.445 1 89.19 154 ALA A N 1
ATOM 1229 C CA . ALA A 1 154 ? -16.297 18.547 6.523 1 89.19 154 ALA A CA 1
ATOM 1230 C C . ALA A 1 154 ? -15.828 18.719 5.082 1 89.19 154 ALA A C 1
ATOM 1232 O O . ALA A 1 154 ? -15.805 17.766 4.309 1 89.19 154 ALA A O 1
ATOM 1233 N N . ASP A 1 155 ? -15.453 19.922 4.785 1 90.75 155 ASP A N 1
ATOM 1234 C CA . ASP A 1 155 ? -14.953 20.203 3.445 1 90.75 155 ASP A CA 1
ATOM 1235 C C . ASP A 1 155 ? -13.664 19.422 3.166 1 90.75 155 ASP A C 1
ATOM 1237 O O . ASP A 1 155 ? -13.469 18.922 2.062 1 90.75 155 ASP A O 1
ATOM 1241 N N . GLU A 1 156 ? -12.836 19.359 4.102 1 92.12 156 GLU A N 1
ATOM 1242 C CA . GLU A 1 156 ? -11.57 18.641 3.967 1 92.12 156 GLU A CA 1
ATOM 1243 C C . GLU A 1 156 ? -11.797 17.141 3.787 1 92.12 156 GLU A C 1
ATOM 1245 O O . GLU A 1 156 ? -11.102 16.5 3.01 1 92.12 156 GLU A O 1
ATOM 1250 N N . ILE A 1 157 ? -12.773 16.625 4.523 1 91.75 157 ILE A N 1
ATOM 1251 C CA . ILE A 1 157 ? -13.078 15.203 4.418 1 91.75 157 ILE A CA 1
ATOM 1252 C C . ILE A 1 157 ? -13.539 14.875 3.002 1 91.75 157 ILE A C 1
ATOM 1254 O O . ILE A 1 157 ? -13.195 13.82 2.461 1 91.75 157 ILE A O 1
ATOM 1258 N N . ARG A 1 158 ? -14.219 15.797 2.334 1 91.38 158 ARG A N 1
ATOM 1259 C CA . ARG A 1 158 ? -14.656 15.602 0.955 1 91.38 158 ARG A CA 1
ATOM 1260 C C . ARG A 1 158 ? -13.461 15.484 0.013 1 91.38 158 ARG A C 1
ATOM 1262 O O . ARG A 1 158 ? -13.531 14.805 -1.01 1 91.38 158 ARG A O 1
ATOM 1269 N N . MET A 1 159 ? -12.359 16.078 0.401 1 93.56 159 MET A N 1
ATOM 1270 C CA . MET A 1 159 ? -11.172 16.094 -0.439 1 93.56 159 MET A CA 1
ATOM 1271 C C . MET A 1 159 ? -10.367 14.812 -0.293 1 93.56 159 MET A C 1
ATOM 1273 O O . MET A 1 159 ? -9.367 14.617 -0.983 1 93.56 159 MET A O 1
ATOM 1277 N N . MET A 1 160 ? -10.805 13.914 0.518 1 94.56 160 MET A N 1
ATOM 1278 C CA . MET A 1 160 ? -10.133 12.641 0.763 1 94.56 160 MET A CA 1
ATOM 1279 C C . MET A 1 160 ? -9.984 11.852 -0.531 1 94.56 160 MET A C 1
ATOM 1281 O O . MET A 1 160 ? -9.031 11.078 -0.684 1 94.56 160 MET A O 1
ATOM 1285 N N . GLU A 1 161 ? -10.859 12.125 -1.49 1 94.5 161 GLU A N 1
ATOM 1286 C CA . GLU A 1 161 ? -10.867 11.398 -2.756 1 94.5 161 GLU A CA 1
ATOM 1287 C C . GLU A 1 161 ? -9.555 11.602 -3.51 1 94.5 161 GLU A C 1
ATOM 1289 O O . GLU A 1 161 ? -9.203 10.797 -4.379 1 94.5 161 GLU A O 1
ATOM 1294 N N . ASN A 1 162 ? -8.773 12.609 -3.133 1 95.69 162 ASN A N 1
ATOM 1295 C CA . ASN A 1 162 ? -7.531 12.938 -3.822 1 95.69 162 ASN A CA 1
ATOM 1296 C C . ASN A 1 162 ? -6.336 12.2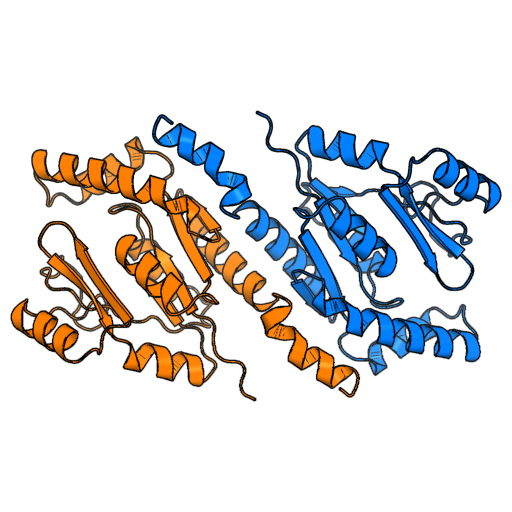5 -3.176 1 95.69 162 ASN A C 1
ATOM 1298 O O . ASN A 1 162 ? -5.195 12.445 -3.6 1 95.69 162 ASN A O 1
ATOM 1302 N N . TYR A 1 163 ? -6.578 11.438 -2.234 1 98 163 TYR A N 1
ATOM 1303 C CA . TYR A 1 163 ? -5.508 10.789 -1.487 1 98 163 TYR A CA 1
ATOM 1304 C C . TYR A 1 163 ? -5.359 9.328 -1.908 1 98 163 TYR A C 1
ATOM 1306 O O . TYR A 1 163 ? -6.219 8.789 -2.607 1 98 163 TYR A O 1
ATOM 1314 N N . ASP A 1 164 ? -4.238 8.742 -1.526 1 98.19 164 ASP A N 1
ATOM 1315 C CA . ASP A 1 164 ? -3.988 7.34 -1.855 1 98.19 164 ASP A CA 1
ATOM 1316 C C . ASP A 1 164 ? -4.613 6.414 -0.817 1 98.19 164 ASP A C 1
ATOM 1318 O O . ASP A 1 164 ? -5.223 5.398 -1.169 1 98.19 164 ASP A O 1
ATOM 1322 N N . TYR A 1 165 ? -4.473 6.781 0.427 1 98.56 165 TYR A N 1
ATOM 1323 C CA . TYR A 1 165 ? -4.941 5.965 1.543 1 98.56 165 TYR A CA 1
ATOM 1324 C C . TYR A 1 165 ? -5.723 6.805 2.543 1 98.56 165 TYR A C 1
ATOM 1326 O O . TYR A 1 165 ? -5.52 8.016 2.641 1 98.56 165 TYR A O 1
ATOM 1334 N N . ALA A 1 166 ? -6.574 6.148 3.293 1 97.94 166 ALA A N 1
ATOM 1335 C CA . ALA A 1 166 ? -7.266 6.727 4.441 1 97.94 166 ALA A CA 1
ATOM 1336 C C . ALA A 1 166 ? -7.07 5.875 5.688 1 97.94 166 ALA A C 1
ATOM 1338 O O . ALA A 1 166 ? -7.23 4.652 5.645 1 97.94 166 ALA A O 1
ATOM 1339 N N . VAL A 1 167 ? -6.68 6.5 6.754 1 98 167 VAL A N 1
ATOM 1340 C CA . VAL A 1 167 ? -6.43 5.824 8.023 1 98 167 VAL A CA 1
ATOM 1341 C C . VAL A 1 167 ? -7.285 6.449 9.117 1 98 167 VAL A C 1
ATOM 1343 O O . VAL A 1 167 ? -7.227 7.66 9.344 1 98 167 VAL A O 1
ATOM 1346 N N . VAL A 1 168 ? -8.055 5.66 9.781 1 96.75 168 VAL A N 1
ATOM 1347 C CA . VAL A 1 168 ? -8.875 6.152 10.891 1 96.75 168 VAL A CA 1
ATOM 1348 C C . VAL A 1 168 ? -8.016 6.293 12.141 1 96.75 168 VAL A C 1
ATOM 1350 O O . VAL A 1 168 ? -7.281 5.371 12.508 1 96.75 168 VAL A O 1
ATOM 1353 N N . ASN A 1 169 ? -8.07 7.445 12.734 1 97.12 169 ASN A N 1
ATOM 1354 C CA . ASN A 1 169 ? -7.398 7.645 14.016 1 97.12 169 ASN A CA 1
ATOM 1355 C C . ASN A 1 169 ? -8.328 7.348 15.188 1 97.12 169 ASN A C 1
ATOM 1357 O O . ASN A 1 169 ? -8.727 8.258 15.914 1 97.12 169 ASN A O 1
ATOM 1361 N N . ASP A 1 170 ? -8.578 6.074 15.422 1 95.75 170 ASP A N 1
ATOM 1362 C CA . ASP A 1 170 ? -9.359 5.617 16.562 1 95.75 170 ASP A CA 1
ATOM 1363 C C . ASP A 1 170 ? -8.492 5.504 17.812 1 95.75 170 ASP A C 1
ATOM 1365 O O . ASP A 1 170 ? -8.844 6.031 18.875 1 95.75 170 ASP A O 1
ATOM 1369 N N . GLU A 1 171 ? -7.352 4.816 17.688 1 96.44 171 GLU A N 1
ATOM 1370 C CA . GLU A 1 171 ? -6.281 4.746 18.672 1 96.44 171 GLU A CA 1
ATOM 1371 C C . GLU A 1 171 ? -4.93 5.074 18.047 1 96.44 171 GLU A C 1
ATOM 1373 O O . GLU A 1 171 ? -4.617 4.609 16.953 1 96.44 171 GLU A O 1
ATOM 1378 N N . ILE A 1 172 ? -4.145 5.773 18.812 1 95.5 172 ILE A N 1
ATOM 1379 C CA . ILE A 1 172 ? -2.885 6.301 18.297 1 95.5 172 ILE A CA 1
ATOM 1380 C C . ILE A 1 172 ? -1.997 5.148 17.828 1 95.5 172 ILE A C 1
ATOM 1382 O O . ILE A 1 172 ? -1.51 5.152 16.688 1 95.5 172 ILE A O 1
ATOM 1386 N N . PRO A 1 173 ? -1.835 4.066 18.609 1 95.69 173 PRO A N 1
ATOM 1387 C CA . PRO A 1 173 ? -0.951 2.988 18.156 1 95.69 173 PRO A CA 1
ATOM 1388 C C . PRO A 1 173 ? -1.444 2.314 16.891 1 95.69 173 PRO A C 1
ATOM 1390 O O . PRO A 1 173 ? -0.639 1.929 16.031 1 95.69 173 PRO A O 1
ATOM 1393 N N . ASN A 1 174 ? -2.766 2.191 16.797 1 97 174 ASN A N 1
ATOM 1394 C CA . ASN A 1 174 ? -3.334 1.579 15.602 1 97 174 ASN A CA 1
ATOM 1395 C C . ASN A 1 174 ? -3.059 2.418 14.359 1 97 174 ASN A C 1
ATOM 1397 O O . ASN A 1 174 ? -2.672 1.886 13.32 1 97 174 ASN A O 1
ATOM 1401 N N . ALA A 1 175 ? -3.297 3.695 14.453 1 97.19 175 ALA A N 1
ATOM 1402 C CA . ALA A 1 175 ? -3.057 4.598 13.328 1 97.19 175 ALA A CA 1
ATOM 1403 C C . ALA A 1 175 ? -1.59 4.57 12.906 1 97.19 175 ALA A C 1
ATOM 1405 O O . ALA A 1 175 ? -1.281 4.488 11.719 1 97.19 175 ALA A O 1
ATOM 1406 N N . VAL A 1 176 ? -0.684 4.551 13.883 1 96.12 176 VAL A N 1
ATOM 1407 C CA . VAL A 1 176 ? 0.751 4.52 13.625 1 96.12 176 VAL A CA 1
ATOM 1408 C C . VAL A 1 176 ? 1.114 3.238 12.875 1 96.12 176 VAL A C 1
ATOM 1410 O O . VAL A 1 176 ? 1.801 3.281 11.852 1 96.12 176 VAL A O 1
ATOM 1413 N N . GLN A 1 177 ? 0.597 2.199 13.336 1 95.44 177 GLN A N 1
ATOM 1414 C CA . GLN A 1 177 ? 0.896 0.91 12.727 1 95.44 177 GLN A CA 1
ATOM 1415 C C . GLN A 1 177 ? 0.398 0.858 11.281 1 95.44 177 GLN A C 1
ATOM 1417 O O . GLN A 1 177 ? 1.104 0.378 10.391 1 95.44 177 GLN A O 1
ATOM 1422 N N . ARG A 1 178 ? -0.784 1.314 11.07 1 97.25 178 ARG A N 1
ATOM 1423 C CA . ARG A 1 178 ? -1.354 1.319 9.727 1 97.25 178 ARG A CA 1
ATOM 1424 C C . ARG A 1 178 ? -0.523 2.182 8.789 1 97.25 178 ARG A C 1
ATOM 1426 O O . ARG A 1 178 ? -0.237 1.779 7.656 1 97.25 178 ARG A O 1
ATOM 1433 N N . ILE A 1 179 ? -0.121 3.312 9.258 1 96.94 179 ILE A N 1
ATOM 1434 C CA . ILE A 1 179 ? 0.681 4.219 8.445 1 96.94 179 ILE A CA 1
ATOM 1435 C C . ILE A 1 179 ? 2.027 3.572 8.125 1 96.94 179 ILE A C 1
ATOM 1437 O O . ILE A 1 179 ? 2.49 3.615 6.984 1 96.94 179 ILE A O 1
ATOM 1441 N N . GLU A 1 180 ? 2.607 2.988 9.094 1 95.12 180 GLU A N 1
ATOM 1442 C CA . GLU A 1 180 ? 3.9 2.34 8.883 1 95.12 180 GLU A CA 1
ATOM 1443 C C . GLU A 1 180 ? 3.787 1.191 7.887 1 95.12 180 GLU A C 1
ATOM 1445 O O . GLU A 1 180 ? 4.668 1.008 7.043 1 95.12 180 GLU A O 1
ATOM 1450 N N . LYS A 1 181 ? 2.703 0.432 8 1 96.31 181 LYS A N 1
ATOM 1451 C CA . LYS A 1 181 ? 2.475 -0.644 7.039 1 96.31 181 LYS A CA 1
ATOM 1452 C C . LYS A 1 181 ? 2.33 -0.093 5.625 1 96.31 181 LYS A C 1
ATOM 1454 O O . LYS A 1 181 ? 2.838 -0.683 4.668 1 96.31 181 LYS A O 1
ATOM 1459 N N . ILE A 1 182 ? 1.639 0.979 5.5 1 97.56 182 ILE A N 1
ATOM 1460 C CA . ILE A 1 182 ? 1.477 1.626 4.203 1 97.56 182 ILE A CA 1
ATOM 1461 C C . ILE A 1 182 ? 2.844 2.016 3.646 1 97.56 182 ILE A C 1
ATOM 1463 O O . ILE A 1 182 ? 3.154 1.726 2.488 1 97.56 182 ILE A O 1
ATOM 1467 N N . ILE A 1 183 ? 3.654 2.629 4.488 1 95.69 183 ILE A N 1
ATOM 1468 C CA . ILE A 1 183 ? 4.969 3.102 4.062 1 95.69 183 ILE A CA 1
ATOM 1469 C C . ILE A 1 183 ? 5.828 1.916 3.629 1 95.69 183 ILE A C 1
ATOM 1471 O O . ILE A 1 183 ? 6.449 1.949 2.564 1 95.69 183 ILE A O 1
ATOM 1475 N N . GLU A 1 184 ? 5.828 0.902 4.379 1 95.56 184 GLU A N 1
ATOM 1476 C CA . GLU A 1 184 ? 6.602 -0.289 4.043 1 95.56 184 GLU A CA 1
ATOM 1477 C C . GLU A 1 184 ? 6.125 -0.905 2.73 1 95.56 184 GLU A C 1
ATOM 1479 O O . GLU A 1 184 ? 6.938 -1.312 1.898 1 95.56 184 GLU A O 1
ATOM 1484 N N . SER A 1 185 ? 4.828 -0.976 2.605 1 97.38 185 SER A N 1
ATOM 1485 C CA . SER A 1 185 ? 4.258 -1.548 1.39 1 97.38 185 SER A CA 1
ATOM 1486 C C . SER A 1 185 ? 4.598 -0.701 0.168 1 97.38 185 SER A C 1
ATOM 1488 O O . SER A 1 185 ? 4.906 -1.235 -0.899 1 97.38 185 SER A O 1
ATOM 1490 N N . GLU A 1 186 ? 4.543 0.604 0.364 1 97.06 186 GLU A N 1
ATOM 1491 C CA . GLU A 1 186 ? 4.82 1.512 -0.745 1 97.06 186 GLU A CA 1
ATOM 1492 C C . GLU A 1 186 ? 6.27 1.385 -1.21 1 97.06 186 GLU A C 1
ATOM 1494 O O . GLU A 1 186 ? 6.566 1.587 -2.389 1 97.06 186 GLU A O 1
ATOM 1499 N N . HIS A 1 187 ? 7.176 0.989 -0.352 1 95.69 187 HIS A N 1
ATOM 1500 C CA . HIS A 1 187 ? 8.57 0.772 -0.734 1 95.69 187 HIS A CA 1
ATOM 1501 C C . HIS A 1 187 ? 8.711 -0.456 -1.626 1 95.69 187 HIS A C 1
ATOM 1503 O O . HIS A 1 187 ? 9.75 -0.65 -2.262 1 95.69 187 HIS A O 1
ATOM 1509 N N . LEU A 1 188 ? 7.621 -1.213 -1.707 1 96.94 188 LEU A N 1
ATOM 1510 C CA . LEU A 1 188 ? 7.668 -2.438 -2.5 1 96.94 188 LEU A CA 1
ATOM 1511 C C . LEU A 1 188 ? 6.941 -2.25 -3.828 1 96.94 188 LEU A C 1
ATOM 1513 O O . LEU A 1 188 ? 6.832 -3.189 -4.621 1 96.94 188 LEU A O 1
ATOM 1517 N N . ARG A 1 189 ? 6.414 -1.036 -4.066 1 97.19 189 ARG A N 1
ATOM 1518 C CA . ARG A 1 189 ? 5.766 -0.784 -5.348 1 97.19 189 ARG A CA 1
ATOM 1519 C C . ARG A 1 189 ? 6.734 -0.996 -6.508 1 97.19 189 ARG A C 1
ATOM 1521 O O . ARG A 1 189 ? 7.879 -0.546 -6.453 1 97.19 189 ARG A O 1
ATOM 1528 N N . VAL A 1 190 ? 6.293 -1.61 -7.559 1 96.44 190 VAL A N 1
ATOM 1529 C CA . VAL A 1 190 ? 7.129 -2.041 -8.672 1 96.44 190 VAL A CA 1
ATOM 1530 C C . VAL A 1 190 ? 7.836 -0.833 -9.281 1 96.44 190 VAL A C 1
ATOM 1532 O O . VAL A 1 190 ? 9.047 -0.868 -9.516 1 96.44 190 VAL A O 1
ATOM 1535 N N . PRO A 1 191 ? 7.145 0.316 -9.508 1 93.44 191 PRO A N 1
ATOM 1536 C CA . PRO A 1 191 ? 7.855 1.447 -10.109 1 93.44 191 PRO A CA 1
ATOM 1537 C C . PRO A 1 191 ? 9.055 1.898 -9.273 1 93.44 191 PRO A C 1
ATOM 1539 O O . PRO A 1 191 ? 10.008 2.469 -9.805 1 93.44 191 PRO A O 1
ATOM 1542 N N . ARG A 1 192 ? 9.07 1.607 -8.008 1 92.69 192 ARG A N 1
ATOM 1543 C CA . ARG A 1 192 ? 10.141 2.084 -7.133 1 92.69 192 ARG A CA 1
ATOM 1544 C C . ARG A 1 192 ? 11.289 1.083 -7.074 1 92.69 192 ARG A C 1
ATOM 1546 O O . ARG A 1 192 ? 12.406 1.437 -6.695 1 92.69 192 ARG A O 1
ATOM 1553 N N . VAL A 1 193 ? 10.984 -0.187 -7.473 1 92.19 193 VAL A N 1
ATOM 1554 C CA . VAL A 1 193 ? 12.008 -1.195 -7.215 1 92.19 193 VAL A CA 1
ATOM 1555 C C . VAL A 1 193 ? 12.422 -1.855 -8.531 1 92.19 193 VAL A C 1
ATOM 1557 O O . VAL A 1 193 ? 13.375 -2.639 -8.562 1 92.19 193 VAL A O 1
ATOM 1560 N N . ILE A 1 194 ? 11.766 -1.568 -9.594 1 91.56 194 ILE A N 1
ATOM 1561 C CA . ILE A 1 194 ? 11.922 -2.312 -10.844 1 91.56 194 ILE A CA 1
ATOM 1562 C C . ILE A 1 194 ? 13.359 -2.199 -11.336 1 91.56 194 ILE A C 1
ATOM 1564 O O . ILE A 1 194 ? 13.898 -3.141 -11.922 1 91.56 194 ILE A O 1
ATOM 1568 N N . ASP A 1 195 ? 13.992 -1.098 -11.109 1 87.88 195 ASP A N 1
ATOM 1569 C CA . ASP A 1 195 ? 15.352 -0.894 -11.602 1 87.88 195 ASP A CA 1
ATOM 1570 C C . ASP A 1 195 ? 16.328 -1.85 -10.922 1 87.88 195 ASP A C 1
ATOM 1572 O O . ASP A 1 195 ? 17.281 -2.316 -11.547 1 87.88 195 ASP A O 1
ATOM 1576 N N . GLN A 1 196 ? 16.094 -2.117 -9.672 1 83.94 196 GLN A N 1
ATOM 1577 C CA . GLN A 1 196 ? 16.938 -3.061 -8.953 1 83.94 196 GLN A CA 1
ATOM 1578 C C . GLN A 1 196 ? 16.828 -4.461 -9.539 1 83.94 196 GLN A C 1
ATOM 1580 O O . GLN A 1 196 ? 17.828 -5.191 -9.609 1 83.94 196 GLN A O 1
ATOM 1585 N N . TYR A 1 197 ? 15.688 -4.766 -10.039 1 84.56 197 TYR A N 1
ATOM 1586 C CA . TYR A 1 197 ? 15.453 -6.113 -10.555 1 84.56 197 TYR A CA 1
ATOM 1587 C C . TYR A 1 197 ? 15.914 -6.23 -12 1 84.56 197 TYR A C 1
ATOM 1589 O O . TYR A 1 197 ? 16.297 -7.312 -12.453 1 84.56 197 TYR A O 1
ATOM 1597 N N . LYS A 1 198 ? 15.789 -5.152 -12.664 1 84.5 198 LYS A N 1
ATOM 1598 C CA . LYS A 1 198 ? 16.359 -5.156 -14.016 1 84.5 198 LYS A CA 1
ATOM 1599 C C . LYS A 1 198 ? 17.859 -5.465 -13.984 1 84.5 198 LYS A C 1
ATOM 1601 O O . LYS A 1 198 ? 18.359 -6.203 -14.828 1 84.5 198 LYS A O 1
ATOM 1606 N N . LYS A 1 199 ? 18.531 -5.027 -12.992 1 82.62 199 LYS A N 1
ATOM 1607 C CA . LYS A 1 199 ? 19.953 -5.309 -12.828 1 82.62 199 LYS A CA 1
ATOM 1608 C C . LYS A 1 199 ? 20.203 -6.793 -12.57 1 82.62 199 LYS A C 1
ATOM 1610 O O . LYS A 1 199 ? 21.188 -7.355 -13.031 1 82.62 199 LYS A O 1
ATOM 1615 N N . MET A 1 200 ? 19.266 -7.359 -11.883 1 79.31 200 MET A N 1
ATOM 1616 C CA . MET A 1 200 ? 19.359 -8.773 -11.547 1 79.31 200 MET A CA 1
ATOM 1617 C C . MET A 1 200 ? 19.328 -9.633 -12.812 1 79.31 200 MET A C 1
ATOM 1619 O O . MET A 1 200 ? 20.016 -10.656 -12.891 1 79.31 200 MET A O 1
ATOM 1623 N N . ILE A 1 201 ? 18.625 -9.188 -13.836 1 80.31 201 ILE A N 1
ATOM 1624 C CA . ILE A 1 201 ? 18.5 -10.008 -15.039 1 80.31 201 ILE A CA 1
ATOM 1625 C C . ILE A 1 201 ? 19.406 -9.445 -16.141 1 80.31 201 ILE A C 1
ATOM 1627 O O . ILE A 1 201 ? 19.281 -9.82 -17.297 1 80.31 201 ILE A O 1
ATOM 1631 N N . GLY A 1 202 ? 20.359 -8.766 -15.758 1 77.69 202 GLY A N 1
ATOM 1632 C CA . GLY A 1 202 ? 21.406 -8.297 -16.656 1 77.69 202 GLY A CA 1
ATOM 1633 C C . GLY A 1 202 ? 20.969 -7.156 -17.547 1 77.69 202 GLY A C 1
ATOM 1634 O O . GLY A 1 202 ? 21.453 -7.016 -18.672 1 77.69 202 GLY A O 1
ATOM 1635 N N . GLU A 1 203 ? 19.922 -6.512 -17.266 1 72.38 203 GLU A N 1
ATOM 1636 C CA . GLU A 1 203 ? 19.5 -5.316 -17.984 1 72.38 203 GLU A CA 1
ATOM 1637 C C . GLU A 1 203 ? 19.953 -4.051 -17.281 1 72.38 203 GLU A C 1
ATOM 1639 O O . GLU A 1 203 ? 20.078 -4.027 -16.047 1 72.38 203 GLU A O 1
ATOM 1644 N N . MET B 1 1 ? -24.25 -1.419 0.939 1 36.81 1 MET B N 1
ATOM 1645 C CA . MET B 1 1 ? -23.672 -2.164 -0.175 1 36.81 1 MET B CA 1
ATOM 1646 C C . MET B 1 1 ? -22.422 -2.926 0.269 1 36.81 1 MET B C 1
ATOM 1648 O O . MET B 1 1 ? -21.578 -2.375 0.966 1 36.81 1 MET B O 1
ATOM 1652 N N . SER B 1 2 ? -22.609 -4.172 0.369 1 52.41 2 SER B N 1
ATOM 1653 C CA . SER B 1 2 ? -21.531 -5.02 0.873 1 52.41 2 SER B CA 1
ATOM 1654 C C . SER B 1 2 ? -20.25 -4.816 0.075 1 52.41 2 SER B C 1
ATOM 1656 O O . SER B 1 2 ? -20.281 -4.719 -1.154 1 52.41 2 SER B O 1
ATOM 1658 N N . ASN B 1 3 ? -19.125 -4.242 0.591 1 77.94 3 ASN B N 1
ATOM 1659 C CA . ASN B 1 3 ? -17.891 -3.922 -0.125 1 77.94 3 ASN B CA 1
ATOM 1660 C C . ASN B 1 3 ? -17.234 -5.176 -0.701 1 77.94 3 ASN B C 1
ATOM 1662 O O . ASN B 1 3 ? -17.109 -6.188 -0.012 1 77.94 3 ASN B O 1
ATOM 1666 N N . ARG B 1 4 ? -17.422 -5.383 -2.057 1 87.5 4 ARG B N 1
ATOM 1667 C CA . ARG B 1 4 ? -16.766 -6.445 -2.811 1 87.5 4 ARG B CA 1
ATOM 1668 C C . ARG B 1 4 ? -15.367 -6.719 -2.266 1 87.5 4 ARG B C 1
ATOM 1670 O O . ARG B 1 4 ? -14.641 -5.789 -1.897 1 87.5 4 ARG B O 1
ATOM 1677 N N . GLY B 1 5 ? -15.109 -8.039 -2.008 1 93.88 5 GLY B N 1
ATOM 1678 C CA . GLY B 1 5 ? -13.781 -8.422 -1.553 1 93.88 5 GLY B CA 1
ATOM 1679 C C . GLY B 1 5 ? -12.68 -8.016 -2.518 1 93.88 5 GLY B C 1
ATOM 1680 O O . GLY B 1 5 ? -12.961 -7.594 -3.641 1 93.88 5 GLY B O 1
ATOM 1681 N N . MET B 1 6 ? -11.57 -8.117 -2.057 1 95.25 6 MET B N 1
ATOM 1682 C CA . MET B 1 6 ? -10.398 -7.75 -2.854 1 95.25 6 MET B CA 1
ATOM 1683 C C . MET B 1 6 ? -9.766 -8.984 -3.48 1 95.25 6 MET B C 1
ATOM 1685 O O . MET B 1 6 ? -9.594 -10.008 -2.814 1 95.25 6 MET B O 1
ATOM 1689 N N . LEU B 1 7 ? -9.539 -8.922 -4.793 1 96.38 7 LEU B N 1
ATOM 1690 C CA . LEU B 1 7 ? -8.789 -9.969 -5.469 1 96.38 7 LEU B CA 1
ATOM 1691 C C . LEU B 1 7 ? -7.285 -9.75 -5.324 1 96.38 7 LEU B C 1
ATOM 1693 O O . LEU B 1 7 ? -6.77 -8.688 -5.688 1 96.38 7 LEU B O 1
ATOM 1697 N N . ILE B 1 8 ? -6.582 -10.711 -4.738 1 96.88 8 ILE B N 1
ATOM 1698 C CA . ILE B 1 8 ? -5.137 -10.664 -4.559 1 96.88 8 ILE B CA 1
ATOM 1699 C C . ILE B 1 8 ? -4.477 -11.719 -5.441 1 96.88 8 ILE B C 1
ATOM 1701 O O . ILE B 1 8 ? -4.805 -12.906 -5.363 1 96.88 8 ILE B O 1
ATOM 1705 N N . VAL B 1 9 ? -3.641 -11.273 -6.277 1 97.38 9 VAL B N 1
ATOM 1706 C CA . VAL B 1 9 ? -2.961 -12.172 -7.203 1 97.38 9 VAL B CA 1
ATOM 1707 C C . VAL B 1 9 ? -1.478 -12.258 -6.848 1 97.38 9 VAL B C 1
ATOM 1709 O O . VAL B 1 9 ? -0.771 -11.242 -6.867 1 97.38 9 VAL B O 1
ATOM 1712 N N . LEU B 1 10 ? -1.06 -13.406 -6.461 1 97.06 10 LEU B N 1
ATOM 1713 C CA . LEU B 1 10 ? 0.348 -13.703 -6.211 1 97.06 10 LEU B CA 1
ATOM 1714 C C . LEU B 1 10 ? 0.945 -14.516 -7.355 1 97.06 10 LEU B C 1
ATOM 1716 O O . LEU B 1 10 ? 0.458 -15.602 -7.672 1 97.06 10 LEU B O 1
ATOM 1720 N N . SER B 1 11 ? 1.868 -13.938 -8 1 96.75 11 SER B N 1
ATOM 1721 C CA . SER B 1 11 ? 2.564 -14.594 -9.102 1 96.75 11 SER B CA 1
ATOM 1722 C C . SER B 1 11 ? 4.074 -14.414 -8.992 1 96.75 11 SER B C 1
ATOM 1724 O O . SER B 1 11 ? 4.559 -13.766 -8.055 1 96.75 11 SER B O 1
ATOM 1726 N N . GLY B 1 12 ? 4.824 -15.008 -9.836 1 95.38 12 GLY B N 1
ATOM 1727 C CA . GLY B 1 12 ? 6.277 -14.977 -9.875 1 95.38 12 GLY B CA 1
ATOM 1728 C C . GLY B 1 12 ? 6.879 -16.094 -10.711 1 95.38 12 GLY B C 1
ATOM 1729 O O . GLY B 1 12 ? 6.164 -16.984 -11.164 1 95.38 12 GLY B O 1
ATOM 1730 N N . PRO B 1 13 ? 8.133 -15.969 -10.906 1 93.44 13 PRO B N 1
ATOM 1731 C CA . PRO B 1 13 ? 8.75 -16.984 -11.75 1 93.44 13 PRO B CA 1
ATOM 1732 C C . PRO B 1 13 ? 8.711 -18.375 -11.117 1 93.44 13 PRO B C 1
ATOM 1734 O O . PRO B 1 13 ? 8.594 -18.5 -9.898 1 93.44 13 PRO B O 1
ATOM 1737 N N . SER B 1 14 ? 8.719 -19.328 -12.031 1 86.31 14 SER B N 1
ATOM 1738 C CA . SER B 1 14 ? 8.75 -20.719 -11.562 1 86.31 14 SER B CA 1
ATOM 1739 C C . SER B 1 14 ? 9.922 -20.953 -10.617 1 86.31 14 SER B C 1
ATOM 1741 O O . SER B 1 14 ? 11.023 -20.469 -10.844 1 86.31 14 SER B O 1
ATOM 1743 N N . GLY B 1 15 ? 9.648 -21.641 -9.477 1 88.75 15 GLY B N 1
ATOM 1744 C CA . GLY B 1 15 ? 10.711 -22 -8.547 1 88.75 15 GLY B CA 1
ATOM 1745 C C . GLY B 1 15 ? 10.93 -20.953 -7.465 1 88.75 15 GLY B C 1
ATOM 1746 O O . GLY B 1 15 ? 11.734 -21.156 -6.555 1 88.75 15 GLY B O 1
ATOM 1747 N N . VAL B 1 16 ? 10.234 -19.859 -7.48 1 94.19 16 VAL B N 1
ATOM 1748 C CA . VAL B 1 16 ? 10.492 -18.766 -6.555 1 94.19 16 VAL B CA 1
ATOM 1749 C C . VAL B 1 16 ? 9.969 -19.125 -5.168 1 94.19 16 VAL B C 1
ATOM 1751 O O . VAL B 1 16 ? 10.344 -18.5 -4.176 1 94.19 16 VAL B O 1
ATOM 1754 N N . GLY B 1 17 ? 9.047 -20.047 -5.086 1 92.94 17 GLY B N 1
ATOM 1755 C CA . GLY B 1 17 ? 8.531 -20.484 -3.795 1 92.94 17 GLY B CA 1
ATOM 1756 C C . GLY B 1 17 ? 7.113 -20 -3.537 1 92.94 17 GLY B C 1
ATOM 1757 O O . GLY B 1 17 ? 6.738 -19.734 -2.393 1 92.94 17 GLY B O 1
ATOM 1758 N N . LYS B 1 18 ? 6.289 -19.828 -4.535 1 92.69 18 LYS B N 1
ATOM 1759 C CA . LYS B 1 18 ? 4.918 -19.359 -4.391 1 92.69 18 LYS B CA 1
ATOM 1760 C C . LYS B 1 18 ? 4.098 -20.297 -3.516 1 92.69 18 LYS B C 1
ATOM 1762 O O . LYS B 1 18 ? 3.377 -19.844 -2.619 1 92.69 18 LYS B O 1
ATOM 1767 N N . GLY B 1 19 ? 4.238 -21.594 -3.857 1 87.69 19 GLY B N 1
ATOM 1768 C CA . GLY B 1 19 ? 3.479 -22.578 -3.098 1 87.69 19 GLY B CA 1
ATOM 1769 C C . GLY B 1 19 ? 3.807 -22.562 -1.616 1 87.69 19 GLY B C 1
ATOM 1770 O O . GLY B 1 19 ? 2.908 -22.656 -0.775 1 87.69 19 GLY B O 1
ATOM 1771 N N . THR B 1 20 ? 5.07 -22.453 -1.275 1 90.38 20 THR B N 1
ATOM 1772 C CA . THR B 1 20 ? 5.516 -22.438 0.112 1 90.38 20 THR B CA 1
ATOM 1773 C C . THR B 1 20 ? 5.008 -21.188 0.826 1 90.38 20 THR B C 1
ATOM 1775 O O . THR B 1 20 ? 4.527 -21.266 1.96 1 90.38 20 THR B O 1
ATOM 1778 N N . VAL B 1 21 ? 5.113 -20.078 0.178 1 93.88 21 VAL B N 1
ATOM 1779 C CA . VAL B 1 21 ? 4.652 -18.828 0.752 1 93.88 21 VAL B CA 1
ATOM 1780 C C . VAL B 1 21 ? 3.143 -18.875 0.98 1 93.88 21 VAL B C 1
ATOM 1782 O O . VAL B 1 21 ? 2.652 -18.484 2.043 1 93.88 21 VAL B O 1
ATOM 1785 N N . ARG B 1 22 ? 2.463 -19.344 -0.002 1 90.25 22 ARG B N 1
ATOM 1786 C CA . ARG B 1 22 ? 1.016 -19.484 0.126 1 90.25 22 ARG B CA 1
ATOM 1787 C C . ARG B 1 22 ? 0.654 -20.359 1.315 1 90.25 22 ARG B C 1
ATOM 1789 O O . ARG B 1 22 ? -0.23 -20.016 2.104 1 90.25 22 ARG B O 1
ATOM 1796 N N . GLN B 1 23 ? 1.318 -21.5 1.432 1 88.69 23 GLN B N 1
ATOM 1797 C CA . GLN B 1 23 ? 1.049 -22.406 2.545 1 88.69 23 GLN B CA 1
ATOM 1798 C C . GLN B 1 23 ? 1.295 -21.719 3.885 1 88.69 23 GLN B C 1
ATOM 1800 O O . GLN B 1 23 ? 0.501 -21.859 4.816 1 88.69 23 GLN B O 1
ATOM 1805 N N . ALA B 1 24 ? 2.387 -21.047 3.979 1 92.44 24 ALA B N 1
ATOM 1806 C CA . ALA B 1 24 ? 2.721 -20.328 5.207 1 92.44 24 ALA B CA 1
ATOM 1807 C C . ALA B 1 24 ? 1.673 -19.266 5.523 1 92.44 24 ALA B C 1
ATOM 1809 O O . ALA B 1 24 ? 1.316 -19.062 6.688 1 92.44 24 ALA B O 1
ATOM 1810 N N . MET B 1 25 ? 1.18 -18.594 4.523 1 91 25 MET B N 1
ATOM 1811 C CA . MET B 1 25 ? 0.145 -17.578 4.703 1 91 25 MET B CA 1
ATOM 1812 C C . MET B 1 25 ? -1.141 -18.203 5.238 1 91 25 MET B C 1
ATOM 1814 O O . MET B 1 25 ? -1.825 -17.609 6.066 1 91 25 MET B O 1
ATOM 1818 N N . LEU B 1 26 ? -1.456 -19.328 4.707 1 86.75 26 LEU B N 1
ATOM 1819 C CA . LEU B 1 26 ? -2.688 -20 5.109 1 86.75 26 LEU B CA 1
ATOM 1820 C C . LEU B 1 26 ? -2.576 -20.531 6.535 1 86.75 26 LEU B C 1
ATOM 1822 O O . LEU B 1 26 ? -3.588 -20.719 7.211 1 86.75 26 LEU B O 1
ATOM 1826 N N . GLU B 1 27 ? -1.376 -20.812 6.945 1 86.44 27 GLU B N 1
ATOM 1827 C CA . GLU B 1 27 ? -1.15 -21.297 8.305 1 86.44 27 GLU B CA 1
ATOM 1828 C C . GLU B 1 27 ? -1.131 -20.156 9.312 1 86.44 27 GLU B C 1
ATOM 1830 O O . GLU B 1 27 ? -1.321 -20.375 10.508 1 86.44 27 GLU B O 1
ATOM 1835 N N . ASP B 1 28 ? -0.876 -19.047 8.836 1 80.75 28 ASP B N 1
ATOM 1836 C CA . ASP B 1 28 ? -0.792 -17.859 9.688 1 80.75 28 ASP B CA 1
ATOM 1837 C C . ASP B 1 28 ? -2.176 -17.438 10.172 1 80.75 28 ASP B C 1
ATOM 1839 O O . ASP B 1 28 ? -3.18 -17.703 9.508 1 80.75 28 ASP B O 1
ATOM 1843 N N . GLU B 1 29 ? -2.268 -16.75 11.195 1 74.94 29 GLU B N 1
ATOM 1844 C CA . GLU B 1 29 ? -3.52 -16.359 11.828 1 74.94 29 GLU B CA 1
ATOM 1845 C C . GLU B 1 29 ? -4.18 -15.203 11.07 1 74.94 29 GLU B C 1
ATOM 1847 O O . GLU B 1 29 ? -5.367 -14.93 11.266 1 74.94 29 GLU B O 1
ATOM 1852 N N . PHE B 1 30 ? -3.305 -14.586 10.328 1 69.06 30 PHE B N 1
ATOM 1853 C CA . PHE B 1 30 ? -3.865 -13.523 9.508 1 69.06 30 PHE B CA 1
ATOM 1854 C C . PHE B 1 30 ? -4.738 -14.094 8.398 1 69.06 30 PHE B C 1
ATOM 1856 O O . PHE B 1 30 ? -4.227 -14.688 7.441 1 69.06 30 PHE B O 1
ATOM 1863 N N . ARG B 1 31 ? -6.082 -14.477 8.68 1 62.56 31 ARG B N 1
ATOM 1864 C CA . ARG B 1 31 ? -6.902 -15.172 7.688 1 62.56 31 ARG B CA 1
ATOM 1865 C C . ARG B 1 31 ? -8.141 -14.344 7.336 1 62.56 31 ARG B C 1
ATOM 1867 O O . A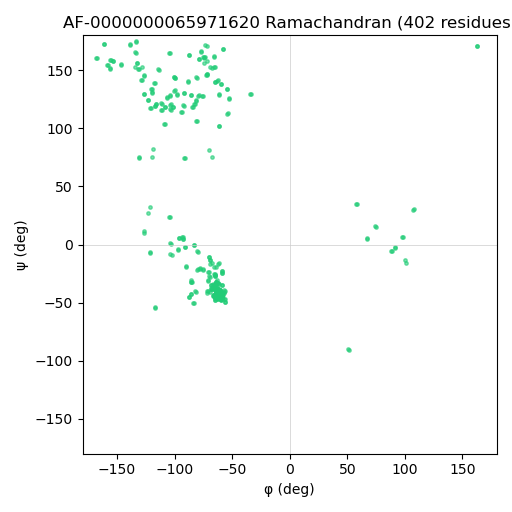RG B 1 31 ? -9.164 -14.43 8.023 1 62.56 31 ARG B O 1
ATOM 1874 N N . ASP B 1 32 ? -7.844 -13.391 6.406 1 72.19 32 ASP B N 1
ATOM 1875 C CA . ASP B 1 32 ? -9.125 -12.812 6.016 1 72.19 32 ASP B CA 1
ATOM 1876 C C . ASP B 1 32 ? -9.344 -12.938 4.512 1 72.19 32 ASP B C 1
ATOM 1878 O O . ASP B 1 32 ? -9.961 -12.07 3.893 1 72.19 32 ASP B O 1
ATOM 1882 N N . PHE B 1 33 ? -8.617 -14.102 3.908 1 83.12 33 PHE B N 1
ATOM 1883 C CA . PHE B 1 33 ? -8.891 -14.312 2.49 1 83.12 33 PHE B CA 1
ATOM 1884 C C . PHE B 1 33 ? -9.164 -15.789 2.207 1 83.12 33 PHE B C 1
ATOM 1886 O O . PHE B 1 33 ? -8.758 -16.656 2.979 1 83.12 33 PHE B O 1
ATOM 1893 N N . HIS B 1 34 ? -9.922 -15.984 1.174 1 87.38 34 HIS B N 1
ATOM 1894 C CA . HIS B 1 34 ? -10.148 -17.312 0.626 1 87.38 34 HIS B CA 1
ATOM 1895 C C . HIS B 1 34 ? -9.133 -17.641 -0.464 1 87.38 34 HIS B C 1
ATOM 1897 O O . HIS B 1 34 ? -8.891 -16.828 -1.357 1 87.38 34 HIS B O 1
ATOM 1903 N N . TYR B 1 35 ? -8.578 -18.828 -0.242 1 89.69 35 TYR B N 1
ATOM 1904 C CA . TYR B 1 35 ? -7.672 -19.297 -1.287 1 89.69 35 TYR B CA 1
ATOM 1905 C C . TYR B 1 35 ? -8.438 -20.016 -2.393 1 89.69 35 TYR B C 1
ATOM 1907 O O . TYR B 1 35 ? -9.234 -20.906 -2.119 1 89.69 35 TYR B O 1
ATOM 1915 N N . SER B 1 36 ? -8.195 -19.594 -3.67 1 90.94 36 SER B N 1
ATOM 1916 C CA . SER B 1 36 ? -8.812 -20.266 -4.812 1 90.94 36 SER B CA 1
ATOM 1917 C C . SER B 1 36 ? -7.918 -21.359 -5.363 1 90.94 36 SER B C 1
ATOM 1919 O O . SER B 1 36 ? -6.809 -21.094 -5.828 1 90.94 36 SER B O 1
ATOM 1921 N N . VAL B 1 37 ? -8.398 -22.547 -5.352 1 91.62 37 VAL B N 1
ATOM 1922 C CA . VAL B 1 37 ? -7.637 -23.672 -5.875 1 91.62 37 VAL B CA 1
ATOM 1923 C C . VAL B 1 37 ? -7.656 -23.656 -7.398 1 91.62 37 VAL B C 1
ATOM 1925 O O . VAL B 1 37 ? -8.727 -23.562 -8.016 1 91.62 37 VAL B O 1
ATOM 1928 N N . SER B 1 38 ? -6.523 -23.719 -7.961 1 93.56 38 SER B N 1
ATOM 1929 C CA . SER B 1 38 ? -6.406 -23.719 -9.414 1 93.56 38 SER B CA 1
ATOM 1930 C C . SER B 1 38 ? -6.508 -25.125 -9.984 1 93.56 38 SER B C 1
ATOM 1932 O O . SER B 1 38 ? -6.422 -26.109 -9.234 1 93.56 38 SER B O 1
ATOM 1934 N N . MET B 1 39 ? -6.766 -25.094 -11.258 1 94.19 39 MET B N 1
ATOM 1935 C CA . MET B 1 39 ? -6.766 -26.344 -12.008 1 94.19 39 MET B CA 1
ATOM 1936 C C . MET B 1 39 ? -5.449 -26.531 -12.758 1 94.19 39 MET B C 1
ATOM 1938 O O . MET B 1 39 ? -4.844 -25.562 -13.211 1 94.19 39 MET B O 1
ATOM 1942 N N . THR B 1 40 ? -4.984 -27.75 -12.828 1 95.75 40 THR B N 1
ATOM 1943 C CA . THR B 1 40 ? -3.805 -28.031 -13.641 1 95.75 40 THR B CA 1
ATOM 1944 C C . THR B 1 40 ? -3.881 -29.422 -14.258 1 95.75 40 THR B C 1
ATOM 1946 O O . THR B 1 40 ? -4.605 -30.281 -13.766 1 95.75 40 THR B O 1
ATOM 1949 N N . THR B 1 41 ? -3.166 -29.562 -15.391 1 97.12 41 THR B N 1
ATOM 1950 C CA . THR B 1 41 ? -3.094 -30.875 -16.031 1 97.12 41 THR B CA 1
ATOM 1951 C C . THR B 1 41 ? -1.814 -31.609 -15.641 1 97.12 41 THR B C 1
ATOM 1953 O O . THR B 1 41 ? -1.585 -32.75 -16.062 1 97.12 41 THR B O 1
ATOM 1956 N N . ARG B 1 42 ? -0.987 -30.891 -14.867 1 91.38 42 ARG B N 1
ATOM 1957 C CA . ARG B 1 42 ? 0.217 -31.578 -14.398 1 91.38 42 ARG B CA 1
ATOM 1958 C C . ARG B 1 42 ? -0.129 -32.656 -13.391 1 91.38 42 ARG B C 1
ATOM 1960 O O . ARG B 1 42 ? -1.132 -32.562 -12.68 1 91.38 42 ARG B O 1
ATOM 1967 N N . LYS B 1 43 ? 0.748 -33.688 -13.336 1 92.75 43 LYS B N 1
ATOM 1968 C CA . LYS B 1 43 ? 0.577 -34.719 -12.289 1 92.75 43 LYS B CA 1
ATOM 1969 C C . LYS B 1 43 ? 0.945 -34.156 -10.922 1 92.75 43 LYS B C 1
ATOM 1971 O O . LYS B 1 43 ? 1.828 -33.281 -10.812 1 92.75 43 LYS B O 1
ATOM 1976 N N . PRO B 1 44 ? 0.252 -34.625 -9.891 1 92.56 44 PRO B N 1
ATOM 1977 C CA . PRO B 1 44 ? 0.594 -34.156 -8.547 1 92.56 44 PRO B CA 1
ATOM 1978 C C . PRO B 1 44 ? 2.016 -34.531 -8.141 1 92.56 44 PRO B C 1
ATOM 1980 O O . PRO B 1 44 ? 2.496 -35.625 -8.477 1 92.56 44 PRO B O 1
ATOM 1983 N N . ARG B 1 45 ? 2.705 -33.656 -7.461 1 84.31 45 ARG B N 1
ATOM 1984 C CA . ARG B 1 45 ? 3.961 -33.969 -6.785 1 84.31 45 ARG B CA 1
ATOM 1985 C C . ARG B 1 45 ? 3.709 -34.688 -5.469 1 84.31 45 ARG B C 1
ATOM 1987 O O . ARG B 1 45 ? 2.594 -34.656 -4.945 1 84.31 45 ARG B O 1
ATOM 1994 N N . PRO B 1 46 ? 4.809 -35.406 -4.988 1 87.5 46 PRO B N 1
ATOM 1995 C CA . PRO B 1 46 ? 4.617 -36.062 -3.695 1 87.5 46 PRO B CA 1
ATOM 1996 C C . PRO B 1 46 ? 4.109 -35.094 -2.615 1 87.5 46 PRO B C 1
ATOM 1998 O O . PRO B 1 46 ? 4.648 -34 -2.449 1 87.5 46 PRO B O 1
ATOM 2001 N N . GLY B 1 47 ? 3.01 -35.438 -1.979 1 88.31 47 GLY B N 1
ATOM 2002 C CA . GLY B 1 47 ? 2.473 -34.656 -0.891 1 88.31 47 GLY B CA 1
ATOM 2003 C C . GLY B 1 47 ? 1.319 -33.75 -1.318 1 88.31 47 GLY B C 1
ATOM 2004 O O . GLY B 1 47 ? 0.568 -33.25 -0.477 1 88.31 47 GLY B O 1
ATOM 2005 N N . GLU B 1 48 ? 1.11 -33.562 -2.617 1 90.62 48 GLU B N 1
ATOM 2006 C CA . GLU B 1 48 ? 0.019 -32.719 -3.092 1 90.62 48 GLU B CA 1
ATOM 2007 C C . GLU B 1 48 ? -1.306 -33.469 -3.096 1 90.62 48 GLU B C 1
ATOM 2009 O O . GLU B 1 48 ? -1.337 -34.688 -3.357 1 90.62 48 GLU B O 1
ATOM 2014 N N . GLN B 1 49 ? -2.361 -32.719 -2.777 1 92.62 49 GLN B N 1
ATOM 2015 C CA . GLN B 1 49 ? -3.689 -33.312 -2.695 1 92.62 49 GLN B CA 1
ATOM 2016 C C . GLN B 1 49 ? -4.656 -32.656 -3.666 1 92.62 49 GLN B C 1
ATOM 2018 O O . GLN B 1 49 ? -4.703 -31.422 -3.756 1 92.62 49 GLN B O 1
ATOM 2023 N N . ASP B 1 50 ? -5.391 -33.5 -4.355 1 94.38 50 ASP B N 1
ATOM 2024 C CA . ASP B 1 50 ? -6.414 -33.031 -5.27 1 94.38 50 ASP B CA 1
ATOM 2025 C C . ASP B 1 50 ? -7.488 -32.219 -4.52 1 94.38 50 ASP B C 1
ATOM 2027 O O . ASP B 1 50 ? -7.969 -32.656 -3.473 1 94.38 50 ASP B O 1
ATOM 2031 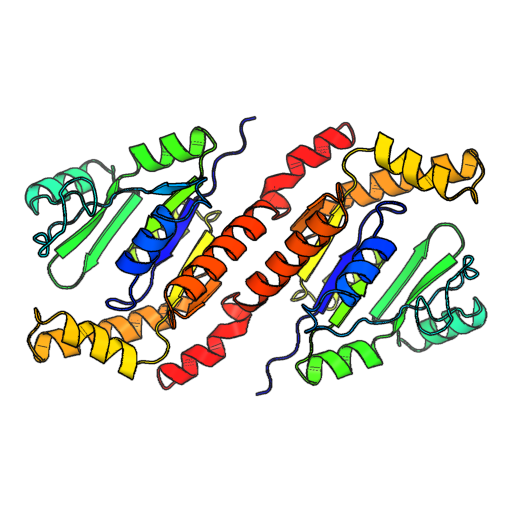N N . GLY B 1 51 ? -7.77 -31.016 -5.031 1 91 51 GLY B N 1
ATOM 2032 C CA . GLY B 1 51 ? -8.781 -30.188 -4.406 1 91 51 GLY B CA 1
ATOM 2033 C C . GLY B 1 51 ? -8.227 -29.297 -3.309 1 91 51 GLY B C 1
ATOM 2034 O O . GLY B 1 51 ? -8.938 -28.453 -2.764 1 91 51 GLY B O 1
ATOM 2035 N N . VAL B 1 52 ? -6.98 -29.469 -3.012 1 88.62 52 VAL B N 1
ATOM 2036 C CA . VAL B 1 52 ? -6.324 -28.672 -1.981 1 88.62 52 VAL B CA 1
ATOM 2037 C C . VAL B 1 52 ? -5.199 -27.844 -2.604 1 88.62 52 VAL B C 1
ATOM 2039 O O . VAL B 1 52 ? -5.223 -26.625 -2.562 1 88.62 52 VAL B O 1
ATOM 2042 N N . ASP B 1 53 ? -4.262 -28.516 -3.32 1 87.94 53 ASP B N 1
ATOM 2043 C CA . ASP B 1 53 ? -3.145 -27.844 -3.977 1 87.94 53 ASP B CA 1
ATOM 2044 C C . ASP B 1 53 ? -3.537 -27.375 -5.375 1 87.94 53 ASP B C 1
ATOM 2046 O O . ASP B 1 53 ? -3.217 -26.25 -5.766 1 87.94 53 ASP B O 1
ATOM 2050 N N . TYR B 1 54 ? -4.172 -28.25 -6.031 1 92.56 54 TYR B N 1
ATOM 2051 C CA . TYR B 1 54 ? -4.77 -28.031 -7.344 1 92.56 54 TYR B CA 1
ATOM 2052 C C . TYR B 1 54 ? -5.945 -28.969 -7.574 1 92.56 54 TYR B C 1
ATOM 2054 O O . TYR B 1 54 ? -6.09 -29.984 -6.879 1 92.56 54 TYR B O 1
ATOM 2062 N N . TYR B 1 55 ? -6.809 -28.594 -8.453 1 94.56 55 TYR B N 1
ATOM 2063 C CA . TYR B 1 55 ? -7.613 -29.609 -9.117 1 94.56 55 TYR B CA 1
ATOM 2064 C C . TYR B 1 55 ? -6.836 -30.25 -10.258 1 94.56 55 TYR B C 1
ATOM 2066 O O . TYR B 1 55 ? -6.605 -29.625 -11.297 1 94.56 55 TYR B O 1
ATOM 2074 N N . PHE B 1 56 ? -6.426 -31.5 -9.977 1 96.88 56 PHE B N 1
ATOM 2075 C CA . PHE B 1 56 ? -5.684 -32.219 -11.016 1 96.88 56 PHE B CA 1
ATOM 2076 C C . PHE B 1 56 ? -6.629 -32.875 -12 1 96.88 56 PHE B C 1
ATOM 2078 O O . PHE B 1 56 ? -7.395 -33.781 -11.625 1 96.88 56 PHE B O 1
ATOM 2085 N N . VAL B 1 57 ? -6.527 -32.469 -13.195 1 96.56 57 VAL B N 1
ATOM 2086 C CA . VAL B 1 57 ? -7.488 -32.969 -14.188 1 96.56 57 VAL B CA 1
ATOM 2087 C C . VAL B 1 57 ? -6.754 -33.375 -15.461 1 96.56 57 VAL B C 1
ATOM 2089 O O . VAL B 1 57 ? -5.566 -33.062 -15.625 1 96.56 57 VAL B O 1
ATOM 2092 N N . SER B 1 58 ? -7.418 -34.094 -16.312 1 96.88 58 SER B N 1
ATOM 2093 C CA . SER B 1 58 ? -6.848 -34.438 -17.609 1 96.88 58 SER B CA 1
ATOM 2094 C C . SER B 1 58 ? -6.832 -33.25 -18.547 1 96.88 58 SER B C 1
ATOM 2096 O O . SER B 1 58 ? -7.531 -32.25 -18.328 1 96.88 58 SER B O 1
ATOM 2098 N N . LYS B 1 59 ? -6.016 -33.375 -19.531 1 96.12 59 LYS B N 1
ATOM 2099 C CA . LYS B 1 59 ? -5.992 -32.312 -20.562 1 96.12 59 LYS B CA 1
ATOM 2100 C C . LYS B 1 59 ? -7.375 -32.125 -21.172 1 96.12 59 LYS B C 1
ATOM 2102 O O . LYS B 1 59 ? -7.801 -31 -21.422 1 96.12 59 LYS B O 1
ATOM 2107 N N . GLU B 1 60 ? -8.039 -33.25 -21.422 1 96.06 60 GLU B N 1
ATOM 2108 C CA . GLU B 1 60 ? -9.375 -33.188 -22.031 1 96.06 60 GLU B CA 1
ATOM 2109 C C . GLU B 1 60 ? -10.359 -32.438 -21.125 1 96.06 60 GLU B C 1
ATOM 2111 O O . GLU B 1 60 ? -11.102 -31.578 -21.594 1 96.06 60 GLU B O 1
ATOM 2116 N N . GLU B 1 61 ? -10.352 -32.75 -19.922 1 94.12 61 GLU B N 1
ATOM 2117 C CA . GLU B 1 61 ? -11.219 -32.094 -18.953 1 94.12 61 GLU B CA 1
ATOM 2118 C C . GLU B 1 61 ? -10.914 -30.594 -18.891 1 94.12 61 GLU B C 1
ATOM 2120 O O . GLU B 1 61 ? -11.836 -29.781 -18.828 1 94.12 61 GLU B O 1
ATOM 2125 N N . PHE B 1 62 ? -9.672 -30.234 -18.828 1 95.38 62 PHE B N 1
ATOM 2126 C CA . PHE B 1 62 ? -9.25 -28.844 -18.781 1 95.38 62 PHE B CA 1
ATOM 2127 C C . PHE B 1 62 ? -9.742 -28.094 -20.016 1 95.38 62 PHE B C 1
ATOM 2129 O O . PHE B 1 62 ? -10.297 -27 -19.906 1 95.38 62 PHE B O 1
ATOM 2136 N N . GLU B 1 63 ? -9.586 -28.672 -21.188 1 94.44 63 GLU B N 1
ATOM 2137 C CA . GLU B 1 63 ? -9.977 -28.047 -22.453 1 94.44 63 GLU B CA 1
ATOM 2138 C C . GLU B 1 63 ? -11.492 -27.844 -22.516 1 94.44 63 GLU B C 1
ATOM 2140 O O . GLU B 1 63 ? -11.969 -26.875 -23.094 1 94.44 63 GLU B O 1
ATOM 2145 N N . GLN B 1 64 ? -12.211 -28.75 -21.938 1 93.81 64 GLN B N 1
ATOM 2146 C CA . GLN B 1 64 ? -13.656 -28.594 -21.859 1 93.81 64 GLN B CA 1
ATOM 2147 C C . GLN B 1 64 ? -14.039 -27.375 -21.031 1 93.81 64 GLN B C 1
ATOM 2149 O O . GLN B 1 64 ? -14.977 -26.641 -21.375 1 93.81 64 GLN B O 1
ATOM 2154 N N . GLU B 1 65 ? -13.375 -27.172 -19.969 1 91.38 65 GLU B N 1
ATOM 2155 C CA . GLU B 1 65 ? -13.625 -26 -19.125 1 91.38 65 GLU B CA 1
ATOM 2156 C C . GLU B 1 65 ? -13.336 -24.703 -19.875 1 91.38 65 GLU B C 1
ATOM 2158 O O . GLU B 1 65 ? -14.047 -23.719 -19.734 1 91.38 65 GLU B O 1
ATOM 2163 N N . ILE B 1 66 ? -12.234 -24.672 -20.625 1 92.25 66 ILE B N 1
ATOM 2164 C CA . ILE B 1 66 ? -11.898 -23.516 -21.453 1 92.25 66 ILE B CA 1
ATOM 2165 C C . ILE B 1 66 ? -13.039 -23.234 -22.438 1 92.25 66 ILE B C 1
ATOM 2167 O O . ILE B 1 66 ? -13.469 -22.094 -22.594 1 92.25 66 ILE B O 1
ATOM 2171 N N . ALA B 1 67 ? -13.578 -24.234 -23.047 1 93.56 67 ALA B N 1
ATOM 2172 C CA . ALA B 1 67 ? -14.602 -24.125 -24.078 1 93.56 67 ALA B CA 1
ATOM 2173 C C . ALA B 1 67 ? -15.898 -23.547 -23.5 1 93.56 67 ALA B C 1
ATOM 2175 O O . ALA B 1 67 ? -16.641 -22.859 -24.203 1 93.56 67 ALA B O 1
ATOM 2176 N N . ASN B 1 68 ? -16.141 -23.688 -22.297 1 91.94 68 ASN B N 1
ATOM 2177 C CA . ASN B 1 68 ? -17.359 -23.219 -21.641 1 91.94 68 ASN B CA 1
ATOM 2178 C C . ASN B 1 68 ? -17.172 -21.828 -21.047 1 91.94 68 ASN B C 1
ATOM 2180 O O . ASN B 1 68 ? -18 -21.359 -20.266 1 91.94 68 ASN B O 1
ATOM 2184 N N . ASP B 1 69 ? -16.078 -21.172 -21.281 1 87.56 69 ASP B N 1
ATOM 2185 C CA . ASP B 1 69 ? -15.75 -19.812 -20.844 1 87.56 69 ASP B CA 1
ATOM 2186 C C . ASP B 1 69 ? -15.805 -19.719 -19.312 1 87.56 69 ASP B C 1
ATOM 2188 O O . ASP B 1 69 ? -16.25 -18.703 -18.766 1 87.56 69 ASP B O 1
ATOM 2192 N N . GLY B 1 70 ? -15.445 -20.703 -18.734 1 87 70 GLY B N 1
ATOM 2193 C CA . GLY B 1 70 ? -15.547 -20.797 -17.281 1 87 70 GLY B CA 1
ATOM 2194 C C . GLY B 1 70 ? -14.258 -20.438 -16.562 1 87 70 GLY B C 1
ATOM 2195 O O . GLY B 1 70 ? -14.156 -20.594 -15.352 1 87 70 GLY B O 1
ATOM 2196 N N . MET B 1 71 ? -13.234 -19.969 -17.359 1 92.88 71 MET B N 1
ATOM 2197 C CA . MET B 1 71 ? -11.922 -19.734 -16.766 1 92.88 71 MET B CA 1
ATOM 2198 C C . MET B 1 71 ? -11.656 -18.25 -16.609 1 92.88 71 MET B C 1
ATOM 2200 O O . MET B 1 71 ? -11.836 -17.469 -17.547 1 92.88 71 MET B O 1
ATOM 2204 N N . LEU B 1 72 ? -11.32 -17.828 -15.398 1 94.25 72 LEU B N 1
ATOM 2205 C CA . LEU B 1 72 ? -10.828 -16.469 -15.18 1 94.25 72 LEU B CA 1
ATOM 2206 C C . LEU B 1 72 ? -9.523 -16.234 -15.93 1 94.25 72 LEU B C 1
ATOM 2208 O O . LEU B 1 72 ? -9.32 -15.164 -16.516 1 94.25 72 LEU B O 1
ATOM 2212 N N . GLU B 1 73 ? -8.727 -17.25 -15.898 1 96.69 73 GLU B N 1
ATOM 2213 C CA . GLU B 1 73 ? -7.461 -17.281 -16.625 1 96.69 73 GLU B CA 1
ATOM 2214 C C . GLU B 1 73 ? -6.98 -18.703 -16.859 1 96.69 73 GLU B C 1
ATOM 2216 O O . GLU B 1 73 ? -7.391 -19.625 -16.156 1 96.69 73 GLU B O 1
ATOM 2221 N N . TYR B 1 74 ? -6.219 -18.844 -17.859 1 95.25 74 TYR B N 1
ATOM 2222 C CA . TYR B 1 74 ? -5.5 -20.094 -18.094 1 95.25 74 TYR B CA 1
ATOM 2223 C C . TYR B 1 74 ? -4.258 -19.859 -18.938 1 95.25 74 TYR B C 1
ATOM 2225 O O . TYR B 1 74 ? -4.191 -18.891 -19.703 1 95.25 74 TYR B O 1
ATOM 2233 N N . ALA B 1 75 ? -3.326 -20.688 -18.719 1 92.25 75 ALA B N 1
ATOM 2234 C CA . ALA B 1 75 ? -2.082 -20.641 -19.484 1 92.25 75 ALA B CA 1
ATOM 2235 C C . ALA B 1 75 ? -1.395 -22 -19.516 1 92.25 75 ALA B C 1
ATOM 2237 O O . ALA B 1 75 ? -1.761 -22.906 -18.75 1 92.25 75 ALA B O 1
ATOM 2238 N N . GLN B 1 76 ? -0.589 -22.094 -20.5 1 90.31 76 GLN B N 1
ATOM 2239 C CA . GLN B 1 76 ? 0.265 -23.266 -20.547 1 90.31 76 GLN B CA 1
ATOM 2240 C C . GLN B 1 76 ? 1.672 -22.953 -20.047 1 90.31 76 GLN B C 1
ATOM 2242 O O . GLN B 1 76 ? 2.227 -21.906 -20.359 1 90.31 76 GLN B O 1
ATOM 2247 N N . TYR B 1 77 ? 2.105 -23.812 -19.203 1 83.06 77 TYR B N 1
ATOM 2248 C CA . TYR B 1 77 ? 3.479 -23.75 -18.719 1 83.06 77 TYR B CA 1
ATOM 2249 C C . TYR B 1 77 ? 4.238 -25.031 -19.047 1 83.06 77 TYR B C 1
ATOM 2251 O O . TYR B 1 77 ? 3.902 -26.109 -18.547 1 83.06 77 TYR B O 1
ATOM 2259 N N . VAL B 1 78 ? 5.281 -24.844 -19.859 1 80.69 78 VAL B N 1
ATOM 2260 C CA . VAL B 1 78 ? 6.043 -25.953 -20.406 1 80.69 78 VAL B CA 1
ATOM 2261 C C . VAL B 1 78 ? 5.094 -26.953 -21.062 1 80.69 78 VAL B C 1
ATOM 2263 O O . VAL B 1 78 ? 4.695 -26.797 -22.219 1 80.69 78 VAL B O 1
ATOM 2266 N N . ASP B 1 79 ? 4.543 -28.016 -20.359 1 83.56 79 ASP B N 1
ATOM 2267 C CA . ASP B 1 79 ? 3.746 -29.047 -21.016 1 83.56 79 ASP B CA 1
ATOM 2268 C C . ASP B 1 79 ? 2.393 -29.219 -20.328 1 83.56 79 ASP B C 1
ATOM 2270 O O . ASP B 1 79 ? 1.645 -30.156 -20.656 1 83.56 79 ASP B O 1
ATOM 2274 N N . ASN B 1 80 ? 2.137 -28.281 -19.438 1 91.19 80 ASN B N 1
ATOM 2275 C CA . ASN B 1 80 ? 0.906 -28.469 -18.672 1 91.19 80 ASN B CA 1
ATOM 2276 C C . ASN B 1 80 ? 0.062 -27.203 -18.656 1 91.19 80 ASN B C 1
ATOM 2278 O O . ASN B 1 80 ? 0.596 -26.094 -18.75 1 91.19 80 ASN B O 1
ATOM 2282 N N . TYR B 1 81 ? -1.268 -27.438 -18.547 1 94.81 81 TYR B N 1
ATOM 2283 C CA . TYR B 1 81 ? -2.199 -26.328 -18.391 1 94.81 81 TYR B CA 1
ATOM 2284 C C . TYR B 1 81 ? -2.389 -25.969 -16.922 1 94.81 81 TYR B C 1
ATOM 2286 O O . TYR B 1 81 ? -2.449 -26.859 -16.062 1 94.81 81 TYR B O 1
ATOM 2294 N N . TYR B 1 82 ? -2.459 -24.719 -16.703 1 94.5 82 TYR B N 1
ATOM 2295 C CA . TYR B 1 82 ? -2.902 -24.156 -15.43 1 94.5 82 TYR B CA 1
ATOM 2296 C C . TYR B 1 82 ? -4.031 -23.156 -15.641 1 94.5 82 TYR B C 1
ATOM 2298 O O . TYR B 1 82 ? -4.055 -22.438 -16.641 1 94.5 82 TYR B O 1
ATOM 2306 N N . GLY B 1 83 ? -4.969 -23.109 -14.68 1 95.88 83 GLY B N 1
ATOM 2307 C CA . GLY B 1 83 ? -6.059 -22.156 -14.82 1 95.88 83 GLY B CA 1
ATOM 2308 C C . GLY B 1 83 ? -6.891 -22 -13.562 1 95.88 83 GLY B C 1
ATOM 2309 O O . GLY B 1 83 ? -6.773 -22.812 -12.633 1 95.88 83 GLY B O 1
ATOM 2310 N N . THR B 1 84 ? -7.637 -20.891 -13.469 1 95.12 84 THR B N 1
ATOM 2311 C CA . THR B 1 84 ? -8.5 -20.578 -12.336 1 95.12 84 THR B CA 1
ATOM 2312 C C . THR B 1 84 ? -9.961 -20.5 -12.781 1 95.12 84 THR B C 1
ATOM 2314 O O . THR B 1 84 ? -10.328 -19.625 -13.57 1 95.12 84 THR B O 1
ATOM 2317 N N . PRO B 1 85 ? -10.766 -21.312 -12.242 1 88.5 85 PRO B N 1
ATOM 2318 C CA . PRO B 1 85 ? -12.195 -21.172 -12.555 1 88.5 85 PRO B CA 1
ATOM 2319 C C . PRO B 1 85 ? -12.789 -19.875 -12.047 1 88.5 85 PRO B C 1
ATOM 2321 O O . PRO B 1 85 ? -12.477 -19.438 -10.93 1 88.5 85 PRO B O 1
ATOM 2324 N N . MET B 1 86 ? -13.648 -19.188 -12.758 1 87.5 86 MET B N 1
ATOM 2325 C CA . MET B 1 86 ? -14.172 -17.844 -12.508 1 87.5 86 MET B CA 1
ATOM 2326 C C . MET B 1 86 ? -15.305 -17.891 -11.492 1 87.5 86 MET B C 1
ATOM 2328 O O . MET B 1 86 ? -15.414 -17 -10.641 1 87.5 86 MET B O 1
ATOM 2332 N N . LYS B 1 87 ? -16.141 -18.859 -11.602 1 85.12 87 LYS B N 1
ATOM 2333 C CA . LYS B 1 87 ? -17.406 -18.875 -10.867 1 85.12 87 LYS B CA 1
ATOM 2334 C C . LYS B 1 87 ? -17.172 -18.75 -9.359 1 85.12 87 LYS B C 1
ATOM 2336 O O . LYS B 1 87 ? -17.734 -17.859 -8.711 1 85.12 87 LYS B O 1
ATOM 2341 N N . TYR B 1 88 ? -16.312 -19.516 -8.828 1 85.12 88 TYR B N 1
ATOM 2342 C CA . TYR B 1 88 ? -16.062 -19.516 -7.391 1 85.12 88 TYR B CA 1
ATOM 2343 C C . TYR B 1 88 ? -15.414 -18.219 -6.945 1 85.12 88 TYR B C 1
ATOM 2345 O O . TYR B 1 88 ? -15.742 -17.688 -5.887 1 85.12 88 TYR B O 1
ATOM 2353 N N . VAL B 1 89 ? -14.555 -17.703 -7.707 1 90.94 89 VAL B N 1
ATOM 2354 C CA . VAL B 1 89 ? -13.844 -16.469 -7.383 1 90.94 89 VAL B CA 1
ATOM 2355 C C . VAL B 1 89 ? -14.836 -15.305 -7.27 1 90.94 89 VAL B C 1
ATOM 2357 O O . VAL B 1 89 ? -14.859 -14.594 -6.266 1 90.94 89 VAL B O 1
ATOM 2360 N N . ASN B 1 90 ? -15.727 -15.227 -8.219 1 90.06 90 ASN B N 1
ATOM 2361 C CA . ASN B 1 90 ? -16.688 -14.133 -8.234 1 90.06 90 ASN B CA 1
ATOM 2362 C C . ASN B 1 90 ? -17.656 -14.227 -7.051 1 90.06 90 ASN B C 1
ATOM 2364 O O . ASN B 1 90 ? -17.953 -13.219 -6.406 1 90.06 90 ASN B O 1
ATOM 2368 N N . GLN B 1 91 ? -18.078 -15.398 -6.832 1 91 91 GLN B N 1
ATOM 2369 C CA . GLN B 1 91 ? -19.016 -15.602 -5.727 1 91 91 GLN B CA 1
ATOM 2370 C C . GLN B 1 91 ? -18.391 -15.188 -4.398 1 91 91 GLN B C 1
ATOM 2372 O O . GLN B 1 91 ? -19.031 -14.523 -3.586 1 91 91 GLN B O 1
ATOM 2377 N N . THR B 1 92 ? -17.219 -15.578 -4.219 1 91.88 92 THR B N 1
ATOM 2378 C CA . THR B 1 92 ? -16.516 -15.258 -2.977 1 91.88 92 THR B CA 1
ATOM 2379 C C . THR B 1 92 ? -16.297 -13.758 -2.846 1 91.88 92 THR B C 1
ATOM 2381 O O . THR B 1 92 ? -16.578 -13.172 -1.797 1 91.88 92 THR B O 1
ATOM 2384 N N . LEU B 1 93 ? -15.875 -13.078 -3.873 1 93.5 93 LEU B N 1
ATOM 2385 C CA . LEU B 1 93 ? -15.656 -11.641 -3.865 1 93.5 93 LEU B CA 1
ATOM 2386 C C . LEU B 1 93 ? -16.953 -10.891 -3.588 1 93.5 93 LEU B C 1
ATOM 2388 O O . LEU B 1 93 ? -16.969 -9.93 -2.812 1 93.5 93 LEU B O 1
ATOM 2392 N N . GLU B 1 94 ? -18 -11.375 -4.141 1 92.75 94 GLU B N 1
ATOM 2393 C CA . GLU B 1 94 ? -19.297 -10.719 -3.994 1 92.75 94 GLU B CA 1
ATOM 2394 C C . GLU B 1 94 ? -19.828 -10.875 -2.572 1 92.75 94 GLU B C 1
ATOM 2396 O O . GLU B 1 94 ? -20.656 -10.078 -2.125 1 92.75 94 GLU B O 1
ATOM 2401 N N . SER B 1 95 ? -19.359 -11.875 -1.936 1 91.88 95 SER B N 1
ATOM 2402 C CA . SER B 1 95 ? -19.781 -12.086 -0.551 1 91.88 95 SER B CA 1
ATOM 2403 C C . SER B 1 95 ? -19 -11.18 0.4 1 91.88 95 SER B C 1
ATOM 2405 O O . SER B 1 95 ? -19.219 -11.211 1.612 1 91.88 95 SER B O 1
ATOM 2407 N N . GLY B 1 96 ? -18 -10.43 -0.089 1 91.06 96 GLY B N 1
ATOM 2408 C CA . GLY B 1 96 ? -17.25 -9.477 0.713 1 91.06 96 GLY B CA 1
ATOM 2409 C C . GLY B 1 96 ? -15.945 -10.023 1.228 1 91.06 96 GLY B C 1
ATOM 2410 O O . GLY B 1 96 ? -15.25 -9.375 2.016 1 91.06 96 GLY B O 1
ATOM 2411 N N . ARG B 1 97 ? -15.656 -11.273 0.722 1 93.62 97 ARG B N 1
ATOM 2412 C CA . ARG B 1 97 ? -14.43 -11.914 1.18 1 93.62 97 ARG B CA 1
ATOM 2413 C C . ARG B 1 97 ? -13.312 -11.773 0.148 1 93.62 97 ARG B C 1
ATOM 2415 O O . ARG B 1 97 ? -13.562 -11.867 -1.057 1 93.62 97 ARG B O 1
ATOM 2422 N N . ASP B 1 98 ? -12.086 -11.609 0.671 1 94.75 98 ASP B N 1
ATOM 2423 C CA . ASP B 1 98 ? -10.922 -11.523 -0.213 1 94.75 98 ASP B CA 1
ATOM 2424 C C . ASP B 1 98 ? -10.594 -12.891 -0.814 1 94.75 98 ASP B C 1
ATOM 2426 O O . ASP B 1 98 ? -10.844 -13.922 -0.192 1 94.75 98 ASP B O 1
ATOM 2430 N N . VAL B 1 99 ? -10.125 -12.828 -2.006 1 94.75 99 VAL B N 1
ATOM 2431 C CA . VAL B 1 99 ? -9.688 -14.047 -2.676 1 94.75 99 VAL B CA 1
ATOM 2432 C C . VAL B 1 99 ? -8.203 -13.938 -3.029 1 94.75 99 VAL B C 1
ATOM 2434 O O . VAL B 1 99 ? -7.758 -12.914 -3.562 1 94.75 99 VAL B O 1
ATOM 2437 N N . LEU B 1 100 ? -7.449 -14.977 -2.684 1 95.19 100 LEU B N 1
ATOM 2438 C CA . LEU B 1 100 ? -6.047 -15.086 -3.057 1 95.19 100 LEU B CA 1
ATOM 2439 C C . LEU B 1 100 ? -5.859 -16.078 -4.203 1 95.19 100 LEU B C 1
ATOM 2441 O O . LEU B 1 100 ? -6.262 -17.234 -4.102 1 95.19 100 LEU B O 1
ATOM 2445 N N . LEU B 1 101 ? -5.324 -15.578 -5.277 1 95.25 101 LEU B N 1
ATOM 2446 C CA . LEU B 1 101 ? -4.898 -16.422 -6.391 1 95.25 101 LEU B CA 1
ATOM 2447 C C . LEU B 1 101 ? -3.381 -16.578 -6.41 1 95.25 101 LEU B C 1
ATOM 2449 O O . LEU B 1 101 ? -2.65 -15.594 -6.266 1 95.25 101 LEU B O 1
ATOM 2453 N N . GLU B 1 102 ? -2.91 -17.734 -6.477 1 94.56 102 GLU B N 1
ATOM 2454 C CA . GLU B 1 102 ? -1.515 -18.031 -6.789 1 94.56 102 GLU B CA 1
ATOM 2455 C C . GLU B 1 102 ? -1.376 -18.641 -8.18 1 94.56 102 GLU B C 1
ATOM 2457 O O . GLU B 1 102 ? -1.735 -19.797 -8.391 1 94.56 102 GLU B O 1
ATOM 2462 N N . ILE B 1 103 ? -0.898 -17.812 -9.164 1 94.75 103 ILE B N 1
ATOM 2463 C CA . ILE B 1 103 ? -0.948 -18.266 -10.547 1 94.75 103 ILE B CA 1
ATOM 2464 C C . ILE B 1 103 ? 0.339 -17.875 -11.266 1 94.75 103 ILE B C 1
ATOM 2466 O O . ILE B 1 103 ? 1.178 -17.156 -10.703 1 94.75 103 ILE B O 1
ATOM 2470 N N . GLU B 1 104 ? 0.437 -18.391 -12.484 1 92.19 104 GLU B N 1
ATOM 2471 C CA . GLU B 1 104 ? 1.601 -18.062 -13.297 1 92.19 104 GLU B CA 1
ATOM 2472 C C . GLU B 1 104 ? 1.49 -16.656 -13.883 1 92.19 104 GLU B C 1
ATOM 2474 O O . GLU B 1 104 ? 0.407 -16.078 -13.898 1 92.19 104 GLU B O 1
ATOM 2479 N N . VAL B 1 105 ? 2.576 -16.156 -14.383 1 94.31 105 VAL B N 1
ATOM 2480 C CA . VAL B 1 105 ? 2.709 -14.758 -14.789 1 94.31 105 VAL B CA 1
ATOM 2481 C C . VAL B 1 105 ? 1.786 -14.469 -15.969 1 94.31 105 VAL B C 1
ATOM 2483 O O . VAL B 1 105 ? 1.099 -13.445 -15.992 1 94.31 105 VAL B O 1
ATOM 2486 N N . GLN B 1 106 ? 1.719 -15.336 -16.938 1 93 106 GLN B N 1
ATOM 2487 C CA . GLN B 1 106 ? 0.845 -15.117 -18.094 1 93 106 GLN B CA 1
ATOM 2488 C C . GLN B 1 106 ? -0.622 -15.102 -17.672 1 93 106 GLN B C 1
ATOM 2490 O O . GLN B 1 106 ? -1.408 -14.297 -18.172 1 93 106 GLN B O 1
ATOM 2495 N N . GLY B 1 107 ? -0.961 -16.016 -16.812 1 94.56 107 GLY B N 1
ATOM 2496 C CA . GLY B 1 107 ? -2.303 -15.992 -16.25 1 94.56 107 GLY B CA 1
ATOM 2497 C C . GLY B 1 107 ? -2.625 -14.711 -15.516 1 94.56 107 GLY B C 1
ATOM 2498 O O . GLY B 1 107 ? -3.73 -14.18 -15.633 1 94.56 107 GLY B O 1
ATOM 2499 N N . ALA B 1 108 ? -1.688 -14.227 -14.789 1 96.31 108 ALA B N 1
ATOM 2500 C CA . ALA B 1 108 ? -1.875 -12.984 -14.039 1 96.31 108 ALA B CA 1
ATOM 2501 C C . ALA B 1 108 ? -2.174 -11.82 -14.969 1 96.31 108 ALA B C 1
ATOM 2503 O O . ALA B 1 108 ? -2.973 -10.938 -14.641 1 96.31 108 ALA B O 1
ATOM 2504 N N . MET B 1 109 ? -1.52 -11.773 -16.109 1 96.44 109 MET B N 1
ATOM 2505 C CA . MET B 1 109 ? -1.775 -10.703 -17.062 1 96.44 109 MET B CA 1
ATOM 2506 C C . MET B 1 109 ? -3.207 -10.773 -17.578 1 96.44 109 MET B C 1
ATOM 2508 O O . MET B 1 109 ? -3.852 -9.742 -17.781 1 96.44 109 MET B O 1
ATOM 2512 N N . GLN B 1 110 ? -3.736 -11.984 -17.797 1 95.94 110 GLN B N 1
ATOM 2513 C CA . GLN B 1 110 ? -5.129 -12.148 -18.188 1 95.94 110 GLN B CA 1
ATOM 2514 C C . GLN B 1 110 ? -6.078 -11.641 -17.109 1 95.94 110 GLN B C 1
ATOM 2516 O O . GLN B 1 110 ? -7.059 -10.953 -17.422 1 95.94 110 GLN B O 1
ATOM 2521 N N . VAL B 1 111 ? -5.754 -11.961 -15.891 1 96.12 111 VAL B N 1
ATOM 2522 C CA . VAL B 1 111 ? -6.582 -11.531 -14.773 1 96.12 111 VAL B CA 1
ATOM 2523 C C . VAL B 1 111 ? -6.566 -10.008 -14.672 1 96.12 111 VAL B C 1
ATOM 2525 O O . VAL B 1 111 ? -7.598 -9.383 -14.414 1 96.12 111 VAL B O 1
ATOM 2528 N N . ARG B 1 112 ? -5.402 -9.43 -14.867 1 96.25 112 ARG B N 1
ATOM 2529 C CA . ARG B 1 112 ? -5.254 -7.977 -14.805 1 96.25 112 ARG B CA 1
ATOM 2530 C C . ARG B 1 112 ? -6.195 -7.289 -15.797 1 96.25 112 ARG B C 1
ATOM 2532 O O . ARG B 1 112 ? -6.777 -6.25 -15.484 1 96.25 112 ARG B O 1
ATOM 2539 N N . GLU B 1 113 ? -6.344 -7.828 -16.922 1 94.81 113 GLU B N 1
ATOM 2540 C CA . GLU B 1 113 ? -7.219 -7.27 -17.938 1 94.81 113 GLU B CA 1
ATOM 2541 C C . GLU B 1 113 ? -8.688 -7.359 -17.531 1 94.81 113 GLU B C 1
ATOM 2543 O O . GLU B 1 113 ? -9.461 -6.43 -17.766 1 94.81 113 GLU B O 1
ATOM 2548 N N . LYS B 1 114 ? -9.039 -8.43 -16.906 1 92.19 114 LYS B N 1
ATOM 2549 C CA . LYS B 1 114 ? -10.438 -8.695 -16.547 1 92.19 114 LYS B CA 1
ATOM 2550 C C . LYS B 1 114 ? -10.805 -8.023 -15.234 1 92.19 114 LYS B C 1
ATOM 2552 O O . LYS B 1 114 ? -11.961 -7.668 -15.016 1 92.19 114 LYS B O 1
ATOM 2557 N N . CYS B 1 115 ? -9.828 -7.93 -14.344 1 92.75 115 CYS B N 1
ATOM 2558 C CA . CYS B 1 115 ? -10.023 -7.395 -13.008 1 92.75 115 CYS B CA 1
ATOM 2559 C C . CYS B 1 115 ? -8.969 -6.348 -12.672 1 92.75 115 CYS B C 1
ATOM 2561 O O . CYS B 1 115 ? -8.117 -6.57 -11.812 1 92.75 115 CYS B O 1
ATOM 2563 N N . PRO B 1 116 ? -9.086 -5.18 -13.227 1 92.62 116 PRO B N 1
ATOM 2564 C CA . PRO B 1 116 ? -8.031 -4.176 -13.078 1 92.62 116 PRO B CA 1
ATOM 2565 C C . PRO B 1 116 ? -7.926 -3.637 -11.656 1 92.62 116 PRO B C 1
ATOM 2567 O O . PRO B 1 116 ? -6.906 -3.047 -11.289 1 92.62 116 PRO B O 1
ATOM 2570 N N . ASP B 1 117 ? -8.891 -3.879 -10.805 1 93 117 ASP B N 1
ATOM 2571 C CA . ASP B 1 117 ? -8.867 -3.352 -9.445 1 93 117 ASP B CA 1
ATOM 2572 C C 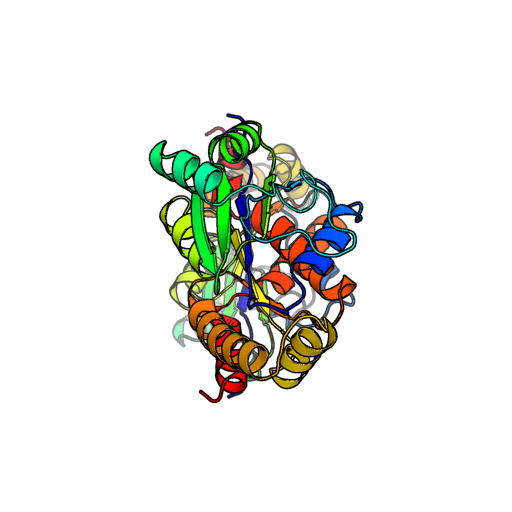. ASP B 1 117 ? -8.203 -4.34 -8.484 1 93 117 ASP B C 1
ATOM 2574 O O . ASP B 1 117 ? -8.078 -4.066 -7.293 1 93 117 ASP B O 1
ATOM 2578 N N . GLY B 1 118 ? -7.812 -5.496 -9.023 1 96.44 118 GLY B N 1
ATOM 2579 C CA . GLY B 1 118 ? -7.086 -6.445 -8.203 1 96.44 118 GLY B CA 1
ATOM 2580 C C . GLY B 1 118 ? -5.723 -5.941 -7.766 1 96.44 118 GLY B C 1
ATOM 2581 O O . GLY B 1 118 ? -5.223 -4.949 -8.297 1 96.44 118 GLY B O 1
ATOM 2582 N N . VAL B 1 119 ? -5.191 -6.57 -6.734 1 97.94 119 VAL B N 1
ATOM 2583 C CA . VAL B 1 119 ? -3.844 -6.277 -6.254 1 97.94 119 VAL B CA 1
ATOM 2584 C C . VAL B 1 119 ? -2.875 -7.348 -6.746 1 97.94 119 VAL B C 1
ATOM 2586 O O . VAL B 1 119 ? -3.025 -8.531 -6.414 1 97.94 119 VAL B O 1
ATOM 2589 N N . PHE B 1 120 ? -1.914 -6.938 -7.508 1 98.62 120 PHE B N 1
ATOM 2590 C CA . PHE B 1 120 ? -0.993 -7.879 -8.141 1 98.62 120 PHE B CA 1
ATOM 2591 C C . PHE B 1 120 ? 0.385 -7.797 -7.492 1 98.62 120 PHE B C 1
ATOM 2593 O O . PHE B 1 120 ? 1.05 -6.762 -7.559 1 98.62 120 PHE B O 1
ATOM 2600 N N . ILE B 1 121 ? 0.806 -8.898 -6.918 1 98.56 121 ILE B N 1
ATOM 2601 C CA . ILE B 1 121 ? 2.07 -8.992 -6.195 1 98.56 121 ILE B CA 1
ATOM 2602 C C . ILE B 1 121 ? 2.998 -9.977 -6.906 1 98.56 121 ILE B C 1
ATOM 2604 O O . ILE B 1 121 ? 2.635 -11.141 -7.121 1 98.56 121 ILE B O 1
ATOM 2608 N N . PHE B 1 122 ? 4.137 -9.523 -7.305 1 98.5 122 PHE B N 1
ATOM 2609 C CA . PHE B 1 122 ? 5.156 -10.359 -7.93 1 98.5 122 PHE B CA 1
ATOM 2610 C C . PHE B 1 122 ? 6.156 -10.859 -6.898 1 98.5 122 PHE B C 1
ATOM 2612 O O . PHE B 1 122 ? 6.879 -10.062 -6.289 1 98.5 122 PHE B O 1
ATOM 2619 N N . LEU B 1 123 ? 6.184 -12.156 -6.664 1 98 123 LEU B N 1
ATOM 2620 C CA . LEU B 1 123 ? 7.184 -12.766 -5.793 1 98 123 LEU B CA 1
ATOM 2621 C C . LEU B 1 123 ? 8.492 -12.984 -6.535 1 98 123 LEU B C 1
ATOM 2623 O O . LEU B 1 123 ? 8.523 -13.672 -7.559 1 98 123 LEU B O 1
ATOM 2627 N N . THR B 1 124 ? 9.539 -12.445 -6.016 1 96.19 124 THR B N 1
ATOM 2628 C CA . THR B 1 124 ? 10.828 -12.531 -6.691 1 96.19 124 THR B CA 1
ATOM 2629 C C . THR B 1 124 ? 11.805 -13.375 -5.883 1 96.19 124 THR B C 1
ATOM 2631 O O . THR B 1 124 ? 11.703 -13.453 -4.656 1 96.19 124 THR B O 1
ATOM 2634 N N . PRO B 1 125 ? 12.703 -14.016 -6.625 1 94.88 125 PRO B N 1
ATOM 2635 C CA . PRO B 1 125 ? 13.82 -14.617 -5.895 1 94.88 125 PRO B CA 1
ATOM 2636 C C . PRO B 1 125 ? 14.844 -13.586 -5.418 1 94.88 125 PRO B C 1
ATOM 2638 O O . PRO B 1 125 ? 14.867 -12.461 -5.922 1 94.88 125 PRO B O 1
ATOM 2641 N N . PRO B 1 126 ? 15.656 -13.969 -4.441 1 93.62 126 PRO B N 1
ATOM 2642 C CA . PRO B 1 126 ? 16.719 -13.039 -4.047 1 93.62 126 PRO B CA 1
ATOM 2643 C C . PRO B 1 126 ? 17.703 -12.766 -5.176 1 93.62 126 PRO B C 1
ATOM 2645 O O . PRO B 1 126 ? 18.188 -11.641 -5.312 1 93.62 126 PRO B O 1
ATOM 2648 N N . ASP B 1 127 ? 18 -13.781 -5.898 1 92.19 127 ASP B N 1
ATOM 2649 C CA . ASP B 1 127 ? 18.828 -13.688 -7.094 1 92.19 127 ASP B CA 1
ATOM 2650 C C . ASP B 1 127 ? 18.641 -14.906 -7.992 1 92.19 127 ASP B C 1
ATOM 2652 O O . ASP B 1 127 ? 17.984 -15.875 -7.609 1 92.19 127 ASP B O 1
ATOM 2656 N N . LEU B 1 128 ? 19.25 -14.82 -9.188 1 91.06 128 LEU B N 1
ATOM 2657 C CA . LEU B 1 128 ? 19.031 -15.875 -10.172 1 91.06 128 LEU B CA 1
ATOM 2658 C C . LEU B 1 128 ? 19.734 -17.156 -9.75 1 91.06 128 LEU B C 1
ATOM 2660 O O . LEU B 1 128 ? 19.25 -18.266 -10.047 1 91.06 128 LEU B O 1
ATOM 2664 N N . LEU B 1 129 ? 20.766 -17 -9.086 1 92.25 129 LEU B N 1
ATOM 2665 C CA . LEU B 1 129 ? 21.484 -18.188 -8.609 1 92.25 129 LEU B CA 1
ATOM 2666 C C . LEU B 1 129 ? 20.641 -18.969 -7.613 1 92.25 129 LEU B C 1
ATOM 2668 O O . LEU B 1 129 ? 20.547 -20.188 -7.695 1 92.25 129 LEU B O 1
ATOM 2672 N N . GLU B 1 130 ? 20.078 -18.25 -6.707 1 92.81 130 GLU B N 1
ATOM 2673 C CA . GLU B 1 130 ? 19.188 -18.891 -5.738 1 92.81 130 GLU B CA 1
ATOM 2674 C C . GLU B 1 130 ? 17.984 -19.547 -6.426 1 92.81 130 GLU B C 1
ATOM 2676 O O . GLU B 1 130 ? 17.562 -20.625 -6.043 1 92.81 130 GLU B O 1
ATOM 2681 N N . LEU B 1 131 ? 17.438 -18.922 -7.414 1 93.62 131 LEU B N 1
ATOM 2682 C CA . LEU B 1 131 ? 16.328 -19.484 -8.164 1 93.62 131 LEU B CA 1
ATOM 2683 C C . LEU B 1 131 ? 16.719 -20.797 -8.836 1 93.62 131 LEU B C 1
ATOM 2685 O O . LEU B 1 131 ? 15.984 -21.781 -8.742 1 93.62 131 LEU B O 1
ATOM 2689 N N . ARG B 1 132 ? 17.828 -20.844 -9.453 1 93.31 132 ARG B N 1
ATOM 2690 C CA . ARG B 1 132 ? 18.328 -22.062 -10.094 1 93.31 132 ARG B CA 1
ATOM 2691 C C . ARG B 1 132 ? 18.484 -23.188 -9.086 1 93.31 132 ARG B C 1
ATOM 2693 O O . ARG B 1 132 ? 18.109 -24.328 -9.359 1 93.31 132 ARG B O 1
ATOM 2700 N N . ASN B 1 133 ? 19.047 -22.797 -7.969 1 93.56 133 ASN B N 1
ATOM 2701 C CA . ASN B 1 133 ? 19.234 -23.781 -6.91 1 93.56 133 ASN B CA 1
ATOM 2702 C C . ASN B 1 133 ? 17.906 -24.391 -6.477 1 93.56 133 ASN B C 1
ATOM 2704 O O . ASN B 1 133 ? 17.812 -25.609 -6.285 1 93.56 133 ASN B O 1
ATOM 2708 N N . ARG B 1 134 ? 16.938 -23.578 -6.332 1 90.12 134 ARG B N 1
ATOM 2709 C CA . ARG B 1 134 ? 15.617 -24.031 -5.922 1 90.12 134 ARG B CA 1
ATOM 2710 C C . ARG B 1 134 ? 15.008 -24.953 -6.98 1 90.12 134 ARG B C 1
ATOM 2712 O O . ARG B 1 134 ? 14.414 -25.984 -6.648 1 90.12 134 ARG B O 1
ATOM 2719 N N . ILE B 1 135 ? 15.117 -24.594 -8.266 1 88.56 135 ILE B N 1
ATOM 2720 C CA . ILE B 1 135 ? 14.594 -25.375 -9.375 1 88.56 135 ILE B CA 1
ATOM 2721 C C . ILE B 1 135 ? 15.297 -26.734 -9.43 1 88.56 135 ILE B C 1
ATOM 2723 O O . ILE B 1 135 ? 14.648 -27.766 -9.625 1 88.56 135 ILE B O 1
ATOM 2727 N N . GLN B 1 136 ? 16.594 -26.688 -9.148 1 89.56 136 GLN B N 1
ATOM 2728 C CA . GLN B 1 136 ? 17.391 -27.906 -9.195 1 89.56 136 GLN B CA 1
ATOM 2729 C C . GLN B 1 136 ? 17.062 -28.828 -8.023 1 89.56 136 GLN B C 1
ATOM 2731 O O . GLN B 1 136 ? 16.984 -30.047 -8.188 1 89.56 136 GLN B O 1
ATOM 2736 N N . LYS B 1 137 ? 16.875 -28.266 -6.883 1 86.06 137 LYS B N 1
ATOM 2737 C CA . LYS B 1 137 ? 16.625 -29.031 -5.664 1 86.06 137 LYS B CA 1
ATOM 2738 C C . LYS B 1 137 ? 15.289 -29.781 -5.742 1 86.06 137 LYS B C 1
ATOM 2740 O O . LYS B 1 137 ? 15.062 -30.734 -5.008 1 86.06 137 LYS B O 1
ATOM 2745 N N . ARG B 1 138 ? 14.461 -29.406 -6.551 1 77.44 138 ARG B N 1
ATOM 2746 C CA . ARG B 1 138 ? 13.18 -30.094 -6.711 1 77.44 138 ARG B CA 1
ATOM 2747 C C . ARG B 1 138 ? 13.375 -31.484 -7.297 1 77.44 138 ARG B C 1
ATOM 2749 O O . ARG B 1 138 ? 12.539 -32.375 -7.098 1 77.44 138 ARG B O 1
ATOM 2756 N N . GLY B 1 139 ? 14.609 -31.734 -7.887 1 70.62 139 GLY B N 1
ATOM 2757 C CA . GLY B 1 139 ? 15.086 -33.062 -8.219 1 70.62 139 GLY B CA 1
ATOM 2758 C C . GLY B 1 139 ? 14.289 -33.719 -9.32 1 70.62 139 GLY B C 1
ATOM 2759 O O . GLY B 1 139 ? 14.43 -34.938 -9.555 1 70.62 139 GLY B O 1
ATOM 2760 N N . THR B 1 140 ? 13.359 -33.062 -9.945 1 68.69 140 THR B N 1
ATOM 2761 C CA . THR B 1 140 ? 12.492 -33.75 -10.891 1 68.69 140 THR B CA 1
ATOM 2762 C C . THR B 1 140 ? 12.883 -33.438 -12.328 1 68.69 140 THR B C 1
ATOM 2764 O O . THR B 1 140 ? 12.453 -34.094 -13.266 1 68.69 140 THR B O 1
ATOM 2767 N N . ASP B 1 141 ? 13.82 -32.469 -12.547 1 76.25 141 ASP B N 1
ATOM 2768 C CA . ASP B 1 141 ? 14.062 -31.984 -13.906 1 76.25 141 ASP B CA 1
ATOM 2769 C C . ASP B 1 141 ? 15.484 -32.281 -14.352 1 76.25 141 ASP B C 1
ATOM 2771 O O . ASP B 1 141 ? 16.406 -32.312 -13.539 1 76.25 141 ASP B O 1
ATOM 2775 N N . ASP B 1 142 ? 15.57 -32.688 -15.602 1 85.75 142 ASP B N 1
ATOM 2776 C CA . ASP B 1 142 ? 16.906 -32.812 -16.172 1 85.75 142 ASP B CA 1
ATOM 2777 C C . ASP B 1 142 ? 17.5 -31.422 -16.453 1 85.75 142 ASP B C 1
ATOM 2779 O O . ASP B 1 142 ? 16.812 -30.406 -16.297 1 85.75 142 ASP B O 1
ATOM 2783 N N . GLN B 1 143 ? 18.75 -31.422 -16.797 1 87.75 143 GLN B N 1
ATOM 2784 C CA . GLN B 1 143 ? 19.469 -30.156 -16.984 1 87.75 143 GLN B CA 1
ATOM 2785 C C . GLN B 1 143 ? 18.828 -29.312 -18.078 1 87.75 143 GLN B C 1
ATOM 2787 O O . GLN B 1 143 ? 18.734 -28.094 -17.953 1 87.75 143 GLN B O 1
ATOM 2792 N N . ALA B 1 144 ? 18.453 -29.969 -19.109 1 89.25 144 ALA B N 1
ATOM 2793 C CA . ALA B 1 144 ? 17.812 -29.266 -20.219 1 89.25 144 ALA B CA 1
ATOM 2794 C C . ALA B 1 144 ? 16.516 -28.594 -19.766 1 89.25 144 ALA B C 1
ATOM 2796 O O . ALA B 1 144 ? 16.25 -27.453 -20.141 1 89.25 144 ALA B O 1
ATOM 2797 N N . THR B 1 145 ? 15.812 -29.297 -19.047 1 84.44 145 THR B N 1
ATOM 2798 C CA . THR B 1 145 ? 14.555 -28.781 -18.5 1 84.44 145 THR B CA 1
ATOM 2799 C C . THR B 1 145 ? 14.82 -27.609 -17.547 1 84.44 145 THR B C 1
ATOM 2801 O O . THR B 1 145 ? 14.102 -26.609 -17.578 1 84.44 145 THR B O 1
ATOM 2804 N N . ILE B 1 146 ? 15.828 -27.672 -16.812 1 88.75 146 ILE B N 1
ATOM 2805 C CA . ILE B 1 146 ? 16.203 -26.625 -15.867 1 88.75 146 ILE B CA 1
ATOM 2806 C C . ILE B 1 146 ? 16.562 -25.359 -16.625 1 88.75 146 ILE B C 1
ATOM 2808 O O . ILE B 1 146 ? 16.125 -24.266 -16.266 1 88.75 146 ILE B O 1
ATOM 2812 N N . ASP B 1 147 ? 17.297 -25.516 -17.688 1 89.88 147 ASP B N 1
ATOM 2813 C CA . ASP B 1 147 ? 17.688 -24.359 -18.484 1 89.88 147 ASP B CA 1
ATOM 2814 C C . ASP B 1 147 ? 16.484 -23.688 -19.109 1 89.88 147 ASP B C 1
ATOM 2816 O O . ASP B 1 147 ? 16.406 -22.453 -19.141 1 89.88 147 ASP B O 1
ATOM 2820 N N . LYS B 1 148 ? 15.617 -24.484 -19.547 1 88 148 LYS B N 1
ATOM 2821 C CA . LYS B 1 148 ? 14.383 -23.953 -20.109 1 88 148 LYS B CA 1
ATOM 2822 C C . LYS B 1 148 ? 13.586 -23.172 -19.062 1 88 148 LYS B C 1
ATOM 2824 O O . LYS B 1 148 ? 13.039 -22.109 -19.344 1 88 148 LYS B O 1
ATOM 2829 N N . ARG B 1 149 ? 13.57 -23.672 -17.891 1 87.94 149 ARG B N 1
ATOM 2830 C CA . ARG B 1 149 ? 12.836 -23.031 -16.797 1 87.94 149 ARG B CA 1
ATOM 2831 C C . ARG B 1 149 ? 13.5 -21.719 -16.406 1 87.94 149 ARG B C 1
ATOM 2833 O O . ARG B 1 149 ? 12.812 -20.75 -16.094 1 87.94 149 ARG B O 1
ATOM 2840 N N . MET B 1 150 ? 14.805 -21.719 -16.5 1 90.56 150 MET B N 1
ATOM 2841 C CA . MET B 1 150 ? 15.523 -20.5 -16.141 1 90.56 150 MET B CA 1
ATOM 2842 C C . MET B 1 150 ? 15.281 -19.406 -17.188 1 90.56 150 MET B C 1
ATOM 2844 O O . MET B 1 150 ? 15.156 -18.234 -16.828 1 90.56 150 MET B O 1
ATOM 2848 N N . GLN B 1 151 ? 15.273 -19.797 -18.406 1 89.81 151 GLN B N 1
ATOM 2849 C CA . GLN B 1 151 ? 14.977 -18.844 -19.469 1 89.81 151 GLN B CA 1
ATOM 2850 C C . GLN B 1 151 ? 13.57 -18.266 -19.312 1 89.81 151 GLN B C 1
ATOM 2852 O O . GLN B 1 151 ? 13.367 -17.062 -19.438 1 89.81 151 GLN B O 1
ATOM 2857 N N . LYS B 1 152 ? 12.648 -19.141 -19.062 1 88.94 152 LYS B N 1
ATOM 2858 C CA . LYS B 1 152 ? 11.266 -18.719 -18.844 1 88.94 152 LYS B CA 1
ATOM 2859 C C . LYS B 1 152 ? 11.164 -17.797 -17.625 1 88.94 152 LYS B C 1
ATOM 2861 O O . LYS B 1 152 ? 10.453 -16.781 -17.672 1 88.94 152 LYS B O 1
ATOM 2866 N N . ALA B 1 153 ? 11.914 -18.125 -16.641 1 90.31 153 ALA B N 1
ATOM 2867 C CA . ALA B 1 153 ? 11.922 -17.312 -15.422 1 90.31 153 ALA B CA 1
ATOM 2868 C C . ALA B 1 153 ? 12.414 -15.898 -15.711 1 90.31 153 ALA B C 1
ATOM 2870 O O . ALA B 1 153 ? 11.852 -14.922 -15.211 1 90.31 153 ALA B O 1
ATOM 2871 N N . ALA B 1 154 ? 13.43 -15.805 -16.5 1 89.06 154 ALA B N 1
ATOM 2872 C CA . ALA B 1 154 ? 13.961 -14.492 -16.859 1 89.06 154 ALA B CA 1
ATOM 2873 C C . ALA B 1 154 ? 12.922 -13.664 -17.609 1 89.06 154 ALA B C 1
ATOM 2875 O O . ALA B 1 154 ? 12.758 -12.469 -17.328 1 89.06 154 ALA B O 1
ATOM 2876 N N . ASP B 1 155 ? 12.234 -14.312 -18.469 1 90.56 155 ASP B N 1
ATOM 2877 C CA . ASP B 1 155 ? 11.164 -13.641 -19.203 1 90.56 155 ASP B CA 1
ATOM 2878 C C . ASP B 1 155 ? 10.055 -13.172 -18.266 1 90.56 155 ASP B C 1
ATOM 2880 O O . ASP B 1 155 ? 9.523 -12.078 -18.438 1 90.56 155 ASP B O 1
ATOM 2884 N N . GLU B 1 156 ? 9.727 -13.969 -17.359 1 91.94 156 GLU B N 1
ATOM 2885 C CA . GLU B 1 156 ? 8.68 -13.641 -16.391 1 91.94 156 GLU B CA 1
ATOM 2886 C C . GLU B 1 156 ? 9.094 -12.469 -15.508 1 91.94 156 GLU B C 1
ATOM 2888 O O . GLU B 1 156 ? 8.273 -11.609 -15.18 1 91.94 156 GLU B O 1
ATOM 2893 N N . ILE B 1 157 ? 10.367 -12.453 -15.141 1 91.5 157 ILE B N 1
ATOM 2894 C CA . ILE B 1 157 ? 10.867 -11.367 -14.305 1 91.5 157 ILE B CA 1
ATOM 2895 C C . ILE B 1 157 ? 10.742 -10.039 -15.047 1 91.5 157 ILE B C 1
ATOM 2897 O O . ILE B 1 157 ? 10.414 -9.016 -14.445 1 91.5 157 ILE B O 1
ATOM 2901 N N . ARG B 1 158 ? 10.883 -10.047 -16.359 1 91.19 158 ARG B N 1
ATOM 2902 C CA . ARG B 1 158 ? 10.734 -8.844 -17.172 1 91.19 158 ARG B CA 1
ATOM 2903 C C . ARG B 1 158 ? 9.297 -8.32 -17.109 1 91.19 158 ARG B C 1
ATOM 2905 O O . ARG B 1 158 ? 9.062 -7.117 -17.219 1 91.19 158 ARG B O 1
ATOM 2912 N N . MET B 1 159 ? 8.375 -9.203 -16.859 1 93.44 159 MET B N 1
ATOM 2913 C CA . MET B 1 159 ? 6.957 -8.852 -16.859 1 93.44 159 MET B CA 1
ATOM 2914 C C . MET B 1 159 ? 6.555 -8.25 -15.516 1 93.44 159 MET B C 1
ATOM 2916 O O . MET B 1 159 ? 5.41 -7.82 -15.336 1 93.44 159 MET B O 1
ATOM 2920 N N . MET B 1 160 ? 7.453 -8.148 -14.602 1 94.5 160 MET B N 1
ATOM 2921 C CA . MET B 1 160 ? 7.203 -7.609 -13.273 1 94.5 160 MET B CA 1
ATOM 2922 C C . MET B 1 160 ? 6.676 -6.18 -13.352 1 94.5 160 MET B C 1
ATOM 2924 O O . MET B 1 160 ? 5.922 -5.738 -12.484 1 94.5 160 MET B O 1
ATOM 2928 N N . GLU B 1 161 ? 7.004 -5.496 -14.453 1 94.44 161 GLU B N 1
ATOM 2929 C CA . GLU B 1 161 ? 6.613 -4.102 -14.633 1 94.44 161 GLU B CA 1
ATOM 2930 C C . GLU B 1 161 ? 5.094 -3.951 -14.648 1 94.44 161 GLU B C 1
ATOM 2932 O O . GLU B 1 161 ? 4.57 -2.861 -14.406 1 94.44 161 GLU B O 1
ATOM 2937 N N . ASN B 1 162 ? 4.371 -5.059 -14.836 1 95.69 162 ASN B N 1
ATOM 2938 C CA . ASN B 1 162 ? 2.914 -5.027 -14.93 1 95.69 162 ASN B CA 1
ATOM 2939 C C . ASN B 1 162 ? 2.258 -5.262 -13.57 1 95.69 162 ASN B C 1
ATOM 2941 O O . ASN B 1 162 ? 1.031 -5.312 -13.477 1 95.69 162 ASN B O 1
ATOM 2945 N N . TYR B 1 163 ? 3.027 -5.352 -12.578 1 98 163 TYR B N 1
ATOM 2946 C CA . TYR B 1 163 ? 2.523 -5.66 -11.242 1 98 163 TYR B CA 1
ATOM 2947 C C . TYR B 1 163 ? 2.498 -4.414 -10.367 1 98 163 TYR B C 1
ATOM 2949 O O . TYR B 1 163 ? 3.074 -3.385 -10.727 1 98 163 TYR B O 1
ATOM 2957 N N . ASP B 1 164 ? 1.783 -4.516 -9.266 1 98.19 164 ASP B N 1
ATOM 2958 C CA . ASP B 1 164 ? 1.693 -3.393 -8.336 1 98.19 164 ASP B CA 1
ATOM 2959 C C . ASP B 1 164 ? 2.861 -3.398 -7.352 1 98.19 164 ASP B C 1
ATOM 2961 O O . ASP B 1 164 ? 3.447 -2.352 -7.07 1 98.19 164 ASP B O 1
ATOM 2965 N N . TYR B 1 165 ? 3.18 -4.566 -6.863 1 98.56 165 TYR B N 1
ATOM 2966 C CA . TYR B 1 165 ? 4.215 -4.73 -5.852 1 98.56 165 TYR B CA 1
ATOM 2967 C C . TYR B 1 165 ? 5.168 -5.859 -6.227 1 98.56 165 TYR B C 1
ATOM 2969 O O . TYR B 1 165 ? 4.797 -6.777 -6.961 1 98.56 165 TYR B O 1
ATOM 2977 N N . ALA B 1 166 ? 6.367 -5.793 -5.691 1 97.94 166 ALA B N 1
ATOM 2978 C CA . ALA B 1 166 ? 7.355 -6.867 -5.762 1 97.94 166 ALA B CA 1
ATOM 2979 C C . ALA B 1 166 ? 7.863 -7.234 -4.371 1 97.94 166 ALA B C 1
ATOM 2981 O O . ALA B 1 166 ? 8.227 -6.359 -3.584 1 97.94 166 ALA B O 1
ATOM 2982 N N . VAL B 1 167 ? 7.832 -8.5 -4.066 1 98 167 VAL B N 1
ATOM 2983 C CA . VAL B 1 167 ? 8.273 -9.008 -2.77 1 98 167 VAL B CA 1
ATOM 2984 C C . VAL B 1 167 ? 9.367 -10.047 -2.967 1 98 167 VAL B C 1
ATOM 2986 O O . VAL B 1 167 ? 9.18 -11.031 -3.686 1 98 167 VAL B O 1
ATOM 2989 N N . VAL B 1 168 ? 10.492 -9.836 -2.357 1 96.75 168 VAL B N 1
ATOM 2990 C CA . VAL B 1 168 ? 11.586 -10.805 -2.439 1 96.75 168 VAL B CA 1
ATOM 2991 C C . VAL B 1 168 ? 11.32 -11.969 -1.486 1 96.75 168 VAL B C 1
ATOM 2993 O O . VAL B 1 168 ? 10.992 -11.758 -0.315 1 96.75 168 VAL B O 1
ATOM 2996 N N . ASN B 1 169 ? 11.398 -13.164 -2.006 1 97.12 169 ASN B N 1
ATOM 2997 C CA . ASN B 1 169 ? 11.305 -14.344 -1.158 1 97.12 169 ASN B CA 1
ATOM 2998 C C . ASN B 1 169 ? 12.68 -14.805 -0.685 1 97.12 169 ASN B C 1
ATOM 3000 O O . ASN B 1 169 ? 13.164 -15.859 -1.103 1 97.12 169 ASN B O 1
ATOM 3004 N N . ASP B 1 170 ? 13.25 -14.07 0.255 1 95.75 170 ASP B N 1
ATOM 3005 C CA . ASP B 1 170 ? 14.508 -14.43 0.895 1 95.75 170 ASP B CA 1
ATOM 3006 C C . ASP B 1 170 ? 14.281 -15.422 2.033 1 95.75 170 ASP B C 1
ATOM 3008 O O . ASP B 1 170 ? 14.93 -16.469 2.092 1 95.75 170 ASP B O 1
ATOM 3012 N N . GLU B 1 171 ? 13.336 -15.086 2.928 1 96.38 171 GLU B N 1
ATOM 3013 C CA . GLU B 1 171 ? 12.812 -15.961 3.975 1 96.38 171 GLU B CA 1
ATOM 3014 C C . GLU B 1 171 ? 11.289 -15.992 3.957 1 96.38 171 GLU B C 1
ATOM 3016 O O . GLU B 1 171 ? 10.641 -14.953 3.812 1 96.38 171 GLU B O 1
ATOM 3021 N N . ILE B 1 172 ? 10.781 -17.172 4.199 1 95.38 172 ILE B N 1
ATOM 3022 C CA . ILE B 1 172 ? 9.344 -17.391 4.062 1 95.38 172 ILE B CA 1
ATOM 3023 C C . ILE B 1 172 ? 8.578 -16.469 5.004 1 95.38 172 ILE B C 1
ATOM 3025 O O . ILE B 1 172 ? 7.676 -15.75 4.578 1 95.38 172 ILE B O 1
ATOM 3029 N N . PRO B 1 173 ? 8.969 -16.344 6.289 1 95.69 173 PRO B N 1
ATOM 3030 C CA . PRO B 1 173 ? 8.203 -15.469 7.184 1 95.69 173 PRO B CA 1
ATOM 3031 C C . PRO B 1 173 ? 8.234 -14.008 6.754 1 95.69 173 PRO B C 1
ATOM 3033 O O . PRO B 1 173 ? 7.238 -13.297 6.902 1 95.69 173 PRO B O 1
ATOM 3036 N N . ASN B 1 174 ? 9.391 -13.609 6.238 1 96.94 174 ASN B N 1
ATOM 3037 C CA . ASN B 1 174 ? 9.516 -12.227 5.781 1 96.94 174 ASN B CA 1
ATOM 3038 C C . ASN B 1 174 ? 8.586 -11.945 4.602 1 96.94 174 ASN B C 1
ATOM 3040 O O . ASN B 1 174 ? 7.914 -10.914 4.57 1 96.94 174 ASN B O 1
ATOM 3044 N N . ALA B 1 175 ? 8.602 -12.812 3.639 1 97.19 175 ALA B N 1
ATOM 3045 C CA . ALA B 1 175 ? 7.742 -12.656 2.465 1 97.19 175 ALA B CA 1
ATOM 3046 C C . ALA B 1 175 ? 6.27 -12.617 2.863 1 97.19 175 ALA B C 1
ATOM 3048 O O . ALA B 1 175 ? 5.512 -11.766 2.391 1 97.19 175 ALA B O 1
ATOM 3049 N N . VAL B 1 176 ? 5.879 -13.492 3.795 1 96.19 176 VAL B N 1
ATOM 3050 C CA . VAL B 1 176 ? 4.5 -13.562 4.27 1 96.19 176 VAL B CA 1
ATOM 3051 C C . VAL B 1 176 ? 4.113 -12.242 4.93 1 96.19 176 VAL B C 1
ATOM 3053 O O . VAL B 1 176 ? 3.064 -11.664 4.621 1 96.19 176 VAL B O 1
ATOM 3056 N N . GLN B 1 177 ? 4.961 -11.773 5.715 1 95.62 177 GLN B N 1
ATOM 3057 C CA . GLN B 1 177 ? 4.688 -10.531 6.426 1 95.62 177 GLN B CA 1
ATOM 3058 C C . GLN B 1 177 ? 4.539 -9.359 5.457 1 95.62 177 GLN B C 1
ATOM 3060 O O . GLN B 1 177 ? 3.633 -8.539 5.602 1 95.62 177 GLN B O 1
ATOM 3065 N N . ARG B 1 178 ? 5.41 -9.289 4.512 1 97.31 178 ARG B N 1
ATOM 3066 C CA . ARG B 1 178 ? 5.355 -8.219 3.527 1 97.31 178 ARG B CA 1
ATOM 3067 C C . ARG B 1 178 ? 4.055 -8.273 2.73 1 97.31 178 ARG B C 1
ATOM 3069 O O . ARG B 1 178 ? 3.406 -7.25 2.514 1 97.31 178 ARG B O 1
ATOM 3076 N N . ILE B 1 179 ? 3.68 -9.438 2.357 1 97 179 ILE B N 1
ATOM 3077 C CA . ILE B 1 179 ? 2.451 -9.609 1.589 1 97 179 ILE B CA 1
ATOM 3078 C C . ILE B 1 179 ? 1.248 -9.211 2.441 1 97 179 ILE B C 1
ATOM 3080 O O . ILE B 1 179 ? 0.352 -8.508 1.971 1 97 179 ILE B O 1
ATOM 3084 N N . GLU B 1 180 ? 1.246 -9.633 3.633 1 95.25 180 GLU B N 1
ATOM 3085 C CA . GLU B 1 180 ? 0.137 -9.297 4.523 1 95.25 180 GLU B CA 1
ATOM 3086 C C . GLU B 1 180 ? 0.042 -7.793 4.75 1 95.25 180 GLU B C 1
ATOM 3088 O O . GLU B 1 180 ? -1.056 -7.23 4.781 1 95.25 180 GLU B O 1
ATOM 3093 N N . LYS B 1 181 ? 1.203 -7.152 4.91 1 96.38 181 LYS B N 1
ATOM 3094 C CA . LYS B 1 181 ? 1.212 -5.699 5.055 1 96.38 181 LYS B CA 1
ATOM 3095 C C . LYS B 1 181 ? 0.645 -5.02 3.814 1 96.38 181 LYS B C 1
ATOM 3097 O O . LYS B 1 181 ? -0.091 -4.035 3.92 1 96.38 181 LYS B O 1
ATOM 3102 N N . ILE B 1 182 ? 0.999 -5.52 2.684 1 97.62 182 ILE B N 1
ATOM 3103 C CA . ILE B 1 182 ? 0.476 -4.988 1.431 1 97.62 182 ILE B CA 1
ATOM 3104 C C . ILE B 1 182 ? -1.046 -5.109 1.412 1 97.62 182 ILE B C 1
ATOM 3106 O O . ILE B 1 182 ? -1.75 -4.145 1.11 1 97.62 182 ILE B O 1
ATOM 3110 N N . ILE B 1 183 ? -1.541 -6.273 1.782 1 95.75 183 ILE B N 1
ATOM 3111 C CA . ILE B 1 183 ? -2.977 -6.535 1.751 1 95.75 183 ILE B CA 1
ATOM 3112 C C . ILE B 1 183 ? -3.693 -5.602 2.723 1 95.75 183 ILE B C 1
ATOM 3114 O O . ILE B 1 183 ? -4.699 -4.98 2.369 1 95.75 183 ILE B O 1
ATOM 3118 N N . GLU B 1 184 ? -3.18 -5.469 3.865 1 95.69 184 GLU B N 1
ATOM 3119 C CA . GLU B 1 184 ? -3.777 -4.582 4.859 1 95.69 184 GLU B CA 1
ATOM 3120 C C . GLU B 1 184 ? -3.785 -3.135 4.375 1 95.69 184 GLU B C 1
ATOM 3122 O O . GLU B 1 184 ? -4.777 -2.422 4.543 1 95.69 184 GLU B O 1
ATOM 3127 N N . SER B 1 185 ? -2.676 -2.74 3.816 1 97.44 185 SER B N 1
ATOM 3128 C CA . SER B 1 185 ? -2.566 -1.375 3.314 1 97.44 185 SER B CA 1
ATOM 3129 C C . SER B 1 185 ? -3.541 -1.128 2.168 1 97.44 185 SER B C 1
ATOM 3131 O O . SER B 1 185 ? -4.156 -0.063 2.09 1 97.44 185 SER B O 1
ATOM 3133 N N . GLU B 1 186 ? -3.66 -2.133 1.313 1 97.12 186 GLU B N 1
ATOM 3134 C CA . GLU B 1 186 ? -4.547 -1.996 0.16 1 97.12 186 GLU B CA 1
ATOM 3135 C C . GLU B 1 186 ? -6 -1.856 0.595 1 97.12 186 GLU B C 1
ATOM 3137 O O . GLU B 1 186 ? -6.797 -1.198 -0.079 1 97.12 186 GLU B O 1
ATOM 3142 N N . HIS B 1 187 ? -6.375 -2.381 1.733 1 95.81 187 HIS B N 1
ATOM 3143 C CA . HIS B 1 187 ? -7.727 -2.23 2.256 1 95.81 187 HIS B CA 1
ATOM 3144 C C . HIS B 1 187 ? -7.988 -0.795 2.701 1 95.81 187 HIS B C 1
ATOM 3146 O O . HIS B 1 187 ? -9.141 -0.408 2.918 1 95.81 187 HIS B O 1
ATOM 3152 N N . LEU B 1 188 ? -6.91 -0.023 2.754 1 97 188 LEU B N 1
ATOM 3153 C CA . LEU B 1 188 ? -7.043 1.355 3.211 1 97 188 LEU B CA 1
ATOM 3154 C C . LEU B 1 188 ? -6.996 2.324 2.035 1 97 188 LEU B C 1
ATOM 3156 O O . LEU B 1 188 ? -7.047 3.543 2.225 1 97 188 LEU B O 1
ATOM 3160 N N . ARG B 1 189 ? -6.863 1.783 0.811 1 97.25 189 ARG B N 1
ATOM 3161 C CA . ARG B 1 189 ? -6.871 2.66 -0.355 1 97.25 189 ARG B CA 1
ATOM 3162 C C . ARG B 1 189 ? -8.172 3.447 -0.44 1 97.25 189 ARG B C 1
ATOM 3164 O O . ARG B 1 189 ? -9.258 2.887 -0.254 1 97.25 189 ARG B O 1
ATOM 3171 N N . VAL B 1 190 ? -8.102 4.707 -0.766 1 96.44 190 VAL B N 1
ATOM 3172 C CA . VAL B 1 190 ? -9.227 5.633 -0.726 1 96.44 190 VAL B CA 1
ATOM 3173 C C . VAL B 1 190 ? -10.344 5.129 -1.635 1 96.44 190 VAL B C 1
ATOM 3175 O O . VAL B 1 190 ? -11.508 5.09 -1.233 1 96.44 190 VAL B O 1
ATOM 3178 N N . PRO B 1 191 ? -10.055 4.656 -2.881 1 93.5 191 PRO B N 1
ATOM 3179 C CA . PRO B 1 191 ? -11.156 4.191 -3.725 1 93.5 191 PRO B CA 1
ATOM 3180 C C . PRO B 1 191 ? -11.953 3.059 -3.084 1 93.5 191 PRO B C 1
ATOM 3182 O O . PRO B 1 191 ? -13.133 2.879 -3.393 1 93.5 191 PRO B O 1
ATOM 3185 N N . ARG B 1 192 ? -11.383 2.34 -2.164 1 92.81 192 ARG B N 1
ATOM 3186 C CA . ARG B 1 192 ? -12.055 1.188 -1.573 1 92.81 192 ARG B CA 1
ATOM 3187 C C . ARG B 1 192 ? -12.859 1.593 -0.34 1 92.81 192 ARG B C 1
ATOM 3189 O O . ARG B 1 192 ? -13.766 0.871 0.082 1 92.81 192 ARG B O 1
ATOM 3196 N N . VAL B 1 193 ? -12.5 2.791 0.224 1 92.25 193 VAL B N 1
ATOM 3197 C CA . VAL B 1 193 ? -13.109 3.084 1.52 1 92.25 193 VAL B CA 1
ATOM 3198 C C . VAL B 1 193 ? -13.898 4.391 1.438 1 92.25 193 VAL B C 1
ATOM 3200 O O . VAL B 1 193 ? -14.602 4.758 2.383 1 92.25 193 VAL B O 1
ATOM 3203 N N . ILE B 1 194 ? -13.828 5.086 0.364 1 91.62 194 ILE B N 1
ATOM 3204 C CA . ILE B 1 194 ? -14.336 6.445 0.269 1 91.62 194 ILE B CA 1
ATOM 3205 C C . ILE B 1 194 ? -15.844 6.449 0.518 1 91.62 194 ILE B C 1
ATOM 3207 O O . ILE B 1 194 ? -16.391 7.395 1.095 1 91.62 194 ILE B O 1
ATOM 3211 N N . ASP B 1 195 ? -16.516 5.43 0.128 1 87.88 195 ASP B N 1
ATOM 3212 C CA . ASP B 1 195 ? -17.969 5.383 0.283 1 87.88 195 ASP B CA 1
ATOM 3213 C C . ASP B 1 195 ? -18.359 5.34 1.758 1 87.88 195 ASP B C 1
ATOM 3215 O O . ASP B 1 195 ? -19.391 5.914 2.152 1 87.88 195 ASP B O 1
ATOM 3219 N N . GLN B 1 196 ? -17.578 4.66 2.531 1 84 196 GLN B N 1
ATOM 3220 C CA . GLN B 1 196 ? -17.844 4.602 3.967 1 84 196 GLN B CA 1
ATOM 3221 C C . GLN B 1 196 ? -17.719 5.984 4.602 1 84 196 GLN B C 1
ATOM 3223 O O . GLN B 1 196 ? -18.484 6.324 5.504 1 84 196 GLN B O 1
ATOM 3228 N N . TYR B 1 197 ? -16.844 6.766 4.062 1 84.62 197 TYR B N 1
ATOM 3229 C CA . TYR B 1 197 ? -16.594 8.078 4.648 1 84.62 197 TYR B CA 1
ATOM 3230 C C . TYR B 1 197 ? -17.578 9.109 4.125 1 84.62 197 TYR B C 1
ATOM 3232 O O . TYR B 1 197 ? -17.906 10.086 4.816 1 84.62 197 TYR B O 1
ATOM 3240 N N . LYS B 1 198 ? -17.984 8.898 2.936 1 84.62 198 LYS B N 1
ATOM 3241 C CA . LYS B 1 198 ? -19.047 9.758 2.426 1 84.62 198 LYS B CA 1
ATOM 3242 C C . LYS B 1 198 ? -20.297 9.664 3.293 1 84.62 198 LYS B C 1
ATOM 3244 O O . LYS B 1 198 ? -20.953 10.672 3.562 1 84.62 198 LYS B O 1
ATOM 3249 N N . LYS B 1 199 ? -20.562 8.531 3.814 1 82.62 199 LYS B N 1
ATOM 3250 C CA . LYS B 1 199 ? -21.703 8.328 4.703 1 82.62 199 LYS B CA 1
ATOM 3251 C C . LYS B 1 199 ? -21.516 9.094 6.012 1 82.62 199 LYS B C 1
ATOM 3253 O O . LYS B 1 199 ? -22.484 9.609 6.574 1 82.62 199 LYS B O 1
ATOM 3258 N N . MET B 1 200 ? -20.297 9.148 6.418 1 79.31 200 MET B N 1
ATOM 3259 C CA . MET B 1 200 ? -19.969 9.844 7.656 1 79.31 200 MET B CA 1
ATOM 3260 C C . MET B 1 200 ? -20.297 11.328 7.555 1 79.31 200 MET B C 1
ATOM 3262 O O . MET B 1 200 ? -20.75 11.938 8.531 1 79.31 200 MET B O 1
ATOM 3266 N N . ILE B 1 201 ? -20.203 11.906 6.355 1 80.25 201 ILE B N 1
ATOM 3267 C CA . ILE B 1 201 ? -20.453 13.336 6.23 1 80.25 201 ILE B CA 1
ATOM 3268 C C . ILE B 1 201 ? -21.812 13.578 5.598 1 80.25 201 ILE B C 1
ATOM 3270 O O . ILE B 1 201 ? -22.125 14.688 5.16 1 80.25 201 ILE B O 1
ATOM 3274 N N . GLY B 1 202 ? -22.625 12.656 5.723 1 77.56 202 GLY B N 1
ATOM 3275 C CA . GLY B 1 202 ? -24.016 12.789 5.328 1 77.56 202 GLY B CA 1
ATOM 3276 C C . GLY B 1 202 ? -24.219 12.742 3.824 1 77.56 202 GLY B C 1
ATOM 3277 O O . GLY B 1 202 ? -25.141 13.359 3.299 1 77.56 202 GLY B O 1
ATOM 3278 N N . GLU B 1 203 ? -23.281 12.312 3.082 1 72.06 203 GLU B N 1
ATOM 3279 C CA . GLU B 1 203 ? -23.438 12.109 1.646 1 72.06 203 GLU B CA 1
ATOM 3280 C C . GLU B 1 203 ? -23.781 10.656 1.329 1 72.06 203 GLU B C 1
ATOM 3282 O O . GLU B 1 203 ? -23.375 9.75 2.051 1 72.06 203 GLU B O 1
#

Nearest PDB structures (foldseek):
  3tau-assembly1_A  TM=7.060E-01  e=8.660E-29  Listeria monocytogenes
  2an9-assembly1_A  TM=8.956E-01  e=2.405E-23  Escherichia coli
  3tr0-assembly1_A  TM=9.268E-01  e=2.502E-22  Coxiella burnetii
  8egl-assembly1_K  TM=9.066E-01  e=3.658E-22  Pseudomonas aeruginosa PAO1
  7s5e-assembly3_E  TM=9.175E-01  e=3.148E-21  Stenotrophomonas maltophilia K279a

Organism: Latilactobacillus sakei subsp. sakei (strain 23K) (NCBI:txid314315)

Foldseek 3Di:
DQQFAAEAEEEAAPLQCLLVLVVVLCVDPLDQAAEFAKAKCDDDDPPDDDPPNHPHDHPVVVVVCVVVVQFLFWDDDPHMIITTGDPVQRVQRVVNTYYYHYDYLRRVVSNCVVPVRHAYEYEYEPDLVVSLVSLVVSVPDDPVRSVVSSVVNVVSVVSCVVHDYYAYPPDSVRSNVVVSVVSVVSCVPCVSCVVVVVVVVVD/DQQFAAEAEEEAAPLQCLLVLVVVLVVDPLDQAAEFAKAKCDDDDPPDDDPPNHPHDHPVVVVVCVVVVQFLFWDDDPHMIITTGDPVQRVQRVVNTYYYHYDYLRRVVSNCVVPVRHAYEYEYEPDLVVSLVSLVVVVPDDPVRSVVSSVRNVVSVVSCVVHDYYAYPPDSVRSSVVVSVVSVVSCVPCVSCVVVVVVVVVD

InterPro domains:
  IPR008144 Guanylate kinase-like domain [PS50052] (5-184)
  IPR008145 Guanylate kinase/L-type calcium channel beta subunit [PF00625] (7-186)
  IPR008145 Guanylate kinase/L-type calcium channel beta subunit [SM00072] (4-187)
  IPR017665 Guanylate kinase [MF_00328] (3-187)
  IPR017665 Guanylate kinase [TIGR03263] (5-184)
  IPR020590 Guanylate kinase, conserved site [PS00856] (40-57)
  IPR027417 P-loop containing nucleoside triphosphate hydrolase [G3DSA:3.40.50.300] (1-39)
  IPR027417 P-loop containing nucleoside triphosphate hydrolase [G3DSA:3.40.50.300] (89-203)
  IPR027417 P-loop containing nucleoside triphosphate hydrolase [SSF52540] (3-190)

Solvent-accessible surface area (backbone atoms only — not comparable to full-atom values): 21771 Å² total; per-residue (Å²): 128,80,61,61,26,52,46,35,38,42,26,37,36,81,52,38,46,66,70,59,37,51,52,52,41,69,70,38,84,78,68,73,59,41,77,58,59,30,36,26,41,51,78,78,56,96,89,57,43,78,72,63,68,25,37,65,41,50,65,68,60,51,50,52,42,54,73,67,70,41,49,54,25,58,39,76,54,99,91,28,45,38,31,34,59,32,67,66,54,51,54,42,22,65,71,41,35,23,35,38,39,77,47,50,55,72,24,48,54,47,35,43,71,77,40,71,84,42,48,36,37,30,40,32,47,78,40,68,67,58,31,51,50,45,50,53,68,66,66,79,64,55,70,70,54,47,51,51,48,50,54,50,23,54,56,42,58,67,52,43,78,80,32,52,28,47,43,53,43,76,45,63,69,58,35,39,49,50,51,50,32,36,52,58,34,57,67,26,21,21,92,76,41,46,68,65,50,36,48,70,72,74,90,127,79,62,62,26,53,46,35,37,40,25,38,36,80,52,39,46,65,69,60,37,50,52,52,40,70,70,38,84,74,69,74,58,43,76,58,58,30,37,27,43,51,78,79,54,96,88,57,42,78,74,64,69,26,39,66,42,51,63,68,58,52,52,53,42,54,74,66,69,43,49,53,25,59,41,75,54,98,90,26,44,40,32,33,58,33,67,65,55,52,55,41,21,64,72,40,35,21,36,37,38,78,47,49,55,70,24,47,55,46,34,42,73,77,40,71,85,42,48,37,36,31,41,31,46,78,42,68,66,57,30,51,50,45,49,54,67,67,67,79,62,54,70,69,55,47,52,52,49,52,54,51,24,54,56,42,56,68,53,43,77,78,32,52,27,49,43,53,42,76,45,63,72,58,32,40,50,51,50,51,32,37,53,58,34,56,66,26,22,20,92,76,41,47,68,65,51,36,48,70,73,73,88

pLDDT: mean 90.92, std 7.75, range [36.81, 98.69]